Protein AF-A0A849WA22-F1 (afdb_monomer)

Foldseek 3Di:
DPPPPLAAEAEEEEDEQDAPFDGRQQQDDAQNAGLLVLQQLQVQLQPSHPYYEYQYQDVVNVVSCVVVVHHYDYDDPPDPDSLLSQLVVLVVVVSGQKYKYRYSFQSPDHNVLVCQQCVQVSDPDRAQKEWAWAADDPVQQPALVWKKFAADPQQWTPDIASHDDPVCNVRITTTAPIMMGRSVSSNVLNVQDDDDVCVVGVDSCVSCVVVPRIYGYGYDHDNHQGDRHPVSSVVSNVVLVVLPQAEFEEEEEAAAQLSLLQLLLVVVQNVVSDPRNHHYAYEYEYEHNDPDLPPVVLSVLRLVLSVLLVVLRDDYLYYFYDYLVNQVVQVVVDDLQSNLVVSCVRSVHPDGQAYEDEDQADPVRHGNVRSVLRYFYWYFYSHQFKDKQVRNPPPVCVVVVCVPPDQADCCVVVVVVLCVVFVCVLDDPVNVCVLVVPGDHDDDDDDDDDDPIDIARFIWTDPPDDDDDPDDGIDTDHGDLVSSVVSLVSSLVSDDCPVCVVVLVVQFQFEEEEEEDDDPPVVLFFDLVLSLVLVLVLCVPPPDLRHAYEYQYALPDDPVSVVVSVVSCVVRHVHYHYPPPSSCNRHQVLSVCCNRPVVCVVVVRHAYEYEYAARRNLSNCVSSVHHYDYHSDLSSLSVTTDSVCSVVSSVRRVVSVVNSVVVVVPD

Structure (mmCIF, N/CA/C/O backbone):
data_AF-A0A849WA22-F1
#
_entry.id   AF-A0A849WA22-F1
#
loop_
_atom_site.group_PDB
_atom_site.id
_atom_site.type_symbol
_atom_site.label_atom_id
_atom_site.label_alt_id
_atom_site.label_comp_id
_atom_site.label_asym_id
_atom_site.label_entity_id
_atom_site.label_seq_id
_atom_site.pdbx_PDB_ins_code
_atom_site.Cartn_x
_atom_site.Cartn_y
_atom_site.Cartn_z
_atom_site.occupancy
_atom_site.B_iso_or_equiv
_atom_site.auth_seq_id
_atom_site.auth_comp_id
_atom_site.auth_asym_id
_atom_site.auth_atom_id
_atom_site.pdbx_PDB_model_num
ATOM 1 N N . MET A 1 1 ? -15.912 21.686 -14.019 1.00 32.81 1 MET A N 1
ATOM 2 C CA . MET A 1 1 ? -14.641 20.992 -14.300 1.00 32.81 1 MET A CA 1
ATOM 3 C C . MET A 1 1 ? -14.926 19.499 -14.195 1.00 32.81 1 MET A C 1
ATOM 5 O O . MET A 1 1 ? -15.292 19.051 -13.115 1.00 32.81 1 MET A O 1
ATOM 9 N N . LYS A 1 2 ? -14.959 18.767 -15.318 1.00 28.98 2 LYS A N 1
ATOM 10 C CA . LYS A 1 2 ? -15.166 17.308 -15.298 1.00 28.98 2 LYS A CA 1
ATOM 11 C C . LYS A 1 2 ? -13.953 16.697 -14.583 1.00 28.98 2 LYS A C 1
ATOM 13 O O . LYS A 1 2 ? -12.834 17.070 -14.921 1.00 28.98 2 LYS A O 1
ATOM 18 N N . LEU A 1 3 ? -14.178 15.851 -13.575 1.00 34.47 3 LEU A N 1
ATOM 19 C CA . LEU A 1 3 ? -13.121 15.073 -12.915 1.00 34.47 3 LEU A CA 1
ATOM 20 C C . LEU A 1 3 ? -12.256 14.432 -14.010 1.00 34.47 3 LEU A C 1
ATOM 22 O O . LEU A 1 3 ? -12.817 13.812 -14.917 1.00 34.47 3 LEU A O 1
ATOM 26 N N . LYS A 1 4 ? -10.932 14.645 -13.980 1.00 45.59 4 LYS A N 1
ATOM 27 C CA . LYS A 1 4 ? -10.020 13.961 -14.906 1.00 45.59 4 LYS A CA 1
ATOM 28 C C . LYS A 1 4 ? -10.256 12.461 -14.716 1.00 45.59 4 LYS A C 1
ATOM 30 O O . LYS A 1 4 ? -10.143 11.964 -13.599 1.00 45.59 4 LYS A O 1
ATOM 35 N N . LYS A 1 5 ? -10.669 11.773 -15.784 1.00 54.00 5 LYS A N 1
ATOM 36 C CA . LYS A 1 5 ? -10.785 10.311 -15.811 1.00 54.00 5 LYS A CA 1
ATOM 37 C C . LYS A 1 5 ? -9.426 9.756 -15.364 1.00 54.00 5 LYS A C 1
ATOM 39 O O . LYS A 1 5 ? -8.411 10.187 -15.911 1.00 54.00 5 LYS A O 1
ATOM 44 N N . LYS A 1 6 ? -9.402 8.875 -14.357 1.00 77.62 6 LYS A N 1
ATOM 45 C CA . LYS A 1 6 ? -8.192 8.114 -14.017 1.00 77.62 6 LYS A CA 1
ATOM 46 C C . LYS A 1 6 ? -7.785 7.358 -15.286 1.00 77.62 6 LYS A C 1
ATOM 48 O O . LYS A 1 6 ? -8.636 6.689 -15.869 1.00 77.62 6 LYS A O 1
ATOM 53 N N . LEU A 1 7 ? -6.561 7.575 -15.763 1.00 87.19 7 LEU A N 1
ATOM 54 C CA . LEU A 1 7 ? -6.061 6.889 -16.952 1.00 87.19 7 LEU A CA 1
ATOM 55 C C . LEU A 1 7 ? -5.816 5.430 -16.592 1.00 87.19 7 LEU A C 1
ATOM 57 O O . LEU A 1 7 ? -5.176 5.167 -15.577 1.00 87.19 7 LEU A O 1
ATOM 61 N N . LYS A 1 8 ? -6.297 4.516 -17.433 1.00 93.19 8 LYS A N 1
ATOM 62 C CA . LYS A 1 8 ? -5.921 3.109 -17.338 1.00 93.19 8 LYS A CA 1
ATOM 63 C C . LYS A 1 8 ? -4.585 2.895 -18.039 1.00 93.19 8 LYS A C 1
ATOM 65 O O . LYS A 1 8 ? -4.486 3.119 -19.249 1.00 93.19 8 LYS A O 1
ATOM 70 N N . ILE A 1 9 ? -3.564 2.503 -17.283 1.00 95.31 9 ILE A N 1
ATOM 71 C CA . ILE A 1 9 ? -2.192 2.340 -17.774 1.00 95.31 9 ILE A CA 1
ATOM 72 C C . ILE A 1 9 ? -1.767 0.892 -17.565 1.00 95.31 9 ILE A C 1
ATOM 74 O O . ILE A 1 9 ? -1.850 0.384 -16.449 1.00 95.31 9 ILE A O 1
ATOM 78 N N . ILE A 1 10 ? -1.301 0.242 -18.627 1.00 97.56 10 ILE A N 1
ATOM 79 C CA . ILE A 1 10 ? -0.732 -1.109 -18.556 1.00 97.56 10 ILE A CA 1
ATOM 80 C C . ILE A 1 10 ? 0.728 -1.080 -19.000 1.00 97.56 10 ILE A C 1
ATOM 82 O O . ILE A 1 10 ? 1.083 -0.310 -19.895 1.00 97.56 10 ILE A O 1
ATOM 86 N N . ALA A 1 11 ? 1.563 -1.926 -18.405 1.00 98.00 11 ALA A N 1
ATOM 87 C CA . ALA A 1 11 ? 2.926 -2.164 -18.854 1.00 98.00 11 ALA A CA 1
ATOM 88 C C . ALA A 1 11 ? 3.026 -3.532 -19.531 1.00 98.00 11 ALA A C 1
ATOM 90 O O . ALA A 1 11 ? 2.503 -4.532 -19.037 1.00 98.00 11 ALA A O 1
ATOM 91 N N . VAL A 1 12 ? 3.716 -3.579 -20.662 1.00 98.38 12 VAL A N 1
ATOM 92 C CA . VAL A 1 12 ? 3.973 -4.798 -21.418 1.00 98.38 12 VAL A CA 1
ATOM 93 C C . VAL A 1 12 ? 5.477 -4.941 -21.606 1.00 98.38 12 VAL A C 1
ATOM 95 O O . VAL A 1 12 ? 6.136 -4.024 -22.096 1.00 98.38 12 VAL A O 1
ATOM 98 N N . ILE A 1 13 ? 6.008 -6.094 -21.206 1.00 97.94 13 ILE A N 1
ATOM 99 C CA . ILE A 1 13 ? 7.429 -6.429 -21.265 1.00 97.94 13 ILE A CA 1
ATOM 100 C C . ILE A 1 13 ? 7.640 -7.411 -22.422 1.00 97.94 13 ILE A C 1
ATOM 102 O O . ILE A 1 13 ? 7.343 -8.600 -22.259 1.00 97.94 13 ILE A O 1
ATOM 106 N N . PRO A 1 14 ? 8.105 -6.972 -23.605 1.00 96.25 14 PRO A N 1
ATOM 107 C CA . PRO A 1 14 ? 8.405 -7.890 -24.692 1.00 96.25 14 PRO A CA 1
ATOM 108 C C . PRO A 1 14 ? 9.651 -8.721 -24.365 1.00 96.25 14 PRO A C 1
ATOM 110 O O . PRO A 1 14 ? 10.705 -8.191 -24.012 1.00 96.25 14 PRO A O 1
ATOM 113 N N . ALA A 1 15 ? 9.543 -10.037 -24.529 1.00 94.56 15 ALA A N 1
ATOM 114 C CA . ALA A 1 15 ? 10.631 -10.977 -24.297 1.00 94.56 15 ALA A CA 1
ATOM 115 C C . ALA A 1 15 ? 10.665 -12.043 -25.396 1.00 94.56 15 ALA A C 1
ATOM 117 O O . ALA A 1 15 ? 9.675 -12.728 -25.649 1.00 94.56 15 ALA A O 1
ATOM 118 N N . ARG A 1 16 ? 11.828 -12.217 -26.025 1.00 91.31 16 ARG A N 1
ATOM 119 C CA . ARG A 1 16 ? 12.084 -13.270 -27.016 1.00 91.31 16 ARG A CA 1
ATOM 120 C C . ARG A 1 16 ? 13.315 -14.066 -26.620 1.00 91.31 16 ARG A C 1
ATOM 122 O O . ARG A 1 16 ? 14.267 -13.505 -26.078 1.00 91.31 16 ARG A O 1
ATOM 129 N N . TYR A 1 17 ? 13.315 -15.358 -26.920 1.00 88.94 17 TYR A N 1
ATOM 130 C CA . TYR A 1 17 ? 14.465 -16.207 -26.614 1.00 88.94 17 TYR A CA 1
ATOM 131 C C . TYR A 1 17 ? 15.648 -15.944 -27.557 1.00 88.94 17 TYR A C 1
ATOM 133 O O . TYR A 1 17 ? 16.810 -15.973 -27.146 1.00 88.94 17 TYR A O 1
ATOM 141 N N . GLN A 1 18 ? 15.347 -15.664 -28.828 1.00 83.06 18 GLN A N 1
ATOM 142 C CA . GLN A 1 18 ? 16.349 -15.407 -29.856 1.00 83.06 18 GLN A CA 1
ATOM 143 C C . GLN A 1 18 ? 16.958 -14.009 -29.683 1.00 83.06 18 GLN A C 1
ATOM 145 O O . GLN A 1 18 ? 16.323 -12.983 -29.928 1.00 83.06 18 GLN A O 1
ATOM 150 N N . SER A 1 19 ? 18.218 -13.978 -29.264 1.00 77.81 19 SER A N 1
ATOM 151 C CA . SER A 1 19 ? 19.051 -12.783 -29.163 1.00 77.81 19 SER A CA 1
ATOM 152 C C . SER A 1 19 ? 20.429 -13.142 -29.710 1.00 77.81 19 SER A C 1
ATOM 154 O O . SER A 1 19 ? 21.041 -14.106 -29.256 1.00 77.81 19 SER A O 1
ATOM 156 N N . SER A 1 20 ? 20.891 -12.403 -30.721 1.00 75.19 20 SER A N 1
ATOM 157 C CA . SER A 1 20 ? 22.133 -12.703 -31.448 1.00 75.19 20 SER A CA 1
ATOM 158 C C . SER A 1 20 ? 23.383 -12.517 -30.587 1.00 75.19 20 SER A C 1
ATOM 160 O O . SER A 1 20 ? 24.336 -13.275 -30.721 1.00 75.19 20 SER A O 1
ATOM 162 N N . ARG A 1 21 ? 23.369 -11.524 -29.689 1.00 80.06 21 ARG A N 1
ATOM 163 C CA . ARG A 1 21 ? 24.509 -11.166 -28.825 1.00 80.06 21 ARG A CA 1
ATOM 164 C C . ARG A 1 21 ? 24.520 -11.903 -27.486 1.00 80.06 21 ARG A C 1
ATOM 166 O O . ARG A 1 21 ? 25.573 -12.038 -26.874 1.00 80.06 21 ARG A O 1
ATOM 173 N N . LEU A 1 22 ? 23.356 -12.369 -27.033 1.00 83.69 22 LEU A N 1
ATOM 174 C CA . LEU A 1 22 ? 23.195 -13.102 -25.778 1.00 83.69 22 LEU A CA 1
ATOM 175 C C . LEU A 1 22 ? 22.010 -14.078 -25.903 1.00 83.69 22 LEU A C 1
ATOM 177 O O . LEU A 1 22 ? 20.875 -13.684 -25.627 1.00 83.69 22 LEU A O 1
ATOM 181 N N . PRO A 1 23 ? 22.219 -15.320 -26.370 1.00 85.62 23 PRO A N 1
ATOM 182 C CA . PRO A 1 23 ? 21.149 -16.308 -26.513 1.00 85.62 23 PRO A CA 1
ATOM 183 C C . PRO A 1 23 ? 20.452 -16.605 -25.180 1.00 85.62 23 PRO A C 1
ATOM 185 O O . PRO A 1 23 ? 21.106 -16.716 -24.147 1.00 85.62 23 PRO A O 1
ATOM 188 N N . GLY A 1 24 ? 19.120 -16.719 -25.183 1.00 90.19 24 GLY A N 1
ATOM 189 C CA . GLY A 1 24 ? 18.361 -16.974 -23.954 1.00 90.19 24 GLY A CA 1
ATOM 190 C C . GLY A 1 24 ? 18.383 -15.815 -22.950 1.00 90.19 24 GLY A C 1
ATOM 191 O O . GLY A 1 24 ? 18.019 -16.017 -21.796 1.00 90.19 24 GLY A O 1
ATOM 192 N N . LYS A 1 25 ? 18.770 -14.607 -23.389 1.00 91.62 25 LYS A N 1
ATOM 193 C CA . LYS A 1 25 ? 18.901 -13.373 -22.598 1.00 91.62 25 LYS A CA 1
ATOM 194 C C . LYS A 1 25 ? 17.842 -13.205 -21.491 1.00 91.62 25 LYS A C 1
ATOM 196 O O . LYS A 1 25 ? 18.256 -13.096 -20.342 1.00 91.62 25 LYS A O 1
ATOM 201 N N . PRO A 1 26 ? 16.517 -13.260 -21.746 1.00 95.00 26 PRO A N 1
ATOM 202 C CA . PRO A 1 26 ? 15.513 -13.096 -20.684 1.00 95.00 26 PRO A CA 1
ATOM 203 C C . PRO A 1 26 ? 15.626 -14.098 -19.520 1.00 95.00 26 PRO A C 1
ATOM 205 O O . PRO A 1 26 ? 15.203 -13.796 -18.408 1.00 95.00 26 PRO A O 1
ATOM 208 N N . LEU A 1 27 ? 16.192 -15.281 -19.767 1.00 96.25 27 LEU A N 1
ATOM 209 C CA . LEU A 1 27 ? 16.376 -16.351 -18.783 1.00 96.25 27 LEU A CA 1
ATOM 210 C C . LEU A 1 27 ? 17.780 -16.370 -18.164 1.00 96.25 27 LEU A C 1
ATOM 212 O O . LEU A 1 27 ? 18.041 -17.191 -17.287 1.00 96.25 27 LEU A O 1
ATOM 216 N N . ALA A 1 28 ? 18.682 -15.482 -18.595 1.00 95.56 28 ALA A N 1
ATOM 217 C CA . ALA A 1 28 ? 20.003 -15.354 -17.997 1.00 95.56 28 ALA A CA 1
ATOM 218 C C . ALA A 1 28 ? 19.881 -14.983 -16.513 1.00 95.56 28 ALA A C 1
ATOM 220 O O . ALA A 1 28 ? 19.048 -14.155 -16.138 1.00 95.56 28 ALA A O 1
ATOM 221 N N . LEU A 1 29 ? 20.700 -15.608 -15.668 1.00 94.75 29 LEU A N 1
ATOM 222 C CA . LEU A 1 29 ? 20.635 -15.414 -14.224 1.00 94.75 29 LEU A CA 1
ATOM 223 C C . LEU A 1 29 ? 21.439 -14.184 -13.790 1.00 94.75 29 LEU A C 1
ATOM 225 O O . LEU A 1 29 ? 22.600 -14.006 -14.164 1.00 94.75 29 LEU A O 1
ATOM 229 N N . ILE A 1 30 ? 20.809 -13.371 -12.952 1.00 93.25 30 ILE A N 1
ATOM 230 C CA . ILE A 1 30 ? 21.388 -12.226 -12.256 1.00 93.25 30 ILE A CA 1
ATOM 231 C C . ILE A 1 30 ? 21.123 -12.448 -10.766 1.00 93.25 30 ILE A C 1
ATOM 233 O O . ILE A 1 30 ? 19.965 -12.483 -10.351 1.00 93.25 30 ILE A O 1
ATOM 237 N N . ASP A 1 31 ? 22.177 -12.663 -9.975 1.00 90.06 31 ASP A N 1
ATOM 238 C CA . ASP A 1 31 ? 22.091 -13.026 -8.545 1.00 90.06 31 ASP A CA 1
ATOM 239 C C . ASP A 1 31 ? 21.098 -14.181 -8.275 1.00 90.06 31 ASP A C 1
ATOM 241 O O . ASP A 1 31 ? 20.210 -14.103 -7.428 1.00 90.06 31 ASP A O 1
ATOM 245 N N . GLY A 1 32 ? 21.188 -15.248 -9.081 1.00 89.25 32 GLY A N 1
ATOM 246 C CA . GLY A 1 32 ? 20.344 -16.446 -8.958 1.00 89.25 32 GLY A CA 1
ATOM 247 C C . GLY A 1 32 ? 18.902 -16.302 -9.466 1.00 89.25 32 GLY A C 1
ATOM 248 O O . GLY A 1 32 ? 18.160 -17.282 -9.457 1.00 89.25 32 GLY A O 1
ATOM 249 N N . LYS A 1 33 ? 18.500 -15.121 -9.950 1.00 93.00 33 LYS A N 1
ATOM 250 C CA . LYS A 1 33 ? 17.153 -14.838 -10.469 1.00 93.00 33 LYS A CA 1
ATOM 251 C C . LYS A 1 33 ? 17.182 -14.572 -11.987 1.00 93.00 33 LYS A C 1
ATOM 253 O O . LYS A 1 33 ? 18.062 -13.837 -12.437 1.00 93.00 33 LYS A O 1
ATOM 258 N N . PRO A 1 34 ? 16.245 -15.115 -12.795 1.00 96.00 34 PRO A N 1
ATOM 259 C CA . PRO A 1 34 ? 16.163 -14.809 -14.226 1.00 96.00 34 PRO A CA 1
ATOM 260 C C . PRO A 1 34 ? 16.001 -13.308 -14.488 1.00 96.00 34 PRO A C 1
ATOM 262 O O . PRO A 1 34 ? 15.223 -12.637 -13.810 1.00 96.00 34 PRO A O 1
ATOM 265 N N . MET A 1 35 ? 16.678 -12.775 -15.505 1.00 96.00 35 MET A N 1
ATOM 266 C CA . MET A 1 35 ? 16.629 -11.349 -15.844 1.00 96.00 35 MET A CA 1
ATOM 267 C C . MET A 1 35 ? 15.194 -10.844 -16.059 1.00 96.00 35 MET A C 1
ATOM 269 O O . MET A 1 35 ? 14.838 -9.774 -15.570 1.00 96.00 35 MET A O 1
ATOM 273 N N . ILE A 1 36 ? 14.338 -11.630 -16.720 1.00 96.44 36 ILE A N 1
ATOM 274 C CA . ILE A 1 36 ? 12.931 -11.269 -16.937 1.00 96.44 36 ILE A CA 1
ATOM 275 C C . ILE A 1 36 ? 12.153 -11.103 -15.626 1.00 96.44 36 ILE A C 1
ATOM 277 O O . ILE A 1 36 ? 11.240 -10.284 -15.555 1.00 96.44 36 ILE A O 1
ATOM 281 N N . GLN A 1 37 ? 12.528 -11.840 -14.577 1.00 96.00 37 GLN A N 1
ATOM 282 C CA . GLN A 1 37 ? 11.907 -11.712 -13.264 1.00 96.00 37 GLN A CA 1
ATOM 283 C C . GLN A 1 37 ? 12.297 -10.387 -12.601 1.00 96.00 37 GLN A C 1
ATOM 285 O O . GLN A 1 37 ? 11.426 -9.720 -12.049 1.00 96.00 37 GLN A O 1
ATOM 290 N N . TRP A 1 38 ? 13.562 -9.963 -12.714 1.00 93.69 38 TRP A N 1
ATOM 291 C CA . TRP A 1 38 ? 13.998 -8.641 -12.245 1.00 93.69 38 TRP A CA 1
ATOM 292 C C . TRP A 1 38 ? 13.203 -7.514 -12.910 1.00 93.69 38 TRP A C 1
ATOM 294 O O . TRP A 1 38 ? 12.633 -6.674 -12.214 1.00 93.69 38 TRP A O 1
ATOM 304 N N . VAL A 1 39 ? 13.089 -7.537 -14.244 1.00 94.19 39 VAL A N 1
ATOM 305 C CA . VAL A 1 39 ? 12.310 -6.538 -14.997 1.00 94.19 39 VAL A CA 1
ATOM 306 C C . VAL A 1 39 ? 10.841 -6.558 -14.574 1.00 94.19 39 VAL A C 1
ATOM 308 O O . VAL A 1 39 ? 10.255 -5.504 -14.324 1.00 94.19 39 VAL A O 1
ATOM 311 N N . TYR A 1 40 ? 10.240 -7.746 -14.471 1.00 95.81 40 TYR A N 1
ATOM 312 C CA . TYR A 1 40 ? 8.833 -7.893 -14.107 1.00 95.81 40 TYR A CA 1
ATOM 313 C C . TYR A 1 40 ? 8.536 -7.344 -12.714 1.00 95.81 40 TYR A C 1
ATOM 315 O O . TYR A 1 40 ? 7.596 -6.566 -12.553 1.00 95.81 40 TYR A O 1
ATOM 323 N N . GLU A 1 41 ? 9.335 -7.719 -11.715 1.00 91.38 41 GLU A N 1
ATOM 324 C CA . GLU A 1 41 ? 9.160 -7.247 -10.345 1.00 91.38 41 GLU A CA 1
ATOM 325 C C . GLU A 1 41 ? 9.290 -5.723 -10.287 1.00 91.38 41 GLU A C 1
ATOM 327 O O . GLU A 1 41 ? 8.347 -5.067 -9.847 1.00 91.38 41 GLU A O 1
ATOM 332 N N . ARG A 1 42 ? 10.378 -5.151 -10.825 1.00 88.00 42 ARG A N 1
ATOM 333 C CA . ARG A 1 42 ? 10.602 -3.692 -10.867 1.00 88.00 42 ARG A CA 1
ATOM 334 C C . ARG A 1 42 ? 9.459 -2.944 -11.535 1.00 88.00 42 ARG A C 1
ATOM 336 O O . ARG A 1 42 ? 8.979 -1.949 -11.010 1.00 88.00 42 ARG A O 1
ATOM 343 N N . THR A 1 43 ? 8.975 -3.459 -12.660 1.00 91.62 43 THR A N 1
ATOM 344 C CA . THR A 1 43 ? 7.840 -2.861 -13.368 1.00 91.62 43 THR A CA 1
ATOM 345 C C . THR A 1 43 ? 6.570 -2.934 -12.520 1.00 91.62 43 THR A C 1
ATOM 347 O O . THR A 1 43 ? 5.849 -1.950 -12.400 1.00 91.62 43 THR A O 1
ATOM 350 N N . LYS A 1 44 ? 6.303 -4.073 -11.871 1.00 89.19 44 LYS A N 1
ATOM 351 C CA . LYS A 1 44 ? 5.128 -4.280 -11.008 1.00 89.19 44 LYS A CA 1
ATOM 352 C C . LYS A 1 44 ? 5.161 -3.452 -9.716 1.00 89.19 44 LYS A C 1
ATOM 354 O O . LYS A 1 44 ? 4.104 -3.211 -9.132 1.00 89.19 44 LYS A O 1
ATOM 359 N N . ALA A 1 45 ? 6.337 -3.004 -9.281 1.00 78.56 45 ALA A N 1
ATOM 360 C CA . ALA A 1 45 ? 6.505 -2.082 -8.156 1.00 78.56 45 ALA A CA 1
ATOM 361 C C . ALA A 1 45 ? 5.829 -0.725 -8.396 1.00 78.56 45 ALA A C 1
ATOM 363 O O . ALA A 1 45 ? 5.423 -0.046 -7.450 1.00 78.56 45 ALA A O 1
ATOM 364 N N . PHE A 1 46 ? 5.722 -0.313 -9.661 1.00 80.00 46 PHE A N 1
ATOM 365 C CA . PHE A 1 46 ? 5.229 1.000 -10.033 1.00 80.00 46 PHE A CA 1
ATOM 366 C C . PHE A 1 46 ? 3.700 1.097 -9.899 1.00 80.00 46 PHE A C 1
ATOM 368 O O . PHE A 1 46 ? 2.947 0.419 -10.596 1.00 80.00 46 PHE A O 1
ATOM 375 N N . ILE A 1 47 ? 3.234 1.953 -8.981 1.00 67.38 47 ILE A N 1
ATOM 376 C CA . ILE A 1 47 ? 1.843 1.963 -8.486 1.00 67.38 47 ILE A CA 1
ATOM 377 C C . ILE A 1 47 ? 0.789 2.352 -9.531 1.00 67.38 47 ILE A C 1
ATOM 379 O O . ILE A 1 47 ? -0.374 1.971 -9.391 1.00 67.38 47 ILE A O 1
ATOM 383 N N . ASP A 1 48 ? 1.175 3.108 -10.560 1.00 78.38 48 ASP A N 1
ATOM 384 C CA . ASP A 1 48 ? 0.231 3.608 -11.563 1.00 78.38 48 ASP A CA 1
ATOM 385 C C . ASP A 1 48 ? -0.072 2.580 -12.667 1.00 78.38 48 ASP A C 1
ATOM 387 O O . ASP A 1 48 ? -0.996 2.800 -13.455 1.00 78.38 48 ASP A O 1
ATOM 391 N N . PHE A 1 49 ? 0.651 1.454 -12.729 1.00 87.12 49 PHE A N 1
ATOM 392 C CA . PHE A 1 49 ? 0.294 0.353 -13.624 1.00 87.12 49 PHE A CA 1
ATOM 393 C C . PHE A 1 49 ? -0.841 -0.480 -13.031 1.00 87.12 49 PHE A C 1
ATOM 395 O O . PHE A 1 49 ? -0.722 -1.058 -11.953 1.00 87.12 49 PHE A O 1
ATOM 402 N N . GLU A 1 50 ? -1.948 -0.573 -13.766 1.00 90.06 50 GLU A N 1
ATOM 403 C CA . GLU A 1 50 ? -3.053 -1.470 -13.417 1.00 90.06 50 GLU A CA 1
ATOM 404 C C . GLU A 1 50 ? -2.689 -2.935 -13.670 1.00 90.06 50 GLU A C 1
ATOM 406 O O . GLU A 1 50 ? -3.120 -3.817 -12.933 1.00 90.06 50 GLU A O 1
ATOM 411 N N . ASP A 1 51 ? -1.880 -3.182 -14.700 1.00 92.31 51 ASP A N 1
ATOM 412 C CA . ASP A 1 51 ? -1.428 -4.505 -15.107 1.00 92.31 51 ASP A CA 1
ATOM 413 C C . ASP A 1 51 ? 0.009 -4.440 -15.638 1.00 92.31 51 ASP A C 1
ATOM 415 O O . ASP A 1 51 ? 0.389 -3.485 -16.320 1.00 92.31 51 ASP A O 1
ATOM 419 N N . VAL A 1 52 ? 0.785 -5.492 -15.363 1.00 97.12 52 VAL A N 1
ATOM 420 C CA . VAL A 1 52 ? 2.121 -5.726 -15.929 1.00 97.12 52 VAL A CA 1
ATOM 421 C C . VAL A 1 52 ? 2.124 -7.101 -16.576 1.00 97.12 52 VAL A C 1
ATOM 423 O O . VAL A 1 52 ? 1.805 -8.084 -15.912 1.00 97.12 52 VAL A O 1
ATOM 426 N N . ILE A 1 53 ? 2.447 -7.174 -17.867 1.00 98.50 53 ILE A N 1
ATOM 427 C CA . ILE A 1 53 ? 2.282 -8.386 -18.678 1.00 98.50 53 ILE A CA 1
ATOM 428 C C . ILE A 1 53 ? 3.572 -8.669 -19.438 1.00 98.50 53 ILE A C 1
ATOM 430 O O . ILE A 1 53 ? 4.046 -7.822 -20.189 1.00 98.50 53 ILE A O 1
ATOM 434 N N . VAL A 1 54 ? 4.130 -9.870 -19.306 1.00 98.50 54 VAL A N 1
ATOM 435 C CA . VAL A 1 54 ? 5.205 -10.319 -20.200 1.00 98.50 54 VAL A CA 1
ATOM 436 C C . VAL A 1 54 ? 4.596 -10.805 -21.513 1.00 98.50 54 VAL A C 1
ATOM 438 O O . VAL A 1 54 ? 3.681 -11.623 -21.508 1.00 98.50 54 VAL A O 1
ATOM 441 N N . ALA A 1 55 ? 5.105 -10.321 -22.640 1.00 97.94 55 ALA A N 1
ATOM 442 C CA . ALA A 1 55 ? 4.683 -10.729 -23.974 1.00 97.94 55 ALA A CA 1
ATOM 443 C C . ALA A 1 55 ? 5.795 -11.558 -24.621 1.00 97.94 55 ALA A C 1
ATOM 445 O O . ALA A 1 55 ? 6.880 -11.033 -24.881 1.00 97.94 55 ALA A O 1
ATOM 446 N N . THR A 1 56 ? 5.551 -12.843 -24.879 1.00 97.31 56 THR A N 1
ATOM 447 C CA . THR A 1 56 ? 6.583 -13.746 -25.412 1.00 97.31 56 THR A CA 1
ATOM 448 C C . THR A 1 56 ? 6.044 -14.712 -26.458 1.00 97.31 56 THR A C 1
ATOM 450 O O . THR A 1 56 ? 4.850 -14.976 -26.508 1.00 97.31 56 THR A O 1
ATOM 453 N N . ASP A 1 57 ? 6.905 -15.200 -27.342 1.00 95.69 57 ASP A N 1
ATOM 454 C CA . ASP A 1 57 ? 6.634 -16.299 -28.279 1.00 95.69 57 ASP A CA 1
ATOM 455 C C . ASP A 1 57 ? 7.254 -17.627 -27.820 1.00 95.69 57 ASP A C 1
ATOM 457 O O . ASP A 1 57 ? 7.026 -18.660 -28.447 1.00 95.69 57 ASP A O 1
ATOM 461 N N . ASP A 1 58 ? 8.020 -17.622 -26.727 1.00 96.69 58 ASP A N 1
ATOM 462 C CA . ASP A 1 58 ? 8.782 -18.781 -26.280 1.00 96.69 58 ASP A CA 1
ATOM 463 C C . ASP A 1 58 ? 8.187 -19.400 -25.016 1.00 96.69 58 ASP A C 1
ATOM 465 O O . ASP A 1 58 ? 8.005 -18.747 -23.982 1.00 96.69 58 ASP A O 1
ATOM 469 N N . ARG A 1 59 ? 7.938 -20.710 -25.080 1.00 96.88 59 ARG A N 1
ATOM 470 C CA . ARG A 1 59 ? 7.320 -21.450 -23.982 1.00 96.88 59 ARG A CA 1
ATOM 471 C C . ARG A 1 59 ? 8.179 -21.473 -22.714 1.00 96.88 59 ARG A C 1
ATOM 473 O O . ARG A 1 59 ? 7.631 -21.405 -21.621 1.00 96.88 59 ARG A O 1
ATOM 480 N N . ARG A 1 60 ? 9.510 -21.479 -22.831 1.00 97.50 60 ARG A N 1
ATOM 481 C CA . ARG A 1 60 ? 10.417 -21.493 -21.667 1.00 97.50 60 ARG A CA 1
ATOM 482 C C . ARG A 1 60 ? 10.312 -20.194 -20.876 1.00 97.50 60 ARG A C 1
ATOM 484 O O . ARG A 1 60 ? 10.320 -20.217 -19.647 1.00 97.50 60 ARG A O 1
ATOM 491 N N . ILE A 1 61 ? 10.181 -19.064 -21.577 1.00 97.56 61 ILE A N 1
ATOM 492 C CA . ILE A 1 61 ? 9.945 -17.755 -20.954 1.00 97.56 61 ILE A CA 1
ATOM 493 C C . ILE A 1 61 ? 8.563 -17.738 -20.304 1.00 97.56 61 ILE A C 1
ATOM 495 O O . ILE A 1 61 ? 8.451 -17.353 -19.142 1.00 97.56 61 ILE A O 1
ATOM 499 N N . PHE A 1 62 ? 7.535 -18.213 -21.012 1.00 98.19 62 PHE A N 1
ATOM 500 C CA . PHE A 1 62 ? 6.176 -18.312 -20.478 1.00 98.19 62 PHE A CA 1
ATOM 501 C C . PHE A 1 62 ? 6.119 -19.101 -19.163 1.00 98.19 62 PHE A C 1
ATOM 503 O O . PHE A 1 62 ? 5.576 -18.619 -18.166 1.00 98.19 62 PHE A O 1
ATOM 510 N N . ASP A 1 63 ? 6.707 -20.297 -19.144 1.00 97.88 63 ASP A N 1
ATOM 511 C CA . ASP A 1 63 ? 6.683 -21.174 -17.976 1.00 97.88 63 ASP A CA 1
ATOM 512 C C . ASP A 1 63 ? 7.486 -20.567 -16.813 1.00 97.88 63 ASP A C 1
ATOM 514 O O . ASP A 1 63 ? 7.024 -20.592 -15.674 1.00 97.88 63 ASP A O 1
ATOM 518 N N . THR A 1 64 ? 8.630 -19.928 -17.096 1.00 97.94 64 THR A N 1
ATOM 519 C CA . THR A 1 64 ? 9.431 -19.231 -16.072 1.00 97.94 64 THR A CA 1
ATOM 520 C C . THR A 1 64 ? 8.646 -18.093 -15.421 1.00 97.94 64 THR A C 1
ATOM 522 O O . THR A 1 64 ? 8.621 -17.984 -14.197 1.00 97.94 64 THR A O 1
ATOM 525 N N . VAL A 1 65 ? 7.975 -17.259 -16.225 1.00 97.88 65 VAL A N 1
ATOM 526 C CA . VAL A 1 65 ? 7.182 -16.132 -15.712 1.00 97.88 65 VAL A CA 1
ATOM 527 C C . VAL A 1 65 ? 5.984 -16.612 -14.902 1.00 97.88 65 VAL A C 1
ATOM 529 O O . VAL A 1 65 ? 5.718 -16.087 -13.821 1.00 97.88 65 VAL A O 1
ATOM 532 N N . SER A 1 66 ? 5.309 -17.655 -15.380 1.00 96.44 66 SER A N 1
ATOM 533 C CA . SER A 1 66 ? 4.196 -18.276 -14.660 1.00 96.44 66 SER A CA 1
ATOM 534 C C . SER A 1 66 ? 4.642 -18.846 -13.309 1.00 96.44 66 SER A C 1
ATOM 536 O O . SER A 1 66 ? 3.942 -18.673 -12.313 1.00 96.44 66 SER A O 1
ATOM 538 N N . ALA A 1 67 ? 5.825 -19.471 -13.247 1.00 94.69 67 ALA A N 1
ATOM 539 C CA . ALA A 1 67 ? 6.347 -20.102 -12.035 1.00 94.69 67 ALA A CA 1
ATOM 540 C C . ALA A 1 67 ? 6.592 -19.109 -10.885 1.00 94.69 67 ALA A C 1
ATOM 542 O O . ALA A 1 67 ? 6.335 -19.449 -9.732 1.00 94.69 67 ALA A O 1
ATOM 543 N N . PHE A 1 68 ? 7.023 -17.874 -11.174 1.00 92.50 68 PHE A N 1
ATOM 544 C CA . PHE A 1 68 ? 7.153 -16.826 -10.149 1.00 92.50 68 PHE A CA 1
ATOM 545 C C . PHE A 1 68 ? 5.866 -16.005 -9.929 1.00 92.50 68 PHE A C 1
ATOM 547 O O . PHE A 1 68 ? 5.884 -14.997 -9.220 1.00 92.50 68 PHE A O 1
ATOM 554 N N . GLY A 1 69 ? 4.734 -16.414 -10.517 1.00 92.56 69 GLY A N 1
ATOM 555 C CA . GLY A 1 69 ? 3.438 -15.738 -10.370 1.00 92.56 69 GLY A CA 1
ATOM 556 C C . GLY A 1 69 ? 3.294 -14.464 -11.211 1.00 92.56 69 GLY A C 1
ATOM 557 O O . GLY A 1 69 ? 2.497 -13.576 -10.882 1.00 92.56 69 GLY A O 1
ATOM 558 N N . GLY A 1 70 ? 4.089 -14.332 -12.273 1.00 95.12 70 GLY A N 1
ATOM 559 C CA . GLY A 1 70 ? 3.979 -13.245 -13.234 1.00 95.12 70 GLY A CA 1
ATOM 560 C C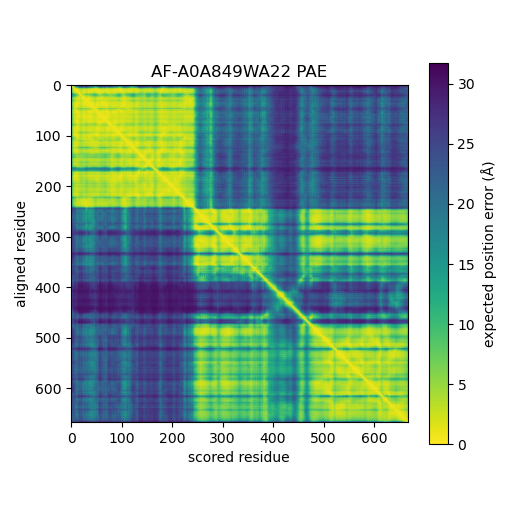 . GLY A 1 70 ? 2.846 -13.455 -14.241 1.00 95.12 70 GLY A C 1
ATOM 561 O O . GLY A 1 70 ? 2.548 -14.582 -14.631 1.00 95.12 70 GLY A O 1
ATOM 562 N N . LYS A 1 71 ? 2.215 -12.365 -14.694 1.00 97.94 71 LYS A N 1
ATOM 563 C CA . LYS A 1 71 ? 1.243 -12.402 -15.792 1.00 97.94 71 LYS A CA 1
ATOM 564 C C . LYS A 1 71 ? 2.006 -12.421 -17.113 1.00 97.94 71 LYS A C 1
ATOM 566 O O . LYS A 1 71 ? 2.858 -11.567 -17.359 1.00 97.94 71 LYS A O 1
ATOM 571 N N . VAL A 1 72 ? 1.707 -13.403 -17.953 1.00 98.31 72 VAL A N 1
ATOM 572 C CA . VAL A 1 72 ? 2.395 -13.626 -19.224 1.00 98.31 72 VAL A CA 1
ATOM 573 C C . VAL A 1 72 ? 1.412 -14.061 -20.296 1.00 98.31 72 VAL A C 1
ATOM 575 O O . VAL A 1 72 ? 0.474 -14.811 -20.033 1.00 98.31 72 VAL A O 1
ATOM 578 N N . GLU A 1 73 ? 1.626 -13.575 -21.511 1.00 98.12 73 GLU A N 1
ATOM 579 C CA . GLU A 1 73 ? 0.806 -13.877 -22.672 1.00 98.12 73 GLU A CA 1
ATOM 580 C C . GLU A 1 73 ? 1.671 -14.339 -23.845 1.00 98.12 73 GLU A C 1
ATOM 582 O O . GLU A 1 73 ? 2.726 -13.767 -24.140 1.00 98.12 73 GLU A O 1
ATOM 587 N N . MET A 1 74 ? 1.177 -15.365 -24.543 1.00 97.88 74 MET A N 1
ATOM 588 C CA . MET A 1 74 ? 1.762 -15.804 -25.805 1.00 97.88 74 MET A CA 1
ATOM 589 C C . MET A 1 74 ? 1.441 -14.801 -26.920 1.00 97.88 74 MET A C 1
ATOM 591 O O . MET A 1 74 ? 0.336 -14.248 -27.001 1.00 97.88 74 MET A O 1
ATOM 595 N N . THR A 1 75 ? 2.417 -14.598 -27.795 1.00 97.50 75 THR A N 1
ATOM 596 C CA . THR A 1 75 ? 2.370 -13.708 -28.960 1.00 97.50 75 THR A CA 1
ATOM 597 C C . THR A 1 75 ? 2.872 -14.429 -30.201 1.00 97.50 75 THR A C 1
ATOM 599 O O . THR A 1 75 ? 3.516 -15.476 -30.102 1.00 97.50 75 THR A O 1
ATOM 602 N N . SER A 1 76 ? 2.568 -13.879 -31.375 1.00 95.50 76 SER A N 1
ATOM 603 C CA . SER A 1 76 ? 3.004 -14.455 -32.645 1.00 95.50 76 SER A CA 1
ATOM 604 C C . SER A 1 76 ? 4.539 -14.517 -32.741 1.00 95.50 76 SER A C 1
ATOM 606 O O . SER A 1 76 ? 5.211 -13.522 -32.448 1.00 95.50 76 SER A O 1
ATOM 608 N N . PRO A 1 77 ? 5.119 -15.637 -33.215 1.00 92.06 77 PRO A N 1
ATOM 609 C CA . PRO A 1 77 ? 6.550 -15.715 -33.512 1.00 92.06 77 PRO A CA 1
ATOM 610 C C . PRO A 1 77 ? 6.941 -14.886 -34.749 1.00 92.06 77 PRO A C 1
ATOM 612 O O . PRO A 1 77 ? 8.122 -14.662 -34.988 1.00 92.06 77 PRO A O 1
ATOM 615 N N . GLY A 1 78 ? 5.965 -14.425 -35.544 1.00 90.00 78 GLY A N 1
ATOM 616 C CA . GLY A 1 78 ? 6.193 -13.623 -36.751 1.00 90.00 78 GLY A CA 1
ATOM 617 C C . GLY A 1 78 ? 6.450 -12.133 -36.499 1.00 90.00 78 GLY A C 1
ATOM 618 O O . GLY A 1 78 ? 6.631 -11.385 -37.458 1.00 90.00 78 GLY A O 1
ATOM 619 N N . HIS A 1 79 ? 6.441 -11.678 -35.242 1.00 91.25 79 HIS A N 1
ATOM 620 C CA . HIS A 1 79 ? 6.685 -10.271 -34.915 1.00 91.25 79 HIS A CA 1
ATOM 621 C C . HIS A 1 79 ? 8.142 -9.880 -35.129 1.00 91.25 79 HIS A C 1
ATOM 623 O O . HIS A 1 79 ? 9.056 -10.472 -34.555 1.00 91.25 79 HIS A O 1
ATOM 629 N N . LEU A 1 80 ? 8.345 -8.820 -35.909 1.00 83.94 80 LEU A N 1
ATOM 630 C CA . LEU A 1 80 ? 9.674 -8.324 -36.263 1.00 83.94 80 LEU A CA 1
ATOM 631 C C . LEU A 1 80 ? 10.293 -7.474 -35.146 1.00 83.94 80 LEU A C 1
ATOM 633 O O . LEU A 1 80 ? 11.513 -7.482 -34.968 1.00 83.94 80 LEU A O 1
ATOM 637 N N . THR A 1 81 ? 9.466 -6.754 -34.382 1.00 88.94 81 THR A N 1
ATOM 638 C CA . THR A 1 81 ? 9.916 -5.812 -33.345 1.00 88.94 81 THR A CA 1
ATOM 639 C C . THR A 1 81 ? 9.295 -6.100 -31.977 1.00 88.94 81 THR A C 1
ATOM 641 O O . THR A 1 81 ? 8.311 -6.836 -31.852 1.00 88.94 81 THR A O 1
ATOM 644 N N . GLY A 1 82 ? 9.875 -5.515 -30.924 1.00 90.75 82 GLY A N 1
ATOM 645 C CA . GLY A 1 82 ? 9.307 -5.586 -29.579 1.00 90.75 82 GLY A CA 1
ATOM 646 C C . GLY A 1 82 ? 7.991 -4.815 -29.496 1.00 90.75 82 GLY A C 1
ATOM 647 O O . GLY A 1 82 ? 7.030 -5.301 -28.901 1.00 90.75 82 GLY A O 1
ATOM 648 N N . THR A 1 83 ? 7.913 -3.661 -30.162 1.00 94.62 83 THR A N 1
ATOM 649 C CA . THR A 1 83 ? 6.690 -2.850 -30.207 1.00 94.62 83 THR A CA 1
ATOM 650 C C . THR A 1 83 ? 5.526 -3.568 -30.907 1.00 94.62 83 THR A C 1
ATOM 652 O O . THR A 1 83 ? 4.399 -3.468 -30.425 1.00 94.62 83 THR A O 1
ATOM 655 N N . ASP A 1 84 ? 5.763 -4.354 -31.966 1.00 94.75 84 ASP A N 1
ATOM 656 C CA . ASP A 1 84 ? 4.701 -5.158 -32.610 1.00 94.75 84 ASP A CA 1
ATOM 657 C C . ASP A 1 84 ? 4.100 -6.188 -31.631 1.00 94.75 84 ASP A C 1
ATOM 659 O O . ASP A 1 84 ? 2.880 -6.343 -31.525 1.00 94.75 84 ASP A O 1
ATOM 663 N N . ARG A 1 85 ? 4.958 -6.816 -30.821 1.00 95.50 85 ARG A N 1
ATOM 664 C CA . ARG A 1 85 ? 4.566 -7.768 -29.775 1.00 95.50 85 ARG A CA 1
ATOM 665 C C . ARG A 1 85 ? 3.767 -7.104 -28.650 1.00 95.50 85 ARG A C 1
ATOM 667 O O . ARG A 1 85 ? 2.753 -7.636 -28.199 1.00 95.50 85 ARG A O 1
ATOM 674 N N . VAL A 1 86 ? 4.203 -5.916 -28.226 1.00 97.38 86 VAL A N 1
ATOM 675 C CA . VAL A 1 86 ? 3.481 -5.087 -27.249 1.00 97.38 86 VAL A CA 1
ATOM 676 C C . VAL A 1 86 ? 2.107 -4.685 -27.783 1.00 97.38 86 VAL A C 1
ATOM 678 O O . VAL A 1 86 ? 1.126 -4.707 -27.039 1.00 97.38 86 VAL A O 1
ATOM 681 N N . ALA A 1 87 ? 2.013 -4.362 -29.073 1.00 96.44 87 ALA A N 1
ATOM 682 C CA . ALA A 1 87 ? 0.759 -3.991 -29.707 1.00 96.44 87 ALA A CA 1
ATOM 683 C C . ALA A 1 87 ? -0.239 -5.157 -29.794 1.00 96.44 87 ALA A C 1
ATOM 685 O O . ALA A 1 87 ? -1.431 -4.932 -29.583 1.00 96.44 87 ALA A O 1
ATOM 686 N N . GLU A 1 88 ? 0.225 -6.389 -30.041 1.00 97.06 88 GLU A N 1
ATOM 687 C CA . GLU A 1 88 ? -0.639 -7.577 -30.016 1.00 97.06 88 GLU A CA 1
ATOM 688 C C . GLU A 1 88 ? -1.287 -7.773 -28.639 1.00 97.06 88 GLU A C 1
ATOM 690 O O . GLU A 1 88 ? -2.507 -7.917 -28.550 1.00 97.06 88 GLU A O 1
ATOM 695 N N . VAL A 1 89 ? -0.494 -7.732 -27.562 1.00 97.56 89 VAL A N 1
ATOM 696 C CA . VAL A 1 89 ? -1.027 -7.849 -26.196 1.00 97.56 89 VAL A CA 1
ATOM 697 C C . VAL A 1 89 ? -1.970 -6.688 -25.898 1.00 97.56 89 VAL A C 1
ATOM 699 O O . VAL A 1 89 ? -3.099 -6.908 -25.471 1.00 97.56 89 VAL A O 1
ATOM 702 N N . ALA A 1 90 ? -1.574 -5.451 -26.207 1.00 96.88 90 ALA A N 1
ATOM 703 C CA . ALA A 1 90 ? -2.416 -4.276 -25.992 1.00 96.88 90 ALA A CA 1
ATOM 704 C C . ALA A 1 90 ? -3.778 -4.352 -26.706 1.00 96.88 90 ALA A C 1
ATOM 706 O O . ALA A 1 90 ? -4.764 -3.822 -26.196 1.00 96.88 90 ALA A O 1
ATOM 707 N N . ALA A 1 91 ? -3.869 -5.017 -27.862 1.00 95.81 91 ALA A N 1
ATOM 708 C CA . ALA A 1 91 ? -5.135 -5.208 -28.571 1.00 95.81 91 ALA A CA 1
ATOM 709 C C . ALA A 1 91 ? -6.142 -6.071 -27.785 1.00 95.81 91 ALA A C 1
ATOM 711 O O . ALA A 1 91 ? -7.349 -5.899 -27.956 1.00 95.81 91 ALA A O 1
ATOM 712 N N . ARG A 1 92 ? -5.663 -6.950 -26.895 1.00 96.38 92 ARG A N 1
ATOM 713 C CA . ARG A 1 92 ? -6.488 -7.775 -25.994 1.00 96.38 92 ARG A CA 1
ATOM 714 C C . ARG A 1 92 ? -6.917 -7.030 -24.722 1.00 96.38 92 ARG A C 1
ATOM 716 O O . ARG A 1 92 ? -7.793 -7.513 -24.012 1.00 96.38 92 ARG A O 1
ATOM 723 N N . HIS A 1 93 ? -6.368 -5.835 -24.483 1.00 94.75 93 HIS A N 1
ATOM 724 C CA . HIS A 1 93 ? -6.691 -4.936 -23.362 1.00 94.75 93 HIS A CA 1
ATOM 725 C C . HIS A 1 93 ? -7.252 -3.595 -23.883 1.00 94.75 93 HIS A C 1
ATOM 727 O O . HIS A 1 93 ? -6.618 -2.544 -23.747 1.00 94.75 93 HIS A O 1
ATOM 733 N N . PRO A 1 94 ? -8.430 -3.599 -24.544 1.00 91.88 94 PRO A N 1
ATOM 734 C CA . PRO A 1 94 ? -8.950 -2.442 -25.283 1.00 91.88 94 PRO A CA 1
ATOM 735 C C . PRO A 1 94 ? -9.354 -1.250 -24.401 1.00 91.88 94 PRO A C 1
ATOM 737 O O . PRO A 1 94 ? -9.572 -0.151 -24.917 1.00 91.88 94 PRO A O 1
ATOM 740 N N . ASP A 1 95 ? -9.473 -1.457 -23.093 1.00 92.69 95 ASP A N 1
ATOM 741 C CA . ASP A 1 95 ? -9.807 -0.450 -22.092 1.00 92.69 95 ASP A CA 1
ATOM 742 C C . ASP A 1 95 ? -8.594 0.364 -21.610 1.00 92.69 95 ASP A C 1
ATOM 744 O O . ASP A 1 95 ? -8.778 1.382 -20.937 1.00 92.69 95 ASP A O 1
ATOM 748 N N . ALA A 1 96 ? -7.372 -0.024 -21.993 1.00 94.94 96 ALA A N 1
ATOM 749 C CA . ALA A 1 96 ? -6.170 0.755 -21.734 1.00 94.94 96 ALA A CA 1
ATOM 750 C C . ALA A 1 96 ? -6.200 2.118 -22.444 1.00 94.94 96 ALA A C 1
ATOM 752 O O . ALA A 1 96 ? -6.438 2.227 -23.651 1.00 94.94 96 ALA A O 1
ATOM 753 N N . ASP A 1 97 ? -5.906 3.181 -21.694 1.00 95.31 97 ASP A N 1
ATOM 754 C CA . ASP A 1 97 ? -5.715 4.527 -22.232 1.00 95.31 97 ASP A CA 1
ATOM 755 C C . ASP A 1 97 ? -4.248 4.723 -22.684 1.00 95.31 97 ASP A C 1
ATOM 757 O O . ASP A 1 97 ? -3.989 5.332 -23.735 1.00 95.31 97 ASP A O 1
ATOM 761 N N . VAL A 1 98 ? -3.295 4.169 -21.919 1.00 97.12 98 VAL A N 1
ATOM 762 C CA . VAL A 1 98 ? -1.840 4.237 -22.150 1.00 97.12 98 VAL A CA 1
ATOM 763 C C . VAL A 1 98 ? -1.218 2.845 -22.010 1.00 97.12 98 VAL A C 1
ATOM 765 O O . VAL A 1 98 ? -1.568 2.089 -21.107 1.00 97.12 98 VAL A O 1
ATOM 768 N N . VAL A 1 99 ? -0.285 2.516 -22.901 1.00 98.19 99 VAL A N 1
ATOM 769 C CA . VAL A 1 99 ? 0.468 1.255 -22.905 1.00 98.19 99 VAL A CA 1
ATOM 770 C C . VAL A 1 99 ? 1.949 1.582 -22.812 1.00 98.19 99 VAL A C 1
ATOM 772 O O . VAL A 1 99 ? 2.466 2.315 -23.655 1.00 98.19 99 VAL A O 1
ATOM 775 N N . VAL A 1 100 ? 2.632 1.047 -21.807 1.00 97.94 100 VAL A N 1
ATOM 776 C CA . VAL A 1 100 ? 4.074 1.219 -21.619 1.00 97.94 100 VAL A CA 1
ATOM 777 C C . VAL A 1 100 ? 4.808 -0.023 -22.115 1.00 97.94 100 VAL A C 1
ATOM 779 O O . VAL A 1 100 ? 4.554 -1.120 -21.636 1.00 97.94 100 VAL A O 1
ATOM 782 N N . ASN A 1 101 ? 5.709 0.148 -23.079 1.00 97.00 101 ASN A N 1
ATOM 783 C CA . ASN A 1 101 ? 6.660 -0.864 -23.525 1.00 97.00 101 ASN A CA 1
ATOM 784 C C . ASN A 1 101 ? 7.904 -0.786 -22.630 1.00 97.00 101 ASN A C 1
ATOM 786 O O . ASN A 1 101 ? 8.660 0.191 -22.698 1.00 97.00 101 ASN A O 1
ATOM 790 N N . VAL A 1 102 ? 8.085 -1.800 -21.784 1.00 95.56 102 VAL A N 1
ATOM 791 C CA . VAL A 1 102 ? 9.218 -1.908 -20.860 1.00 95.56 102 VAL A CA 1
ATOM 792 C C . VAL A 1 102 ? 10.183 -2.960 -21.375 1.00 95.56 102 VAL A C 1
ATOM 794 O O . VAL A 1 102 ? 9.865 -4.144 -21.375 1.00 95.56 102 VAL A O 1
ATOM 797 N N . GLN A 1 103 ? 11.371 -2.547 -21.807 1.00 89.88 103 GLN A N 1
ATOM 798 C CA . GLN A 1 103 ? 12.323 -3.473 -22.416 1.00 89.88 103 GLN A CA 1
ATOM 799 C C . GLN A 1 103 ? 12.744 -4.570 -21.431 1.00 89.88 103 GLN A C 1
ATOM 801 O O . GLN A 1 103 ? 13.128 -4.294 -20.293 1.00 89.88 103 GLN A O 1
ATOM 806 N N . GLY A 1 104 ? 12.718 -5.824 -21.891 1.00 87.25 104 GLY A N 1
ATOM 807 C CA . GLY A 1 104 ? 13.066 -7.006 -21.094 1.00 87.25 104 GLY A CA 1
ATOM 808 C C . GLY A 1 104 ? 14.544 -7.114 -20.699 1.00 87.25 104 GLY A C 1
ATOM 809 O O . GLY A 1 104 ? 14.948 -8.138 -20.158 1.00 87.25 104 GLY A O 1
ATOM 810 N N . ASP A 1 105 ? 15.353 -6.099 -20.988 1.00 87.94 105 ASP A N 1
ATOM 811 C CA . ASP A 1 105 ? 16.798 -6.066 -20.787 1.00 87.94 105 ASP A CA 1
ATOM 812 C C . ASP A 1 105 ? 17.302 -4.930 -19.894 1.00 87.94 105 ASP A C 1
ATOM 814 O O . ASP A 1 105 ? 18.510 -4.744 -19.765 1.00 87.94 105 ASP A O 1
ATOM 818 N N . HIS A 1 106 ? 16.387 -4.216 -19.238 1.00 87.88 106 HIS A N 1
ATOM 819 C CA . HIS A 1 106 ? 16.693 -3.230 -18.202 1.00 87.88 106 HIS A CA 1
ATOM 820 C C . HIS A 1 106 ? 16.256 -3.776 -16.825 1.00 87.88 106 HIS A C 1
ATOM 822 O O . HIS A 1 106 ? 15.247 -3.326 -16.274 1.00 87.88 106 HIS A O 1
ATOM 828 N N . PRO A 1 107 ? 16.969 -4.771 -16.248 1.00 89.12 107 PRO A N 1
ATOM 829 C CA . PRO A 1 107 ? 16.568 -5.444 -15.002 1.00 89.12 107 PRO A CA 1
ATOM 830 C C . PRO A 1 107 ? 16.518 -4.530 -13.772 1.00 89.12 107 PRO A C 1
ATOM 832 O O . PRO A 1 107 ? 15.899 -4.890 -12.774 1.00 89.12 107 PRO A O 1
ATOM 835 N N . PHE A 1 108 ? 17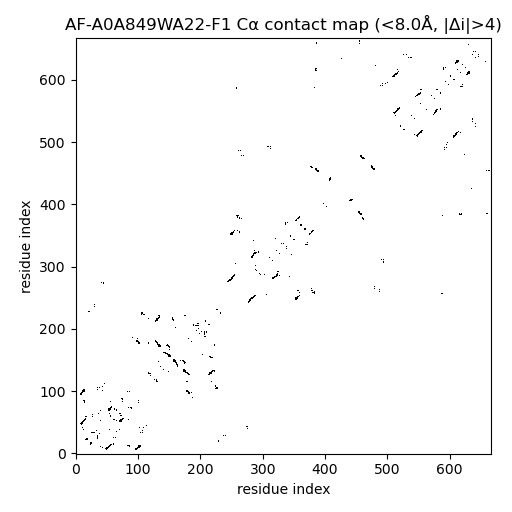.139 -3.350 -13.836 1.00 86.94 108 PHE A N 1
ATOM 836 C CA . PHE A 1 108 ? 17.219 -2.390 -12.733 1.00 86.94 108 PHE A CA 1
ATOM 837 C C . PHE A 1 108 ? 16.568 -1.046 -13.072 1.00 86.94 108 PHE A C 1
ATOM 839 O O . PHE A 1 108 ? 17.027 -0.003 -12.616 1.00 86.94 108 PHE A O 1
ATOM 846 N N . VAL A 1 109 ? 15.520 -1.056 -13.903 1.00 83.94 109 VAL A N 1
ATOM 847 C CA . VAL A 1 109 ? 14.747 0.155 -14.209 1.00 83.94 109 VAL A CA 1
ATOM 848 C C . VAL A 1 109 ? 14.188 0.786 -12.925 1.00 83.94 109 VAL A C 1
ATOM 850 O O . VAL A 1 109 ? 13.575 0.105 -12.101 1.00 83.94 109 VAL A O 1
ATOM 853 N N . ASP A 1 110 ? 14.426 2.088 -12.753 1.00 81.50 110 ASP A N 1
ATOM 854 C CA . ASP A 1 110 ? 13.968 2.860 -11.595 1.00 81.50 110 ASP A CA 1
ATOM 855 C C . ASP A 1 110 ? 12.548 3.410 -11.817 1.00 81.50 110 ASP A C 1
ATOM 857 O O . ASP A 1 110 ? 12.199 3.855 -12.915 1.00 81.50 110 ASP A O 1
ATOM 861 N N . ASN A 1 111 ? 11.728 3.423 -10.763 1.00 83.69 111 ASN A N 1
ATOM 862 C CA . ASN A 1 111 ? 10.344 3.900 -10.829 1.00 83.69 111 ASN A CA 1
ATOM 863 C C . ASN A 1 111 ? 10.231 5.366 -11.276 1.00 83.69 111 ASN A C 1
ATOM 865 O O . ASN A 1 111 ? 9.277 5.716 -11.972 1.00 83.69 111 ASN A O 1
ATOM 869 N N . SER A 1 112 ? 11.209 6.212 -10.946 1.00 81.75 112 SER A N 1
ATOM 870 C CA . SER A 1 112 ? 11.249 7.612 -11.384 1.00 81.75 112 SER A CA 1
ATOM 871 C C . SER A 1 112 ? 11.276 7.750 -12.911 1.00 81.75 112 SER A C 1
ATOM 873 O O . SER A 1 112 ? 10.730 8.714 -13.455 1.00 81.75 112 SER A O 1
ATOM 875 N N . LEU A 1 113 ? 11.831 6.768 -13.633 1.00 87.69 113 LEU A N 1
ATOM 876 C CA . LEU A 1 113 ? 11.801 6.743 -15.095 1.00 87.69 113 LEU A CA 1
ATOM 877 C C . LEU A 1 113 ? 10.372 6.539 -15.607 1.00 87.69 113 LEU A C 1
ATOM 879 O O . LEU A 1 113 ? 9.949 7.244 -16.525 1.00 87.69 113 LEU A O 1
ATOM 883 N N . PHE A 1 114 ? 9.595 5.646 -14.986 1.00 90.88 114 PHE A N 1
ATOM 884 C CA . PHE A 1 114 ? 8.182 5.464 -15.329 1.00 90.88 114 PHE A CA 1
ATOM 885 C C . PHE A 1 114 ? 7.356 6.718 -15.028 1.00 90.88 114 PHE A C 1
ATOM 887 O O . PHE A 1 114 ? 6.555 7.131 -15.870 1.00 90.88 114 PHE A O 1
ATOM 894 N N . GLU A 1 115 ? 7.598 7.383 -13.895 1.00 85.50 115 GLU A N 1
ATOM 895 C CA . GLU A 1 115 ? 6.933 8.651 -13.566 1.00 85.50 115 GLU A CA 1
ATOM 896 C C . GLU A 1 115 ? 7.173 9.706 -14.650 1.00 85.50 115 GLU A C 1
ATOM 898 O O . GLU A 1 115 ? 6.227 10.315 -15.162 1.00 85.50 115 GLU A O 1
ATOM 903 N N . ARG A 1 116 ? 8.437 9.891 -15.051 1.00 88.44 116 ARG A N 1
ATOM 904 C CA . ARG A 1 116 ? 8.828 10.835 -16.108 1.00 88.44 116 ARG A CA 1
ATOM 905 C C . ARG A 1 116 ? 8.215 10.473 -17.459 1.00 88.44 116 ARG A C 1
ATOM 907 O O . ARG A 1 116 ? 7.770 11.366 -18.179 1.00 88.44 116 ARG A O 1
ATOM 914 N N . LEU A 1 117 ? 8.165 9.184 -17.784 1.00 93.81 117 LEU A N 1
ATOM 915 C CA . LEU A 1 117 ? 7.633 8.667 -19.043 1.00 93.81 117 LEU A CA 1
ATOM 916 C C . LEU A 1 117 ? 6.114 8.880 -19.165 1.00 93.81 117 LEU A C 1
ATOM 918 O O . LEU A 1 117 ? 5.604 9.171 -20.248 1.00 93.81 117 LEU A O 1
ATOM 922 N N . ILE A 1 118 ? 5.383 8.756 -18.055 1.00 92.88 118 ILE A N 1
ATOM 923 C CA . ILE A 1 118 ? 3.915 8.783 -18.032 1.00 92.88 118 ILE A CA 1
ATOM 924 C C . ILE A 1 118 ? 3.362 10.189 -17.791 1.00 92.88 118 ILE A C 1
ATOM 926 O O . ILE A 1 118 ? 2.283 10.513 -18.296 1.00 92.88 118 ILE A O 1
ATOM 930 N N . ALA A 1 119 ? 4.090 11.056 -17.079 1.00 89.88 119 ALA A N 1
ATOM 931 C CA . ALA A 1 119 ? 3.636 12.405 -16.732 1.00 89.88 119 ALA A CA 1
ATOM 932 C C . ALA A 1 119 ? 3.010 13.207 -17.904 1.00 89.88 119 ALA A C 1
ATOM 934 O O . ALA A 1 119 ? 1.965 13.839 -17.691 1.00 89.88 119 ALA A O 1
ATOM 935 N N . PRO A 1 120 ? 3.536 13.159 -19.152 1.00 91.88 120 PRO A N 1
ATOM 936 C CA . PRO A 1 120 ? 2.949 13.886 -20.282 1.00 91.88 120 PRO A CA 1
ATOM 937 C C . PRO A 1 120 ? 1.506 13.485 -20.629 1.00 91.88 120 PRO A C 1
ATOM 939 O O . PRO A 1 120 ? 0.765 14.281 -21.211 1.00 91.88 120 PRO A O 1
ATOM 942 N N . TYR A 1 121 ? 1.062 12.281 -20.260 1.00 89.69 121 TYR A N 1
ATOM 943 C CA . TYR A 1 121 ? -0.288 11.801 -20.566 1.00 89.69 121 TYR A CA 1
ATOM 944 C C . TYR A 1 121 ? -1.388 12.480 -19.744 1.00 89.69 121 TYR A C 1
ATOM 946 O O . TYR A 1 121 ? -2.556 12.455 -20.134 1.00 89.69 121 TYR A O 1
ATOM 954 N N . PHE A 1 122 ? -1.028 13.159 -18.652 1.00 85.50 122 PHE A N 1
ATOM 955 C CA . PHE A 1 122 ? -1.969 13.919 -17.827 1.00 85.50 122 PHE A CA 1
ATOM 956 C C . PHE A 1 122 ? -2.205 15.358 -18.319 1.00 85.50 122 PHE A C 1
ATOM 958 O O . PHE A 1 122 ? -3.004 16.096 -17.718 1.00 85.50 122 PHE A O 1
ATOM 965 N N . MET A 1 123 ? -1.530 15.772 -19.396 1.00 82.88 123 MET A N 1
ATOM 966 C CA . MET A 1 123 ? -1.699 17.078 -20.039 1.00 82.88 123 MET A CA 1
ATOM 967 C C . MET A 1 123 ? -2.998 17.149 -20.862 1.00 82.88 123 MET A C 1
ATOM 969 O O . MET A 1 123 ? -3.598 16.135 -21.203 1.00 82.88 123 MET A O 1
ATOM 973 N N . TYR A 1 124 ? -3.448 18.365 -21.201 1.00 77.81 124 TYR A N 1
ATOM 974 C CA . TYR A 1 124 ? -4.672 18.566 -21.996 1.00 77.81 124 TYR A CA 1
ATOM 975 C C . TYR A 1 124 ? -4.579 17.943 -23.399 1.00 77.81 124 TYR A C 1
ATOM 977 O O . TYR A 1 124 ? -5.551 17.368 -23.886 1.00 77.81 124 TYR A O 1
ATOM 985 N N . ASN A 1 125 ? -3.402 18.029 -24.024 1.00 85.38 125 ASN A N 1
ATOM 986 C CA . ASN A 1 125 ? -3.111 17.418 -25.316 1.00 85.38 125 ASN A CA 1
ATOM 987 C C . ASN A 1 125 ? -1.956 16.414 -25.163 1.00 85.38 125 ASN A C 1
ATOM 989 O O . ASN A 1 125 ? -0.798 16.799 -25.338 1.00 85.38 125 ASN A O 1
ATOM 993 N N . PRO A 1 126 ? -2.245 15.163 -24.765 1.00 89.75 126 PRO A N 1
ATOM 994 C CA . PRO A 1 126 ? -1.209 14.175 -24.512 1.00 89.75 126 PRO A CA 1
ATOM 995 C C . PRO A 1 126 ? -0.530 13.734 -25.823 1.00 89.75 126 PRO A C 1
ATOM 997 O O . PRO A 1 126 ? -1.213 13.602 -26.849 1.00 89.75 126 PRO A O 1
ATOM 1000 N N . PRO A 1 127 ? 0.790 13.478 -25.800 1.00 92.19 127 PRO A N 1
ATOM 1001 C CA . PRO A 1 127 ? 1.547 13.042 -26.971 1.00 92.19 127 PRO A CA 1
ATOM 1002 C C . PRO A 1 127 ? 1.095 11.664 -27.479 1.00 92.19 127 PRO A C 1
ATOM 1004 O O . PRO A 1 127 ? 0.435 10.893 -26.780 1.00 92.19 127 PRO A O 1
ATOM 1007 N N . ALA A 1 128 ? 1.439 11.353 -28.733 1.00 93.56 128 ALA A N 1
ATOM 1008 C CA . ALA A 1 128 ? 1.153 10.045 -29.320 1.00 93.56 128 ALA A CA 1
ATOM 1009 C C . ALA A 1 128 ? 2.040 8.948 -28.716 1.00 93.56 128 ALA A C 1
ATOM 1011 O O . ALA A 1 128 ? 1.552 7.845 -28.456 1.00 93.56 128 ALA A O 1
ATOM 1012 N N . VAL A 1 129 ? 3.312 9.288 -28.507 1.00 97.12 129 VAL A N 1
ATOM 1013 C CA . VAL A 1 129 ? 4.345 8.449 -27.915 1.00 97.12 129 VAL A CA 1
ATOM 1014 C C . VAL A 1 129 ? 5.335 9.314 -27.137 1.00 97.12 129 VAL A C 1
ATOM 1016 O O . VAL A 1 129 ? 5.647 10.441 -27.537 1.00 97.12 129 VAL A O 1
ATOM 1019 N N . VAL A 1 130 ? 5.809 8.772 -26.021 1.00 97.81 130 VAL A N 1
ATOM 1020 C CA . VAL A 1 130 ? 6.852 9.341 -25.170 1.00 97.81 130 VAL A CA 1
ATOM 1021 C C . VAL A 1 130 ? 7.980 8.323 -25.048 1.00 97.81 130 VAL A C 1
ATOM 1023 O O . VAL A 1 130 ? 7.707 7.129 -24.963 1.00 97.81 130 VAL A O 1
ATOM 1026 N N . THR A 1 131 ? 9.219 8.799 -25.035 1.00 97.25 131 THR A N 1
ATOM 1027 C CA . THR A 1 131 ? 10.437 8.057 -24.689 1.00 97.25 131 THR A CA 1
ATOM 1028 C C . THR A 1 131 ? 11.281 8.885 -23.714 1.00 97.25 131 THR A C 1
ATOM 1030 O O . THR A 1 131 ? 10.920 10.024 -23.394 1.00 97.25 131 THR A O 1
ATOM 1033 N N . LEU A 1 132 ? 12.405 8.350 -23.243 1.00 95.88 132 LEU A N 1
ATOM 1034 C CA . LEU A 1 132 ? 13.342 9.053 -22.369 1.00 95.88 132 LEU A CA 1
ATOM 1035 C C . LEU A 1 132 ? 14.701 9.259 -23.051 1.00 95.88 132 LEU A C 1
ATOM 1037 O O . LEU A 1 132 ? 15.093 8.521 -23.960 1.00 95.88 132 LEU A O 1
ATOM 1041 N N . ALA A 1 133 ? 15.425 10.277 -22.594 1.00 95.25 133 ALA A N 1
ATOM 1042 C CA . ALA A 1 133 ? 16.785 10.561 -23.024 1.00 95.25 133 ALA A CA 1
ATOM 1043 C C . ALA A 1 133 ? 17.665 10.970 -21.835 1.00 95.25 133 ALA A C 1
ATOM 1045 O O . ALA A 1 133 ? 17.239 11.786 -21.020 1.00 95.25 133 ALA A O 1
ATOM 1046 N N . SER A 1 134 ? 18.890 10.457 -21.759 1.00 93.62 134 SER A N 1
ATOM 1047 C CA . SER A 1 134 ? 19.888 10.840 -20.749 1.00 93.62 134 SER A CA 1
ATOM 1048 C C . SER A 1 134 ? 21.115 11.491 -21.398 1.00 93.62 134 SER A C 1
ATOM 1050 O O . SER A 1 134 ? 21.308 11.373 -22.613 1.00 93.62 134 SER A O 1
ATOM 1052 N N . PRO A 1 135 ? 21.975 12.183 -20.635 1.00 92.25 135 PRO A N 1
ATOM 1053 C CA . PRO A 1 135 ? 23.279 12.611 -21.132 1.00 92.25 135 PRO A CA 1
ATOM 1054 C C . PRO A 1 135 ? 24.093 11.435 -21.700 1.00 92.25 135 PRO A C 1
ATOM 1056 O O . PRO A 1 135 ? 23.970 10.304 -21.227 1.00 92.25 135 PRO A O 1
ATOM 1059 N N . LEU A 1 136 ? 24.909 11.709 -22.723 1.00 90.00 136 LEU A N 1
ATOM 1060 C CA . LEU A 1 136 ? 25.902 10.760 -23.239 1.00 90.00 136 LEU A CA 1
ATOM 1061 C C . LEU A 1 136 ? 27.154 10.791 -22.358 1.00 90.00 136 LEU A C 1
ATOM 1063 O O . LEU A 1 136 ? 27.620 11.871 -21.988 1.00 90.00 136 LEU A O 1
ATOM 1067 N N . VAL A 1 137 ? 27.741 9.625 -22.098 1.00 87.25 137 VAL A N 1
ATOM 1068 C CA . VAL A 1 137 ? 29.107 9.513 -21.561 1.00 87.25 137 VAL A CA 1
ATOM 1069 C C . VAL A 1 137 ? 30.117 9.290 -22.688 1.00 87.25 137 VAL A C 1
ATOM 1071 O O . VAL A 1 137 ? 29.743 8.916 -23.796 1.00 87.25 137 VAL A O 1
ATOM 1074 N N . LEU A 1 138 ? 31.413 9.507 -22.432 1.00 85.88 138 LEU A N 1
ATOM 1075 C CA . LEU A 1 138 ? 32.464 9.424 -23.463 1.00 85.88 138 LEU A CA 1
ATOM 1076 C C . LEU A 1 138 ? 32.462 8.095 -24.238 1.00 85.88 138 LEU A C 1
ATOM 1078 O O . LEU A 1 138 ? 32.642 8.095 -25.454 1.00 85.88 138 LEU A O 1
ATOM 1082 N N . SER A 1 139 ? 32.208 6.976 -23.559 1.00 85.50 139 SER A N 1
ATOM 1083 C CA . SER A 1 139 ? 32.120 5.654 -24.187 1.00 85.50 139 SER A CA 1
ATOM 1084 C C . SER A 1 139 ? 30.891 5.481 -25.085 1.00 85.50 139 SER A C 1
ATOM 1086 O O . SER A 1 139 ? 30.918 4.653 -25.994 1.00 85.50 139 SER A O 1
ATOM 1088 N N . ASP A 1 140 ? 29.823 6.260 -24.890 1.00 87.62 140 ASP A N 1
ATOM 1089 C CA . ASP A 1 140 ? 28.606 6.143 -25.695 1.00 87.62 140 ASP A CA 1
ATOM 1090 C C . ASP A 1 140 ? 28.827 6.625 -27.134 1.00 87.62 140 ASP A C 1
ATOM 1092 O O . ASP A 1 140 ? 28.211 6.096 -28.061 1.00 87.62 140 ASP A O 1
ATOM 1096 N N . PHE A 1 141 ? 29.705 7.614 -27.344 1.00 84.94 141 PHE A N 1
ATOM 1097 C CA . PHE A 1 141 ? 29.915 8.250 -28.651 1.00 84.94 141 PHE A CA 1
ATOM 1098 C C . PHE A 1 141 ? 30.398 7.265 -29.720 1.00 84.94 141 PHE A C 1
ATOM 1100 O O . PHE A 1 141 ? 29.995 7.389 -30.876 1.00 84.94 141 PHE A O 1
ATOM 1107 N N . THR A 1 142 ? 31.203 6.275 -29.334 1.00 85.00 142 THR A N 1
ATOM 1108 C CA . THR A 1 142 ? 31.756 5.248 -30.232 1.00 85.00 142 THR A CA 1
ATOM 1109 C C . THR A 1 142 ? 31.042 3.898 -30.128 1.00 85.00 142 THR A C 1
ATOM 1111 O O . THR A 1 142 ? 31.321 2.999 -30.914 1.00 85.00 142 THR A O 1
ATOM 1114 N N . ASN A 1 143 ? 30.112 3.732 -29.182 1.00 85.38 143 ASN A N 1
ATOM 1115 C CA . ASN A 1 143 ? 29.406 2.470 -28.978 1.00 85.38 143 ASN A CA 1
ATOM 1116 C C . ASN A 1 143 ? 28.158 2.371 -29.869 1.00 85.38 143 ASN A C 1
ATOM 1118 O O . ASN A 1 143 ? 27.126 2.978 -29.574 1.00 85.38 143 ASN A O 1
ATOM 1122 N N . ASP A 1 144 ? 28.219 1.552 -30.920 1.00 85.00 144 ASP A N 1
ATOM 1123 C CA . ASP A 1 144 ? 27.102 1.328 -31.851 1.00 85.00 144 ASP A CA 1
ATOM 1124 C C . ASP A 1 144 ? 25.878 0.658 -31.204 1.00 85.00 144 ASP A C 1
ATOM 1126 O O . ASP A 1 144 ? 24.768 0.725 -31.741 1.00 85.00 144 ASP A O 1
ATOM 1130 N N . ASN A 1 145 ? 26.023 0.045 -30.023 1.00 82.19 145 ASN A N 1
ATOM 1131 C CA . ASN A 1 145 ? 24.880 -0.495 -29.283 1.00 82.19 145 ASN A CA 1
ATOM 1132 C C . ASN A 1 145 ? 24.021 0.618 -28.669 1.00 82.19 145 ASN A C 1
ATOM 1134 O O . ASN A 1 145 ? 22.806 0.444 -28.545 1.00 82.19 145 ASN A O 1
ATOM 1138 N N . VAL A 1 146 ? 24.621 1.774 -28.368 1.00 87.50 146 VAL A N 1
ATOM 1139 C CA . VAL A 1 146 ? 23.929 2.929 -27.793 1.00 87.50 146 VAL A CA 1
ATOM 1140 C C . VAL A 1 146 ? 23.273 3.735 -28.906 1.00 87.50 146 VAL A C 1
ATOM 1142 O O . VAL A 1 146 ? 23.945 4.254 -29.797 1.00 87.50 146 VAL A O 1
ATOM 1145 N N . VAL A 1 147 ? 21.949 3.870 -28.841 1.00 92.06 147 VAL A N 1
ATOM 1146 C CA . VAL A 1 147 ? 21.194 4.752 -29.736 1.00 92.06 147 VAL A CA 1
ATOM 1147 C C . VAL A 1 147 ? 21.291 6.182 -29.217 1.00 92.06 147 VAL A C 1
ATOM 1149 O O . VAL A 1 147 ? 21.067 6.448 -28.038 1.00 92.06 147 VAL A O 1
ATOM 1152 N N . LYS A 1 148 ? 21.598 7.111 -30.114 1.00 93.94 148 LYS A N 1
ATOM 1153 C CA . LYS A 1 148 ? 21.636 8.544 -29.861 1.00 93.94 148 LYS A CA 1
ATOM 1154 C C . LYS A 1 148 ? 20.386 9.186 -30.435 1.00 93.94 148 LYS A C 1
ATOM 1156 O O . LYS A 1 148 ? 19.942 8.823 -31.525 1.00 93.94 148 LYS A O 1
ATOM 1161 N N . ILE A 1 149 ? 19.831 10.133 -29.695 1.00 94.94 149 ILE A N 1
ATOM 1162 C CA . ILE A 1 149 ? 18.662 10.917 -30.079 1.00 94.94 149 ILE A CA 1
ATOM 1163 C C . ILE A 1 149 ? 19.019 12.398 -30.096 1.00 94.94 149 ILE A C 1
ATOM 1165 O O . ILE A 1 149 ? 19.629 12.912 -29.159 1.00 94.94 149 ILE A O 1
ATOM 1169 N N . VAL A 1 150 ? 18.621 13.080 -31.166 1.00 94.19 150 VAL A N 1
ATOM 1170 C CA . VAL A 1 150 ? 18.674 14.539 -31.278 1.00 94.19 150 VAL A CA 1
ATOM 1171 C C . VAL A 1 150 ? 17.248 15.057 -31.205 1.00 94.19 150 VAL A C 1
ATOM 1173 O O . VAL A 1 150 ? 16.370 14.563 -31.915 1.00 94.19 150 VAL A O 1
ATOM 1176 N N . CYS A 1 151 ? 17.011 16.054 -30.355 1.00 94.00 151 CYS A N 1
ATOM 1177 C CA . CYS A 1 151 ? 15.689 16.638 -30.144 1.00 94.00 151 CYS A CA 1
ATOM 1178 C C . CYS A 1 151 ? 15.662 18.128 -30.482 1.00 94.00 151 CYS A C 1
ATOM 1180 O O . CYS A 1 151 ? 16.675 18.820 -30.390 1.00 94.00 151 CYS A O 1
ATOM 1182 N N . ASP A 1 152 ? 14.474 18.634 -30.810 1.00 92.56 152 ASP A N 1
ATOM 1183 C CA . ASP A 1 152 ? 14.223 20.071 -30.859 1.00 92.56 152 ASP A CA 1
ATOM 1184 C C . ASP A 1 152 ? 14.111 20.683 -29.447 1.00 92.56 152 ASP A C 1
ATOM 1186 O O . ASP A 1 152 ? 14.098 19.984 -28.430 1.00 92.56 152 ASP A O 1
ATOM 1190 N N . ASN A 1 153 ? 13.967 22.010 -29.373 1.00 90.25 153 ASN A N 1
ATOM 1191 C CA . ASN A 1 153 ? 13.850 22.745 -28.103 1.00 90.25 153 ASN A CA 1
ATOM 1192 C C . ASN A 1 153 ? 12.592 22.392 -27.283 1.00 90.25 153 ASN A C 1
ATOM 1194 O O . ASN A 1 153 ? 12.454 22.844 -26.150 1.00 90.25 153 ASN A O 1
ATOM 1198 N N . ARG A 1 154 ? 11.653 21.621 -27.846 1.00 89.12 154 ARG A N 1
ATOM 1199 C CA . ARG A 1 154 ? 10.445 21.124 -27.171 1.00 89.12 154 ARG A CA 1
ATOM 1200 C C . ARG A 1 154 ? 10.560 19.641 -26.804 1.00 89.12 154 ARG A C 1
ATOM 1202 O O . ARG A 1 154 ? 9.570 19.054 -26.377 1.00 89.12 154 ARG A O 1
ATOM 1209 N N . GLY A 1 155 ? 11.735 19.038 -26.985 1.00 92.25 155 GLY A N 1
ATOM 1210 C CA . GLY A 1 155 ? 11.980 17.627 -26.705 1.00 92.25 155 GLY A CA 1
ATOM 1211 C C . GLY A 1 155 ? 11.410 16.679 -27.758 1.00 92.25 155 GLY A C 1
ATOM 1212 O O . GLY A 1 155 ? 11.338 15.483 -27.504 1.00 92.25 155 GLY A O 1
ATOM 1213 N N . ARG A 1 156 ? 10.980 17.157 -28.931 1.00 95.56 156 ARG A N 1
ATOM 1214 C CA . ARG A 1 156 ? 10.522 16.264 -30.006 1.00 95.56 156 ARG A CA 1
ATOM 1215 C C . ARG A 1 156 ? 11.729 15.690 -30.734 1.00 95.56 156 ARG A C 1
ATOM 1217 O O . ARG A 1 156 ? 12.617 16.449 -31.120 1.00 95.56 156 ARG A O 1
ATOM 1224 N N . ALA A 1 157 ? 11.744 14.376 -30.933 1.00 95.31 157 ALA A N 1
ATOM 1225 C CA . ALA A 1 157 ? 12.806 13.697 -31.660 1.00 95.31 157 ALA A CA 1
ATOM 1226 C C . ALA A 1 157 ? 12.893 14.233 -33.097 1.00 95.31 157 ALA A C 1
ATOM 1228 O O . ALA A 1 157 ? 11.894 14.262 -33.816 1.00 95.31 157 ALA A O 1
ATOM 1229 N N . ILE A 1 158 ? 14.091 14.651 -33.496 1.00 93.56 158 ILE A N 1
ATOM 1230 C CA . ILE A 1 158 ? 14.449 15.029 -34.866 1.00 93.56 158 ILE A CA 1
ATOM 1231 C C . ILE A 1 158 ? 15.069 13.822 -35.569 1.00 93.56 158 ILE A C 1
ATOM 1233 O O . ILE A 1 158 ? 14.706 13.506 -36.698 1.00 93.56 158 ILE A O 1
ATOM 1237 N N . SER A 1 159 ? 15.994 13.132 -34.899 1.00 91.44 159 SER A N 1
ATOM 1238 C CA . SER A 1 159 ? 16.673 11.960 -35.444 1.00 91.44 159 SER A CA 1
ATOM 1239 C C . SER A 1 159 ? 17.050 10.973 -34.341 1.00 91.44 159 SER A C 1
ATOM 1241 O O . SER A 1 159 ? 17.312 11.356 -33.199 1.00 91.44 159 SER A O 1
ATOM 1243 N N . LEU A 1 160 ? 17.067 9.686 -34.700 1.00 94.25 160 LEU A N 1
ATOM 1244 C CA . LEU A 1 160 ? 17.683 8.625 -33.910 1.00 94.25 160 LEU A CA 1
ATOM 1245 C C . LEU A 1 160 ? 18.698 7.882 -34.782 1.00 94.25 160 LEU A C 1
ATOM 1247 O O . LEU A 1 160 ? 18.420 7.573 -35.949 1.00 94.25 160 LEU A O 1
ATOM 1251 N N . THR A 1 161 ? 19.876 7.617 -34.222 1.00 92.12 161 THR A N 1
ATOM 1252 C CA . THR A 1 161 ? 21.004 7.001 -34.932 1.00 92.12 161 THR A CA 1
ATOM 1253 C C . THR A 1 161 ? 21.931 6.255 -33.975 1.00 92.12 161 THR A C 1
ATOM 1255 O O . THR A 1 161 ? 22.007 6.582 -32.794 1.00 92.12 161 THR A O 1
ATOM 1258 N N . ARG A 1 162 ? 22.656 5.253 -34.475 1.00 89.56 162 ARG A N 1
ATOM 1259 C CA . ARG A 1 162 ? 23.748 4.591 -33.735 1.00 89.56 162 ARG A CA 1
ATOM 1260 C C . ARG A 1 162 ? 25.089 5.303 -33.948 1.00 89.56 162 ARG A C 1
ATOM 1262 O O . ARG A 1 162 ? 25.900 5.359 -33.027 1.00 89.56 162 ARG A O 1
ATOM 1269 N N . THR A 1 163 ? 25.248 5.958 -35.098 1.00 85.62 163 THR A N 1
ATOM 1270 C CA . THR A 1 163 ? 26.453 6.698 -35.498 1.00 85.62 163 THR A CA 1
ATOM 1271 C C . THR A 1 163 ? 26.159 8.198 -35.531 1.00 85.62 163 THR A C 1
ATOM 1273 O O . THR A 1 163 ? 25.207 8.630 -36.185 1.00 85.62 163 THR A O 1
ATOM 1276 N N . LEU A 1 164 ? 26.949 9.000 -34.812 1.00 79.62 164 LEU A N 1
ATOM 1277 C CA . LEU A 1 164 ? 26.797 10.457 -34.782 1.00 79.62 164 LEU A CA 1
ATOM 1278 C C . LEU A 1 164 ? 27.561 11.123 -35.926 1.00 79.62 164 LEU A C 1
ATOM 1280 O O . LEU A 1 164 ? 28.711 10.787 -36.196 1.00 79.62 164 LEU A O 1
ATOM 1284 N N . ILE A 1 165 ? 26.940 12.130 -36.535 1.00 73.81 165 ILE A N 1
ATOM 1285 C CA . ILE A 1 165 ? 27.627 13.079 -37.414 1.00 73.81 165 ILE A CA 1
ATOM 1286 C C . ILE A 1 165 ? 28.232 14.176 -36.521 1.00 73.81 165 ILE A C 1
ATOM 1288 O O . ILE A 1 165 ? 27.645 14.539 -35.499 1.00 73.81 165 ILE A O 1
ATOM 1292 N N . SER A 1 166 ? 29.413 14.692 -36.872 1.00 67.94 166 SER A N 1
ATOM 1293 C CA . SER A 1 166 ? 30.209 15.610 -36.035 1.00 67.94 166 SER A CA 1
ATOM 1294 C C . SER A 1 166 ? 29.430 16.821 -35.499 1.00 67.94 166 SER A C 1
ATOM 1296 O O . SER A 1 166 ? 29.627 17.220 -34.354 1.00 67.94 166 SER A O 1
ATOM 1298 N N . THR A 1 167 ? 28.500 17.372 -36.279 1.00 68.50 167 THR A N 1
ATOM 1299 C CA . THR A 1 167 ? 27.694 18.550 -35.914 1.00 68.50 167 THR A CA 1
ATOM 1300 C C . THR A 1 167 ? 26.647 18.289 -34.830 1.00 68.50 167 THR A C 1
ATOM 1302 O O . THR A 1 167 ? 26.217 19.228 -34.160 1.00 68.50 167 THR A O 1
ATOM 1305 N N . ASP A 1 168 ? 26.245 17.032 -34.627 1.00 72.94 168 ASP A N 1
ATOM 1306 C CA . ASP A 1 168 ? 25.175 16.661 -33.694 1.00 72.94 168 ASP A CA 1
ATOM 1307 C C . ASP A 1 168 ? 25.696 16.283 -32.303 1.00 72.94 168 ASP A C 1
ATOM 1309 O O . ASP A 1 168 ? 24.906 16.161 -31.365 1.00 72.94 168 ASP A O 1
ATOM 1313 N N . GLN A 1 169 ? 27.017 16.147 -32.131 1.00 71.25 169 GLN A N 1
ATOM 1314 C CA . GLN A 1 169 ? 27.628 15.676 -30.881 1.00 71.25 169 GLN A CA 1
ATOM 1315 C C . GLN A 1 169 ? 27.227 16.519 -29.660 1.00 71.25 169 GLN A C 1
ATOM 1317 O O . GLN A 1 169 ? 26.981 15.965 -28.593 1.00 71.25 169 GLN A O 1
ATOM 1322 N N . TYR A 1 170 ? 27.074 17.837 -29.823 1.00 74.81 170 TYR A N 1
ATOM 1323 C CA . TYR A 1 170 ? 26.694 18.751 -28.735 1.00 74.81 170 TYR A CA 1
ATOM 1324 C C . TYR A 1 170 ? 25.190 18.776 -28.422 1.00 74.81 170 TYR A C 1
ATOM 1326 O O . TYR A 1 170 ? 24.773 19.382 -27.436 1.00 74.81 170 TYR A O 1
ATOM 1334 N N . ARG A 1 171 ? 24.356 18.172 -29.277 1.00 82.44 171 ARG A N 1
ATOM 1335 C CA . ARG A 1 171 ? 22.887 18.143 -29.133 1.00 82.44 171 ARG A CA 1
ATOM 1336 C C . ARG A 1 171 ? 22.339 16.743 -28.883 1.00 82.44 171 ARG A C 1
ATOM 1338 O O . ARG A 1 171 ? 21.168 16.609 -28.528 1.00 82.44 171 ARG A O 1
ATOM 1345 N N . ALA A 1 172 ? 23.163 15.723 -29.092 1.00 91.06 172 ALA A N 1
ATOM 1346 C CA . ALA A 1 172 ? 22.794 14.338 -28.917 1.00 91.06 172 ALA A CA 1
ATOM 1347 C C . ALA A 1 172 ? 22.653 13.972 -27.436 1.00 91.06 172 ALA A C 1
ATOM 1349 O O . ALA A 1 172 ? 23.343 14.473 -26.551 1.00 91.06 172 ALA A O 1
ATOM 1350 N N . SER A 1 173 ? 21.728 13.066 -27.173 1.00 93.88 173 SER A N 1
ATOM 1351 C CA . SER A 1 173 ? 21.523 12.425 -25.881 1.00 93.88 173 SER A CA 1
ATOM 1352 C C . SER A 1 173 ? 21.450 10.919 -26.100 1.00 93.88 173 SER A C 1
ATOM 1354 O O . SER A 1 173 ? 21.159 10.458 -27.206 1.00 93.88 173 SER A O 1
ATOM 1356 N N . ARG A 1 174 ? 21.710 10.133 -25.061 1.00 93.38 174 ARG A N 1
ATOM 1357 C CA . ARG A 1 174 ? 21.474 8.694 -25.082 1.00 93.38 174 ARG A CA 1
ATOM 1358 C C . ARG A 1 174 ? 19.972 8.452 -25.068 1.00 93.38 174 ARG A C 1
ATOM 1360 O O . ARG A 1 174 ? 19.267 8.960 -24.204 1.00 93.38 174 ARG A O 1
ATOM 1367 N N . HIS A 1 175 ? 19.475 7.695 -26.034 1.00 94.12 175 HIS A N 1
ATOM 1368 C CA . HIS A 1 175 ? 18.083 7.269 -26.076 1.00 94.12 175 HIS A CA 1
ATOM 1369 C C . HIS A 1 175 ? 17.876 6.057 -25.166 1.00 94.12 175 HIS A C 1
ATOM 1371 O O . HIS A 1 175 ? 18.643 5.095 -25.222 1.00 94.12 175 HIS A O 1
ATOM 1377 N N . ILE A 1 176 ? 16.803 6.078 -24.381 1.00 92.19 176 ILE A N 1
ATOM 1378 C CA . ILE A 1 176 ? 16.407 4.976 -23.505 1.00 92.19 176 ILE A CA 1
ATOM 1379 C C . ILE A 1 176 ? 15.203 4.289 -24.145 1.00 92.19 176 ILE A C 1
ATOM 1381 O O . ILE A 1 176 ? 14.195 4.935 -24.406 1.00 92.19 176 ILE A O 1
ATOM 1385 N N . GLY A 1 177 ? 15.290 2.979 -24.393 1.00 88.19 177 GLY A N 1
ATOM 1386 C CA . GLY A 1 177 ? 14.281 2.188 -25.119 1.00 88.19 177 GLY A CA 1
ATOM 1387 C C . GLY A 1 177 ? 12.926 2.000 -24.426 1.00 88.19 177 GLY A C 1
ATOM 1388 O O . GLY A 1 177 ? 12.175 1.110 -24.816 1.00 88.19 177 GLY A O 1
ATOM 1389 N N . LEU A 1 178 ? 12.616 2.790 -23.400 1.00 93.12 178 LEU A N 1
ATOM 1390 C CA . LEU A 1 178 ? 11.335 2.773 -22.704 1.00 93.12 178 LEU A CA 1
ATOM 1391 C C . LEU A 1 178 ? 10.350 3.679 -23.430 1.00 93.12 178 LEU A C 1
ATOM 1393 O O . LEU A 1 178 ? 10.605 4.870 -23.598 1.00 93.12 178 LEU A O 1
ATOM 1397 N N . TYR A 1 179 ? 9.198 3.131 -23.806 1.00 96.38 179 TYR A N 1
ATOM 1398 C CA . TYR A 1 179 ? 8.179 3.889 -24.522 1.00 96.38 179 TYR A CA 1
ATOM 1399 C C . TYR A 1 179 ? 6.856 3.851 -23.784 1.00 96.38 179 TYR A C 1
ATOM 1401 O O . TYR A 1 179 ? 6.420 2.798 -23.337 1.00 96.38 179 TYR A O 1
ATOM 1409 N N . ALA A 1 180 ? 6.161 4.976 -23.731 1.00 97.56 180 ALA A N 1
ATOM 1410 C CA . ALA A 1 180 ? 4.746 4.999 -23.405 1.00 97.56 180 ALA A CA 1
ATOM 1411 C C . ALA A 1 180 ? 3.984 5.454 -24.636 1.00 97.56 180 ALA A C 1
ATOM 1413 O O . ALA A 1 180 ? 4.315 6.481 -25.230 1.00 97.56 180 ALA A O 1
ATOM 1414 N N . PHE A 1 181 ? 2.945 4.714 -24.996 1.00 97.81 181 PHE A N 1
ATOM 1415 C CA . PHE A 1 181 ? 2.081 4.978 -26.131 1.00 97.81 181 PHE A CA 1
ATOM 1416 C C . PHE A 1 181 ? 0.681 5.294 -25.649 1.00 97.81 181 PHE A C 1
ATOM 1418 O O . PHE A 1 181 ? 0.135 4.611 -24.782 1.00 97.81 181 PHE A O 1
ATOM 1425 N N . ARG A 1 182 ? 0.012 6.232 -26.313 1.00 96.19 182 ARG A N 1
ATOM 1426 C CA . ARG A 1 182 ? -1.448 6.229 -26.258 1.00 96.19 182 ARG A CA 1
ATOM 1427 C C . ARG A 1 182 ? -1.944 4.954 -26.937 1.00 96.19 182 ARG A C 1
ATOM 1429 O O . ARG A 1 182 ? -1.536 4.682 -28.066 1.00 96.19 182 ARG A O 1
ATOM 1436 N N . ALA A 1 183 ? -2.883 4.230 -26.329 1.00 94.81 183 ALA A N 1
ATOM 1437 C CA . ALA A 1 183 ? -3.358 2.954 -26.879 1.00 94.81 183 ALA A CA 1
ATOM 1438 C C . ALA A 1 183 ? -3.861 3.078 -28.332 1.00 94.81 183 ALA A C 1
ATOM 1440 O O . ALA A 1 183 ? -3.601 2.224 -29.176 1.00 94.81 183 ALA A O 1
ATOM 1441 N N . LYS A 1 184 ? -4.515 4.200 -28.671 1.00 94.75 184 LYS A N 1
ATOM 1442 C CA . LYS A 1 184 ? -4.939 4.484 -30.053 1.00 94.75 184 LYS A CA 1
ATOM 1443 C C . LYS A 1 184 ? -3.770 4.656 -31.028 1.00 94.75 184 LYS A C 1
ATOM 1445 O O . LYS A 1 184 ? -3.902 4.277 -32.183 1.00 94.75 184 LYS A O 1
ATOM 1450 N N . SER A 1 185 ? -2.665 5.248 -30.577 1.00 95.44 185 SER A N 1
ATOM 1451 C CA . SER A 1 185 ? -1.472 5.445 -31.400 1.00 95.44 185 SER A CA 1
ATOM 1452 C C . SER A 1 185 ? -0.804 4.103 -31.644 1.00 95.44 185 SER A C 1
ATOM 1454 O O . SER A 1 185 ? -0.496 3.786 -32.783 1.00 95.44 185 SER A O 1
ATOM 1456 N N . LEU A 1 186 ? -0.672 3.270 -30.607 1.00 95.94 186 LEU A N 1
ATOM 1457 C CA . LEU A 1 186 ? -0.116 1.925 -30.745 1.00 95.94 186 LEU A CA 1
ATOM 1458 C C . LEU A 1 186 ? -0.924 1.059 -31.726 1.00 95.94 186 LEU A C 1
ATOM 1460 O O . LEU A 1 186 ? -0.344 0.349 -32.535 1.00 95.94 186 LEU A O 1
ATOM 1464 N N . ARG A 1 187 ? -2.258 1.190 -31.756 1.00 93.94 187 ARG A N 1
ATOM 1465 C CA . ARG A 1 187 ? -3.077 0.555 -32.806 1.00 93.94 187 ARG A CA 1
ATOM 1466 C C . ARG A 1 187 ? -2.718 1.046 -34.207 1.00 93.94 187 ARG A C 1
ATOM 1468 O O . ARG A 1 187 ? -2.600 0.233 -35.115 1.00 93.94 187 ARG A O 1
ATOM 1475 N N . ILE A 1 188 ? -2.495 2.350 -34.387 1.00 94.56 188 ILE A N 1
ATOM 1476 C CA . ILE A 1 188 ? -2.035 2.896 -35.672 1.00 94.56 188 ILE A CA 1
ATOM 1477 C C . ILE A 1 188 ? -0.681 2.291 -36.056 1.00 94.56 188 ILE A C 1
ATOM 1479 O O . ILE A 1 188 ? -0.532 1.889 -37.204 1.00 94.56 188 ILE A O 1
ATOM 1483 N N . TYR A 1 189 ? 0.262 2.150 -35.114 1.00 94.12 189 TYR A N 1
ATOM 1484 C CA . TYR A 1 189 ? 1.587 1.559 -35.364 1.00 94.12 189 TYR A CA 1
ATOM 1485 C C . TYR A 1 189 ? 1.508 0.218 -36.106 1.00 94.12 189 TYR A C 1
ATOM 1487 O O . TYR A 1 189 ? 2.241 0.011 -37.069 1.00 94.12 189 TYR A O 1
ATOM 1495 N N . THR A 1 190 ? 0.566 -0.651 -35.714 1.00 90.94 190 THR A N 1
ATOM 1496 C CA . THR A 1 190 ? 0.372 -1.982 -36.328 1.00 90.94 190 THR A CA 1
ATOM 1497 C C . THR A 1 190 ? -0.098 -1.942 -37.782 1.00 90.94 190 THR A C 1
ATOM 1499 O O . THR A 1 190 ? 0.049 -2.919 -38.507 1.00 90.94 190 THR A O 1
ATOM 1502 N N . THR A 1 191 ? -0.654 -0.814 -38.226 1.00 93.38 191 THR A N 1
ATOM 1503 C CA . THR A 1 191 ? -1.106 -0.616 -39.613 1.00 93.38 191 THR A CA 1
ATOM 1504 C C . THR A 1 191 ? -0.020 -0.017 -40.507 1.00 93.38 191 THR A C 1
ATOM 1506 O O . THR A 1 191 ? -0.155 -0.018 -41.731 1.00 93.38 191 THR A O 1
ATOM 1509 N N . LEU A 1 192 ? 1.058 0.506 -39.912 1.00 94.56 192 LEU A N 1
ATOM 1510 C CA . LEU A 1 192 ? 2.157 1.128 -40.638 1.00 94.56 192 LEU A CA 1
ATOM 1511 C C . LEU A 1 192 ? 3.152 0.057 -41.084 1.00 94.56 192 LEU A C 1
ATOM 1513 O O . LEU A 1 192 ? 3.633 -0.736 -40.279 1.00 94.56 192 LEU A O 1
ATOM 1517 N N . LYS A 1 193 ? 3.510 0.071 -42.369 1.00 94.25 193 LYS A N 1
ATOM 1518 C CA . LYS A 1 193 ? 4.608 -0.756 -42.884 1.00 94.25 193 LYS A CA 1
ATOM 1519 C C . LYS A 1 193 ? 5.945 -0.151 -42.471 1.00 94.25 193 LYS A C 1
ATOM 1521 O O . LYS A 1 193 ? 6.076 1.075 -42.505 1.00 94.25 193 LYS A O 1
ATOM 1526 N N . GLN A 1 194 ? 6.928 -0.992 -42.160 1.00 94.19 194 GLN A N 1
ATOM 1527 C CA . GLN A 1 194 ? 8.307 -0.542 -41.961 1.00 94.19 194 GLN A CA 1
ATOM 1528 C C . GLN A 1 194 ? 8.803 0.187 -43.217 1.00 94.19 194 GLN A C 1
ATOM 1530 O O . GLN A 1 194 ? 8.497 -0.214 -44.344 1.00 94.19 194 GLN A O 1
ATOM 1535 N N . LYS A 1 195 ? 9.533 1.279 -43.012 1.00 94.50 195 LYS A N 1
ATOM 1536 C CA . LYS A 1 195 ? 10.119 2.111 -44.068 1.00 94.50 195 LYS A CA 1
ATOM 1537 C C . LYS A 1 195 ? 11.658 2.116 -43.943 1.00 94.50 195 LYS A C 1
ATOM 1539 O O . LYS A 1 195 ? 12.174 1.533 -42.984 1.00 94.50 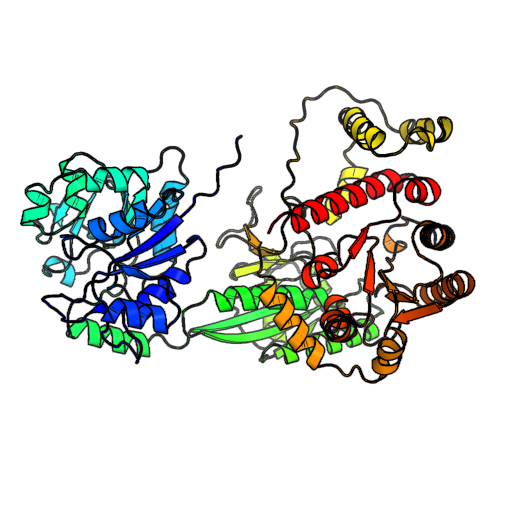195 LYS A O 1
ATOM 1544 N N . PRO A 1 196 ? 12.401 2.687 -44.915 1.00 95.31 196 PRO A N 1
ATOM 1545 C CA . PRO A 1 196 ? 13.853 2.547 -44.972 1.00 95.31 196 PRO A CA 1
ATOM 1546 C C . PRO A 1 196 ? 14.615 2.923 -43.694 1.00 95.31 196 PRO A C 1
ATOM 1548 O O . PRO A 1 196 ? 15.505 2.166 -43.324 1.00 95.31 196 PRO A O 1
ATOM 1551 N N . LEU A 1 197 ? 14.273 3.995 -42.959 1.00 92.38 197 LEU A N 1
ATOM 1552 C CA . LEU A 1 197 ? 15.071 4.364 -41.771 1.00 92.38 197 LEU A CA 1
ATOM 1553 C C . LEU A 1 197 ? 14.950 3.325 -40.649 1.00 92.38 197 LEU A C 1
ATOM 1555 O O . LEU A 1 197 ? 15.949 3.016 -39.998 1.00 92.38 197 LEU A O 1
ATOM 1559 N N . GLU A 1 198 ? 13.754 2.784 -40.406 1.00 94.25 198 GLU A N 1
ATOM 1560 C CA . GLU A 1 198 ? 13.562 1.686 -39.449 1.00 94.25 198 GLU A CA 1
ATOM 1561 C C . GLU A 1 198 ? 14.344 0.434 -39.869 1.00 94.25 198 GLU A C 1
ATOM 1563 O O . GLU A 1 198 ? 15.028 -0.163 -39.033 1.00 94.25 198 GLU A O 1
ATOM 1568 N N . LEU A 1 199 ? 14.256 0.055 -41.150 1.00 92.00 199 LEU A N 1
ATOM 1569 C CA . LEU A 1 199 ? 14.901 -1.144 -41.692 1.00 92.00 199 LEU A CA 1
ATOM 1570 C C . LEU A 1 199 ? 16.430 -1.044 -41.654 1.00 92.00 199 LEU A C 1
ATOM 1572 O O . LEU A 1 199 ? 17.083 -1.997 -41.243 1.00 92.00 199 LEU A O 1
ATOM 1576 N N . GLU A 1 200 ? 16.988 0.104 -42.035 1.00 90.69 200 GLU A N 1
ATOM 1577 C CA . GLU A 1 200 ? 18.435 0.342 -42.082 1.00 90.69 200 GLU A CA 1
ATOM 1578 C C . GLU A 1 200 ? 19.057 0.455 -40.687 1.00 90.69 200 GLU A C 1
ATOM 1580 O O . GLU A 1 200 ? 20.182 0.012 -40.467 1.00 90.69 200 GLU A O 1
ATOM 1585 N N . ARG A 1 201 ? 18.353 1.074 -39.729 1.00 90.06 201 ARG A N 1
ATOM 1586 C CA . ARG A 1 201 ? 18.930 1.401 -38.409 1.00 90.06 201 ARG A CA 1
ATOM 1587 C C . ARG A 1 201 ? 18.530 0.432 -37.306 1.00 90.06 201 ARG A C 1
ATOM 1589 O O . ARG A 1 201 ? 19.108 0.485 -36.217 1.00 90.06 201 ARG A O 1
ATOM 1596 N N . HIS A 1 202 ? 17.544 -0.426 -37.565 1.00 88.94 202 HIS A N 1
ATOM 1597 C CA . HIS A 1 202 ? 16.970 -1.353 -36.592 1.00 88.94 202 HIS A CA 1
ATOM 1598 C C . HIS A 1 202 ? 16.531 -0.639 -35.297 1.00 88.94 202 HIS A C 1
ATOM 1600 O O . HIS A 1 202 ? 16.871 -1.053 -34.185 1.00 88.94 202 HIS A O 1
ATOM 1606 N N . ILE A 1 203 ? 15.806 0.477 -35.449 1.00 91.94 203 ILE A N 1
ATOM 1607 C CA . ILE A 1 203 ? 15.237 1.274 -34.350 1.00 91.94 203 ILE A CA 1
ATOM 1608 C C . ILE A 1 203 ? 13.724 1.384 -34.570 1.00 91.94 203 ILE A C 1
ATOM 1610 O O . ILE A 1 203 ? 13.262 2.178 -35.386 1.00 91.94 203 ILE A O 1
ATOM 1614 N N . GLU A 1 204 ? 12.949 0.606 -33.813 1.00 92.06 204 GLU A N 1
ATOM 1615 C CA . GLU A 1 204 ? 11.504 0.406 -34.025 1.00 92.06 204 GLU A CA 1
ATOM 1616 C C . GLU A 1 204 ? 10.666 1.698 -33.973 1.00 92.06 204 GLU A C 1
ATOM 1618 O O . GLU A 1 204 ? 9.679 1.834 -34.702 1.00 92.06 204 GLU A O 1
ATOM 1623 N N . ILE A 1 205 ? 11.066 2.689 -33.167 1.00 94.19 205 ILE A N 1
ATOM 1624 C CA . ILE A 1 205 ? 10.317 3.948 -33.042 1.00 94.19 205 ILE A CA 1
ATOM 1625 C C . ILE A 1 205 ? 10.447 4.860 -34.273 1.00 94.19 205 ILE A C 1
ATOM 1627 O O . ILE A 1 205 ? 9.608 5.743 -34.475 1.00 94.19 205 ILE A O 1
ATOM 1631 N N . LEU A 1 206 ? 11.445 4.627 -35.140 1.00 95.38 206 LEU A N 1
ATOM 1632 C CA . LEU A 1 206 ? 11.588 5.371 -36.396 1.00 95.38 206 LEU A CA 1
ATOM 1633 C C . LEU A 1 206 ? 10.376 5.188 -37.309 1.00 95.38 206 LEU A C 1
ATOM 1635 O O . LEU A 1 206 ? 10.051 6.121 -38.039 1.00 95.38 206 LEU A O 1
ATOM 1639 N N . ARG A 1 207 ? 9.635 4.075 -37.189 1.00 95.50 207 ARG A N 1
ATOM 1640 C CA . ARG A 1 207 ? 8.371 3.874 -37.909 1.00 95.50 207 ARG A CA 1
ATOM 1641 C C . ARG A 1 207 ? 7.409 5.037 -37.701 1.00 95.50 207 ARG A C 1
ATOM 1643 O O . ARG A 1 207 ? 6.814 5.525 -38.647 1.00 95.50 207 ARG A O 1
ATOM 1650 N N . PHE A 1 208 ? 7.250 5.525 -36.474 1.00 95.38 208 PHE A N 1
ATOM 1651 C CA . PHE A 1 208 ? 6.378 6.673 -36.238 1.00 95.38 208 PHE A CA 1
ATOM 1652 C C . PHE A 1 208 ? 6.956 7.964 -36.799 1.00 95.38 208 PHE A C 1
ATOM 1654 O O . PHE A 1 208 ? 6.231 8.714 -37.455 1.00 95.38 208 PHE A O 1
ATOM 1661 N N . LEU A 1 209 ? 8.253 8.188 -36.592 1.00 94.69 209 LEU A N 1
ATOM 1662 C CA . LEU A 1 209 ? 8.923 9.396 -37.055 1.00 94.69 209 LEU A CA 1
ATOM 1663 C C . LEU A 1 209 ? 8.852 9.532 -38.590 1.00 94.69 209 LEU A C 1
ATOM 1665 O O . LEU A 1 209 ? 8.502 10.596 -39.093 1.00 94.69 209 LEU A O 1
ATOM 1669 N N . GLU A 1 210 ? 9.067 8.441 -39.333 1.00 94.88 210 GLU A N 1
ATOM 1670 C CA . GLU A 1 210 ? 8.995 8.386 -40.804 1.00 94.88 210 GLU A CA 1
ATOM 1671 C C . GLU A 1 210 ? 7.590 8.577 -41.393 1.00 94.88 210 GLU A C 1
ATOM 1673 O O . GLU A 1 210 ? 7.435 8.898 -42.576 1.00 94.88 210 GLU A O 1
ATOM 1678 N N . TYR A 1 211 ? 6.544 8.354 -40.599 1.00 95.94 211 TYR A N 1
ATOM 1679 C CA . TYR A 1 211 ? 5.162 8.653 -40.982 1.00 95.94 211 TYR A CA 1
ATOM 1680 C C . TYR A 1 211 ? 4.680 10.002 -40.424 1.00 95.94 211 TYR A C 1
ATOM 1682 O O . TYR A 1 211 ? 3.505 10.334 -40.556 1.00 95.94 211 TYR A O 1
ATOM 1690 N N . GLY A 1 212 ? 5.575 10.800 -39.830 1.00 94.00 212 GLY A N 1
ATOM 1691 C CA . GLY A 1 212 ? 5.269 12.142 -39.332 1.00 94.00 212 GLY A CA 1
ATOM 1692 C C . GLY A 1 212 ? 4.583 12.174 -37.964 1.00 94.00 212 GLY A C 1
ATOM 1693 O O . GLY A 1 212 ? 4.080 13.223 -37.557 1.00 94.00 212 GLY A O 1
ATOM 1694 N N . TYR A 1 213 ? 4.560 11.060 -37.228 1.00 94.06 213 TYR A N 1
ATOM 1695 C CA . TYR A 1 213 ? 4.078 11.044 -35.849 1.00 94.06 213 TYR A CA 1
ATOM 1696 C C . TYR A 1 213 ? 5.181 11.554 -34.909 1.00 94.06 213 TYR A C 1
ATOM 1698 O O . TYR A 1 213 ? 6.263 10.966 -34.857 1.00 94.06 213 TYR A O 1
ATOM 1706 N N . PRO A 1 214 ? 4.938 12.632 -34.139 1.00 92.75 214 PRO A N 1
ATOM 1707 C CA . PRO A 1 214 ? 5.952 13.188 -33.256 1.00 92.75 214 PRO A CA 1
ATOM 1708 C C . PRO A 1 214 ? 6.230 12.250 -32.078 1.00 92.75 214 PRO A C 1
ATOM 1710 O O . PRO A 1 214 ? 5.303 11.772 -31.419 1.00 92.75 214 PRO A O 1
ATOM 1713 N N . VAL A 1 215 ? 7.516 12.066 -31.777 1.00 96.81 215 VAL A N 1
ATOM 1714 C CA . VAL A 1 215 ? 8.007 11.323 -30.610 1.00 96.81 215 VAL A CA 1
ATOM 1715 C C . VAL A 1 215 ? 8.532 12.320 -29.587 1.00 96.81 215 VAL A C 1
ATOM 1717 O O . VAL A 1 215 ? 9.442 13.085 -29.896 1.00 96.81 215 VAL A O 1
ATOM 1720 N N . LEU A 1 216 ? 7.952 12.349 -28.387 1.00 97.56 216 LEU A N 1
ATOM 1721 C CA . LEU A 1 216 ? 8.415 13.226 -27.310 1.00 97.56 216 LEU A CA 1
ATOM 1722 C C . LEU A 1 216 ? 9.466 12.501 -26.464 1.00 97.56 216 LEU A C 1
ATOM 1724 O O . LEU A 1 216 ? 9.169 11.455 -25.905 1.00 97.56 216 LEU A O 1
ATOM 1728 N N . ALA A 1 217 ? 10.662 13.060 -26.328 1.00 97.19 217 ALA A N 1
ATOM 1729 C CA . ALA A 1 217 ? 11.707 12.549 -25.452 1.00 97.19 217 ALA A CA 1
ATOM 1730 C C . ALA A 1 217 ? 11.828 13.420 -24.196 1.00 97.19 217 ALA A C 1
ATOM 1732 O O . ALA A 1 217 ? 12.091 14.623 -24.281 1.00 97.19 217 ALA A O 1
ATOM 1733 N N . ILE A 1 218 ? 11.645 12.812 -23.025 1.00 96.31 218 ILE A N 1
ATOM 1734 C CA . ILE A 1 218 ? 11.804 13.477 -21.728 1.00 96.31 218 ILE A CA 1
ATOM 1735 C C . ILE A 1 218 ? 13.226 13.258 -21.218 1.00 96.31 218 ILE A C 1
ATOM 1737 O O . ILE A 1 218 ? 13.723 12.134 -21.206 1.00 96.31 218 ILE A O 1
ATOM 1741 N N . ARG A 1 219 ? 13.882 14.340 -20.791 1.00 93.62 219 ARG A N 1
ATOM 1742 C CA . ARG A 1 219 ? 15.234 14.267 -20.234 1.00 93.62 219 ARG A CA 1
ATOM 1743 C C . ARG A 1 219 ? 15.217 13.689 -18.820 1.00 93.62 219 ARG A C 1
ATOM 1745 O O . ARG A 1 219 ? 14.404 14.110 -17.996 1.00 93.62 219 ARG A O 1
ATOM 1752 N N . VAL A 1 220 ? 16.136 12.771 -18.557 1.00 90.56 220 VAL A N 1
ATOM 1753 C CA . VAL A 1 220 ? 16.407 12.153 -17.252 1.00 90.56 220 VAL A CA 1
ATOM 1754 C C . VAL A 1 220 ? 17.911 12.165 -16.981 1.00 90.56 220 VAL A C 1
ATOM 1756 O O . VAL A 1 220 ? 18.700 12.427 -17.888 1.00 90.56 220 VAL A O 1
ATOM 1759 N N . GLU A 1 221 ? 18.309 11.924 -15.736 1.00 86.56 221 GLU A N 1
ATOM 1760 C CA . GLU A 1 221 ? 19.717 11.997 -15.326 1.00 86.56 221 GLU A CA 1
ATOM 1761 C C . GLU A 1 221 ? 20.514 10.757 -15.747 1.00 86.56 221 GLU A C 1
ATOM 1763 O O . GLU A 1 221 ? 21.643 10.893 -16.213 1.00 86.56 221 GLU A O 1
ATOM 1768 N N . ASP A 1 222 ? 19.907 9.571 -15.661 1.00 81.94 222 ASP A N 1
ATOM 1769 C CA . ASP A 1 222 ? 20.544 8.287 -15.961 1.00 81.94 222 ASP A CA 1
ATOM 1770 C C . ASP A 1 222 ? 19.600 7.383 -16.779 1.00 81.94 222 ASP A C 1
ATOM 1772 O O . ASP A 1 222 ? 18.376 7.428 -16.632 1.00 81.94 222 ASP A O 1
ATOM 1776 N N . ALA A 1 223 ? 20.184 6.576 -17.665 1.00 74.19 223 ALA A N 1
ATOM 1777 C CA . ALA A 1 223 ? 19.521 5.542 -18.454 1.00 74.19 223 ALA A CA 1
ATOM 1778 C C . ALA A 1 223 ? 19.348 4.212 -17.703 1.00 74.19 223 ALA A C 1
ATOM 1780 O O . ALA A 1 223 ? 18.546 3.377 -18.126 1.00 74.19 223 ALA A O 1
ATOM 1781 N N . GLY A 1 224 ? 20.094 4.011 -16.616 1.00 81.19 224 GLY A N 1
ATOM 1782 C CA . GLY A 1 224 ? 20.181 2.738 -15.915 1.00 81.19 224 GLY A CA 1
ATOM 1783 C C . GLY A 1 224 ? 21.019 1.696 -16.665 1.00 81.19 224 GLY A C 1
ATOM 1784 O O . GLY A 1 224 ? 21.497 1.903 -17.786 1.00 81.19 224 GLY A O 1
ATOM 1785 N N . LEU A 1 225 ? 21.212 0.545 -16.017 1.00 83.44 225 LEU A N 1
ATOM 1786 C CA . LEU A 1 225 ? 22.021 -0.550 -16.546 1.00 83.44 225 LEU A CA 1
ATOM 1787 C C . LEU A 1 225 ? 21.183 -1.460 -17.458 1.00 83.44 225 LEU A C 1
ATOM 1789 O O . LEU A 1 225 ? 20.288 -2.170 -16.992 1.00 83.44 225 LEU A O 1
ATOM 1793 N N . ALA A 1 226 ? 21.506 -1.448 -18.751 1.00 87.69 226 ALA A N 1
ATOM 1794 C CA . ALA A 1 226 ? 20.986 -2.390 -19.738 1.00 87.69 226 ALA A CA 1
ATOM 1795 C C . ALA A 1 226 ? 21.929 -3.591 -19.866 1.00 87.69 226 ALA A C 1
ATOM 1797 O O . ALA A 1 226 ? 23.148 -3.434 -19.810 1.00 87.69 226 ALA A O 1
ATOM 1798 N N . VAL A 1 227 ? 21.374 -4.781 -20.072 1.00 88.94 227 VAL A N 1
ATOM 1799 C CA . VAL A 1 227 ? 22.147 -6.006 -20.299 1.00 88.94 227 VAL A CA 1
ATOM 1800 C C . VAL A 1 227 ? 21.998 -6.386 -21.753 1.00 88.94 227 VAL A C 1
ATOM 1802 O O . VAL A 1 227 ? 20.896 -6.722 -22.135 1.00 88.94 227 VAL A O 1
ATOM 1805 N N . ASP A 1 228 ? 23.036 -6.362 -22.585 1.00 85.69 228 ASP A N 1
ATOM 1806 C CA . ASP A 1 228 ? 22.941 -6.740 -24.008 1.00 85.69 228 ASP A CA 1
ATOM 1807 C C . ASP A 1 228 ? 23.972 -7.785 -24.434 1.00 85.69 228 ASP A C 1
ATOM 1809 O O . ASP A 1 228 ? 23.775 -8.506 -25.419 1.00 85.69 228 ASP A O 1
ATOM 1813 N N . THR A 1 229 ? 25.056 -7.872 -23.676 1.00 86.50 229 THR A N 1
ATOM 1814 C CA . THR A 1 229 ? 26.210 -8.724 -23.919 1.00 86.50 229 THR A CA 1
ATOM 1815 C C . THR A 1 229 ? 26.533 -9.561 -22.677 1.00 86.50 229 THR A C 1
ATOM 1817 O O . THR A 1 229 ? 26.083 -9.243 -21.571 1.00 86.50 229 THR A O 1
ATOM 1820 N N . PRO A 1 230 ? 27.354 -10.618 -22.808 1.00 88.31 230 PRO A N 1
ATOM 1821 C CA . PRO A 1 230 ? 27.868 -11.344 -21.649 1.00 88.31 230 PRO A CA 1
ATOM 1822 C C . PRO A 1 230 ? 28.624 -10.450 -20.654 1.00 88.31 230 PRO A C 1
ATOM 1824 O O . PRO A 1 230 ? 28.570 -10.700 -19.453 1.00 88.31 230 PRO A O 1
ATOM 1827 N N . HIS A 1 231 ? 29.297 -9.392 -21.125 1.00 88.75 231 HIS A N 1
ATOM 1828 C CA . HIS A 1 231 ? 29.996 -8.455 -20.244 1.00 88.75 231 HIS A CA 1
ATOM 1829 C C . HIS A 1 231 ? 29.018 -7.622 -19.408 1.00 88.75 231 HIS A C 1
ATOM 1831 O O . HIS A 1 231 ? 29.205 -7.493 -18.199 1.00 88.75 231 HIS A O 1
ATOM 1837 N N . ASP A 1 232 ? 27.923 -7.156 -20.013 1.00 89.38 232 ASP A N 1
ATOM 1838 C CA . ASP A 1 232 ? 26.874 -6.451 -19.272 1.00 89.38 232 ASP A CA 1
ATOM 1839 C C . ASP A 1 232 ? 26.196 -7.368 -18.248 1.00 89.38 232 ASP A C 1
ATOM 1841 O O . ASP A 1 232 ? 25.792 -6.912 -17.185 1.00 89.38 232 ASP A O 1
ATOM 1845 N N . LEU A 1 233 ? 26.092 -8.673 -18.532 1.00 91.50 233 LEU A N 1
ATOM 1846 C CA . LEU A 1 233 ? 25.554 -9.647 -17.580 1.00 91.50 233 LEU A CA 1
ATOM 1847 C C . LEU A 1 233 ? 26.463 -9.808 -16.350 1.00 91.50 233 LEU A C 1
ATOM 1849 O O . LEU A 1 233 ? 25.958 -9.981 -15.239 1.00 91.50 233 LEU A O 1
ATOM 1853 N N . ILE A 1 234 ? 27.787 -9.728 -16.524 1.00 91.31 234 ILE A N 1
ATOM 1854 C CA . ILE A 1 234 ? 28.743 -9.691 -15.405 1.00 91.31 234 ILE A CA 1
ATOM 1855 C C . ILE A 1 234 ? 28.538 -8.402 -14.607 1.00 91.31 234 ILE A C 1
ATOM 1857 O O . ILE A 1 234 ? 28.305 -8.474 -13.402 1.00 91.31 234 ILE A O 1
ATOM 1861 N N . ALA A 1 235 ? 28.517 -7.248 -15.281 1.00 89.19 235 ALA A N 1
ATOM 1862 C CA . ALA A 1 235 ? 28.264 -5.959 -14.640 1.00 89.19 235 ALA A CA 1
ATOM 1863 C C . ALA A 1 235 ? 26.919 -5.941 -13.898 1.00 89.19 235 ALA A C 1
ATOM 1865 O O . ALA A 1 235 ? 26.833 -5.403 -12.802 1.00 89.19 235 ALA A O 1
ATOM 1866 N N . ALA A 1 236 ? 25.883 -6.583 -14.441 1.00 90.88 236 ALA A N 1
ATOM 1867 C CA . ALA A 1 236 ? 24.582 -6.726 -13.801 1.00 90.88 236 ALA A CA 1
ATOM 1868 C C . ALA A 1 236 ? 24.611 -7.649 -12.583 1.00 90.88 236 ALA A C 1
ATOM 1870 O O . ALA A 1 236 ? 23.922 -7.371 -11.607 1.00 90.88 236 ALA A O 1
ATOM 1871 N N . ASN A 1 237 ? 25.399 -8.726 -12.603 1.00 90.25 237 ASN A N 1
ATOM 1872 C CA . ASN A 1 237 ? 25.594 -9.580 -11.431 1.00 90.25 237 ASN A CA 1
ATOM 1873 C C . ASN A 1 237 ? 26.370 -8.853 -10.328 1.00 90.25 237 ASN A C 1
ATOM 1875 O O . ASN A 1 237 ? 26.012 -8.960 -9.157 1.00 90.25 237 ASN A O 1
ATOM 1879 N N . ASP A 1 238 ? 27.398 -8.089 -10.684 1.00 88.25 238 ASP A N 1
ATOM 1880 C CA . ASP A 1 238 ? 28.141 -7.283 -9.719 1.00 88.25 238 ASP A CA 1
ATOM 1881 C C . ASP A 1 238 ? 27.285 -6.138 -9.184 1.00 88.25 238 ASP A C 1
ATOM 1883 O O . ASP A 1 238 ? 27.240 -5.931 -7.974 1.00 88.25 238 ASP A O 1
ATOM 1887 N N . PHE A 1 239 ? 26.520 -5.474 -10.052 1.00 84.44 239 PHE A N 1
ATOM 1888 C CA . PHE A 1 239 ? 25.524 -4.490 -9.654 1.00 84.44 239 PHE A CA 1
ATOM 1889 C C . PHE A 1 239 ? 24.492 -5.120 -8.719 1.00 84.44 239 PHE A C 1
ATOM 1891 O O . PHE A 1 239 ? 24.274 -4.585 -7.648 1.00 84.44 239 PHE A O 1
ATOM 1898 N N . ALA A 1 240 ? 23.926 -6.290 -9.026 1.00 84.00 240 ALA A N 1
ATOM 1899 C CA . ALA A 1 240 ? 22.960 -6.962 -8.153 1.00 84.00 240 ALA A CA 1
ATOM 1900 C C . ALA A 1 240 ? 23.526 -7.299 -6.762 1.00 84.00 240 ALA A C 1
ATOM 1902 O O . ALA A 1 240 ? 22.810 -7.177 -5.771 1.00 84.00 240 ALA A O 1
ATOM 1903 N N . LYS A 1 241 ? 24.812 -7.666 -6.667 1.00 79.00 241 LYS A N 1
ATOM 1904 C CA . LYS A 1 241 ? 25.512 -7.860 -5.382 1.00 79.00 241 LYS A CA 1
ATOM 1905 C C . LYS A 1 241 ? 25.782 -6.534 -4.658 1.00 79.00 241 LYS A C 1
ATOM 1907 O O . LYS A 1 241 ? 25.794 -6.493 -3.430 1.00 79.00 241 LYS A O 1
ATOM 1912 N N . GLN A 1 242 ? 26.039 -5.465 -5.416 1.00 69.00 242 GLN A N 1
ATOM 1913 C CA . GLN A 1 242 ? 26.317 -4.111 -4.924 1.00 69.00 242 GLN A CA 1
ATOM 1914 C C . GLN A 1 242 ? 25.071 -3.284 -4.630 1.00 69.00 242 GLN A C 1
ATOM 1916 O O . GLN A 1 242 ? 25.183 -2.308 -3.883 1.00 69.00 242 GLN A O 1
ATOM 1921 N N . VAL A 1 243 ? 23.902 -3.674 -5.152 1.00 64.19 243 VAL A N 1
ATOM 1922 C CA . VAL A 1 243 ? 22.581 -3.295 -4.643 1.00 64.19 243 VAL A CA 1
ATOM 1923 C C . VAL A 1 243 ? 22.487 -3.933 -3.258 1.00 64.19 243 VAL A C 1
ATOM 1925 O O . VAL A 1 243 ? 21.804 -4.924 -3.009 1.00 64.19 243 VAL A O 1
ATOM 1928 N N . LYS A 1 244 ? 23.296 -3.371 -2.355 1.00 53.91 244 LYS A N 1
ATOM 1929 C CA . LYS A 1 244 ? 23.294 -3.590 -0.927 1.00 53.91 244 LYS A CA 1
ATOM 1930 C C . LYS A 1 244 ? 21.859 -3.424 -0.505 1.00 53.91 244 LYS A C 1
ATOM 1932 O O . LYS A 1 244 ? 21.189 -2.494 -0.956 1.00 53.91 244 LYS A O 1
ATOM 1937 N N . THR A 1 245 ? 21.426 -4.312 0.373 1.00 63.59 245 THR A N 1
ATOM 1938 C CA . THR A 1 245 ? 20.177 -4.161 1.089 1.00 63.59 245 THR A CA 1
ATOM 1939 C C . THR A 1 245 ? 20.066 -2.708 1.552 1.00 63.59 245 THR A C 1
ATOM 1941 O O . THR A 1 245 ? 20.848 -2.265 2.392 1.00 63.59 245 THR A O 1
ATOM 1944 N N . LYS A 1 246 ? 19.193 -1.918 0.918 1.00 73.38 246 LYS A N 1
ATOM 1945 C CA . LYS A 1 246 ? 19.080 -0.492 1.220 1.00 73.38 246 LYS A CA 1
ATOM 1946 C C . LYS A 1 246 ? 18.565 -0.414 2.644 1.00 73.38 246 LYS A C 1
ATOM 1948 O O . LYS A 1 246 ? 17.459 -0.869 2.915 1.00 73.38 246 LYS A O 1
ATOM 1953 N N . THR A 1 247 ? 19.358 0.120 3.562 1.00 82.69 247 THR A N 1
ATOM 1954 C CA . THR A 1 247 ? 18.885 0.308 4.930 1.00 82.69 247 THR A CA 1
ATOM 1955 C C . THR A 1 247 ? 17.967 1.525 4.960 1.00 82.69 247 THR A C 1
ATOM 1957 O O . THR A 1 247 ? 18.395 2.639 4.659 1.00 82.69 247 THR A O 1
ATOM 1960 N N . ILE A 1 248 ? 16.699 1.320 5.306 1.00 84.94 248 ILE A N 1
ATOM 1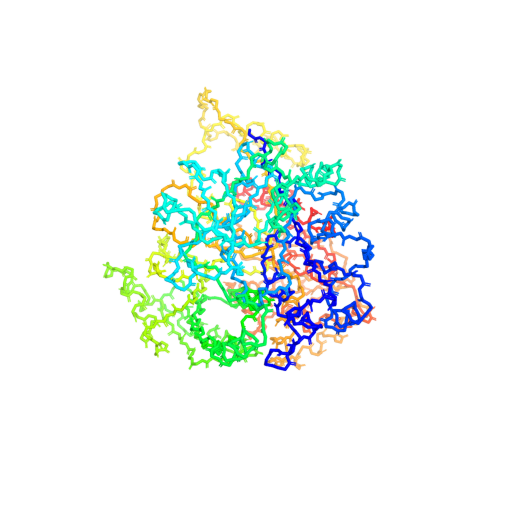961 C CA . ILE A 1 248 ? 15.721 2.388 5.502 1.00 84.94 248 ILE A CA 1
ATOM 1962 C C . ILE A 1 248 ? 15.479 2.545 7.000 1.00 84.94 248 ILE A C 1
ATOM 1964 O O . ILE A 1 248 ? 14.929 1.662 7.657 1.00 84.94 248 ILE A O 1
ATOM 1968 N N . LYS A 1 249 ? 15.864 3.701 7.543 1.00 88.62 249 LYS A N 1
ATOM 1969 C CA . LYS A 1 249 ? 15.509 4.116 8.900 1.00 88.62 249 LYS A CA 1
ATOM 1970 C C . LYS A 1 249 ? 14.099 4.690 8.891 1.00 88.62 249 LYS A C 1
ATOM 1972 O O . LYS A 1 249 ? 13.853 5.724 8.267 1.00 88.62 249 LYS A O 1
ATOM 1977 N N . ARG A 1 250 ? 13.177 4.034 9.586 1.00 90.50 250 ARG A N 1
ATOM 1978 C CA . ARG A 1 250 ? 11.774 4.442 9.676 1.00 90.50 250 ARG A CA 1
ATOM 1979 C C . ARG A 1 250 ? 11.439 4.876 11.088 1.00 90.50 250 ARG A C 1
ATOM 1981 O O . ARG A 1 250 ? 11.636 4.104 12.019 1.00 90.50 250 ARG A O 1
ATOM 1988 N N . ILE A 1 251 ? 10.836 6.050 11.237 1.00 90.25 251 ILE A N 1
ATOM 1989 C CA . ILE A 1 251 ? 10.225 6.470 12.499 1.00 90.25 251 ILE A CA 1
ATOM 1990 C C . ILE A 1 251 ? 8.704 6.426 12.356 1.00 90.25 251 ILE A C 1
ATOM 1992 O O . ILE A 1 251 ? 8.134 7.049 11.460 1.00 90.25 251 ILE A O 1
ATOM 1996 N N . ILE A 1 252 ? 8.039 5.701 13.250 1.00 89.62 252 ILE A N 1
ATOM 1997 C CA . ILE A 1 252 ? 6.588 5.748 13.415 1.00 89.62 252 ILE A CA 1
ATOM 1998 C C . ILE A 1 252 ? 6.284 6.521 14.687 1.00 89.62 252 ILE A C 1
ATOM 2000 O O . ILE A 1 252 ? 6.773 6.178 15.760 1.00 89.62 252 ILE A O 1
ATOM 2004 N N . CYS A 1 253 ? 5.450 7.545 14.568 1.00 86.25 253 CYS A N 1
ATOM 2005 C CA . CYS A 1 253 ? 4.996 8.337 15.690 1.00 86.25 253 CYS A CA 1
ATOM 2006 C C . CYS A 1 253 ? 3.481 8.201 15.869 1.00 86.25 253 CYS A C 1
ATOM 2008 O O . CYS A 1 253 ? 2.717 8.482 14.939 1.00 86.25 253 CYS A O 1
ATOM 2010 N N . CYS A 1 254 ? 3.017 7.810 17.058 1.00 84.88 254 CYS A N 1
ATOM 2011 C CA . CYS A 1 254 ? 1.588 7.630 17.318 1.00 84.88 254 CYS A CA 1
ATOM 2012 C C . CYS A 1 254 ? 1.136 8.065 18.716 1.00 84.88 254 CYS A C 1
ATOM 2014 O O . CYS A 1 254 ? 1.894 8.001 19.672 1.00 84.88 254 CYS A O 1
ATOM 2016 N N . GLN A 1 255 ? -0.128 8.482 18.836 1.00 80.25 255 GLN A N 1
ATOM 2017 C CA . GLN A 1 255 ? -0.775 8.822 20.119 1.00 80.25 255 GLN A CA 1
ATOM 2018 C C . GLN A 1 255 ? -1.688 7.707 20.641 1.00 80.25 255 GLN A C 1
ATOM 2020 O O . GLN A 1 255 ? -2.078 7.707 21.800 1.00 80.25 255 GLN A O 1
ATOM 2025 N N . SER A 1 256 ? -2.105 6.786 19.771 1.00 80.31 256 SER A N 1
ATOM 2026 C CA . SER A 1 256 ? -3.106 5.772 20.090 1.00 80.31 256 SER A CA 1
ATOM 2027 C C . SER A 1 256 ? -2.795 4.449 19.403 1.00 80.31 256 SER A C 1
ATOM 2029 O O . SER A 1 256 ? -2.045 4.391 18.430 1.00 80.31 256 SER A O 1
ATOM 2031 N N . THR A 1 257 ? -3.421 3.386 19.886 1.00 85.00 257 THR A N 1
ATOM 2032 C CA . THR A 1 257 ? -3.358 2.037 19.311 1.00 85.00 257 THR A CA 1
ATOM 2033 C C . THR A 1 257 ? -3.945 1.956 17.898 1.00 85.00 257 THR A C 1
ATOM 2035 O O . THR A 1 257 ? -3.389 1.285 17.032 1.00 85.00 257 THR A O 1
ATOM 2038 N N . HIS A 1 258 ? -5.038 2.679 17.637 1.00 80.12 258 HIS A N 1
ATOM 2039 C CA . HIS A 1 258 ? -5.618 2.818 16.299 1.00 80.12 258 HIS A CA 1
ATOM 2040 C C . HIS A 1 258 ? -4.667 3.594 15.390 1.00 80.12 258 HIS A C 1
ATOM 2042 O O . HIS A 1 258 ? -4.488 3.252 14.221 1.00 80.12 258 HIS A O 1
ATOM 2048 N N . GLY A 1 259 ? -4.016 4.594 15.992 1.00 79.62 259 GLY A N 1
ATOM 2049 C CA . GLY A 1 259 ? -2.848 5.267 15.475 1.00 79.62 259 GLY A CA 1
ATOM 2050 C C . GLY A 1 259 ? -1.828 4.257 14.958 1.00 79.62 259 GLY A C 1
ATOM 2051 O O . GLY A 1 259 ? -1.608 4.115 13.761 1.00 79.62 259 GLY A O 1
ATOM 2052 N N . LEU A 1 260 ? -1.218 3.499 15.856 1.00 87.31 260 LEU A N 1
ATOM 2053 C CA . LEU A 1 260 ? -0.214 2.508 15.491 1.00 87.31 260 LEU A CA 1
ATOM 2054 C C . LEU A 1 260 ? -0.693 1.563 14.371 1.00 87.31 260 LEU A C 1
ATOM 2056 O O . LEU A 1 260 ? 0.009 1.409 13.375 1.00 87.31 260 LEU A O 1
ATOM 2060 N N . LEU A 1 261 ? -1.893 0.982 14.491 1.00 84.94 261 LEU A N 1
ATOM 2061 C CA . LEU A 1 261 ? -2.418 0.013 13.522 1.00 84.94 261 LEU A CA 1
ATOM 2062 C C . LEU A 1 261 ? -2.435 0.563 12.087 1.00 84.94 261 LEU A C 1
ATOM 2064 O O . LEU A 1 261 ? -2.015 -0.119 11.153 1.00 84.94 261 LEU A O 1
ATOM 2068 N N . ALA A 1 262 ? -2.882 1.805 11.904 1.00 78.69 262 ALA A N 1
ATOM 2069 C CA . ALA A 1 262 ? -2.939 2.418 10.583 1.00 78.69 262 ALA A CA 1
ATOM 2070 C C . ALA A 1 262 ? -1.549 2.812 10.037 1.00 78.69 262 ALA A C 1
ATOM 2072 O O . ALA A 1 262 ? -1.319 2.659 8.834 1.00 78.69 262 ALA A O 1
ATOM 2073 N N . ALA A 1 263 ? -0.596 3.223 10.886 1.00 82.19 263 ALA A N 1
ATOM 2074 C CA . ALA A 1 263 ? 0.795 3.416 10.455 1.00 82.19 263 ALA A CA 1
ATOM 2075 C C . ALA A 1 263 ? 1.439 2.103 10.003 1.00 82.19 263 ALA A C 1
ATOM 2077 O O . ALA A 1 263 ? 2.077 2.067 8.954 1.00 82.19 263 ALA A O 1
ATOM 2078 N N . LEU A 1 264 ? 1.244 1.021 10.761 1.00 87.38 264 LEU A N 1
ATOM 2079 C CA . LEU A 1 264 ? 1.765 -0.299 10.405 1.00 87.38 264 LEU A CA 1
ATOM 2080 C C . LEU A 1 264 ? 1.162 -0.791 9.088 1.00 87.38 264 LEU A C 1
ATOM 2082 O O . LEU A 1 264 ? 1.888 -1.320 8.251 1.00 87.38 264 LEU A O 1
ATOM 2086 N N . ALA A 1 265 ? -0.135 -0.565 8.860 1.00 82.00 265 ALA A N 1
ATOM 2087 C CA . ALA A 1 265 ? -0.785 -0.914 7.599 1.00 82.00 265 ALA A CA 1
ATOM 2088 C C . ALA A 1 265 ? -0.206 -0.140 6.410 1.00 82.00 265 ALA A C 1
ATOM 2090 O O . ALA A 1 265 ? 0.065 -0.733 5.366 1.00 82.00 265 ALA A O 1
ATOM 2091 N N . ALA A 1 266 ? 0.043 1.162 6.571 1.00 78.81 266 ALA A N 1
ATOM 2092 C CA . ALA A 1 266 ? 0.688 1.968 5.540 1.00 78.81 266 ALA A CA 1
ATOM 2093 C C . ALA A 1 266 ? 2.135 1.516 5.277 1.00 78.81 266 ALA A C 1
ATOM 2095 O O . ALA A 1 266 ? 2.517 1.338 4.122 1.00 78.81 266 ALA A O 1
ATOM 2096 N N . ALA A 1 267 ? 2.909 1.264 6.335 1.00 83.00 267 ALA A N 1
ATOM 2097 C CA . ALA A 1 267 ? 4.282 0.777 6.240 1.00 83.00 267 ALA A CA 1
ATOM 2098 C C . ALA A 1 267 ? 4.355 -0.581 5.527 1.00 83.00 267 ALA A C 1
ATOM 2100 O O . ALA A 1 267 ? 5.116 -0.736 4.575 1.00 83.00 267 ALA A O 1
ATOM 2101 N N . LYS A 1 268 ? 3.503 -1.543 5.908 1.00 85.06 268 LYS A N 1
ATOM 2102 C CA . LYS A 1 268 ? 3.417 -2.856 5.250 1.00 85.06 268 LYS A CA 1
ATOM 2103 C C . LYS A 1 268 ? 2.950 -2.768 3.803 1.00 85.06 268 LYS A C 1
ATOM 2105 O O . LYS A 1 268 ? 3.408 -3.542 2.965 1.00 85.06 268 LYS A O 1
ATOM 2110 N N . PHE A 1 269 ? 2.062 -1.830 3.488 1.00 79.12 269 PHE A N 1
ATOM 2111 C CA . PHE A 1 269 ? 1.664 -1.588 2.108 1.00 79.12 269 PHE A CA 1
ATOM 2112 C C . PHE A 1 269 ? 2.833 -1.074 1.271 1.00 79.12 269 PHE A C 1
ATOM 2114 O O . PHE A 1 269 ? 3.080 -1.632 0.206 1.00 79.12 269 PHE A O 1
ATOM 2121 N N . ILE A 1 270 ? 3.584 -0.086 1.761 1.00 76.88 270 ILE A N 1
ATOM 2122 C CA . ILE A 1 270 ? 4.772 0.432 1.069 1.00 76.88 270 ILE A CA 1
ATOM 2123 C C . ILE A 1 270 ? 5.822 -0.673 0.908 1.00 76.88 270 ILE A C 1
ATOM 2125 O O . ILE A 1 270 ? 6.274 -0.911 -0.206 1.00 76.88 270 ILE A O 1
ATOM 2129 N N . GLU A 1 271 ? 6.115 -1.432 1.969 1.00 81.62 271 GLU A N 1
ATOM 2130 C CA . GLU A 1 271 ? 7.000 -2.607 1.916 1.00 81.62 271 GLU A CA 1
ATOM 2131 C C . GLU A 1 271 ? 6.582 -3.604 0.830 1.00 81.62 271 GLU A C 1
ATOM 2133 O O . GLU A 1 271 ? 7.423 -4.077 0.076 1.00 81.62 271 GLU A O 1
ATOM 2138 N N . SER A 1 272 ? 5.280 -3.886 0.699 1.00 76.50 272 SER A N 1
ATOM 2139 C CA . SER A 1 272 ? 4.763 -4.811 -0.320 1.00 76.50 272 SER A CA 1
ATOM 2140 C C . SER A 1 272 ? 4.918 -4.311 -1.762 1.00 76.50 272 SER A C 1
ATOM 2142 O O . SER A 1 272 ? 4.739 -5.086 -2.703 1.00 76.50 272 SER A O 1
ATOM 2144 N N . LYS A 1 273 ? 5.205 -3.017 -1.944 1.00 70.44 273 LYS A N 1
ATOM 2145 C CA . LYS A 1 273 ? 5.479 -2.387 -3.241 1.00 70.44 273 LYS A CA 1
ATOM 2146 C C . LYS A 1 273 ? 6.971 -2.233 -3.512 1.00 70.44 273 LYS A C 1
ATOM 2148 O O . LYS A 1 273 ? 7.345 -2.029 -4.661 1.00 70.44 273 LYS A O 1
ATOM 2153 N N . THR A 1 274 ? 7.814 -2.350 -2.491 1.00 67.06 274 THR A N 1
ATOM 2154 C CA . THR A 1 274 ? 9.263 -2.240 -2.628 1.00 67.06 274 THR A CA 1
ATOM 2155 C C . THR A 1 274 ? 9.846 -3.527 -3.204 1.00 67.06 274 THR A C 1
ATOM 2157 O O . THR A 1 274 ? 9.656 -4.611 -2.661 1.00 67.06 274 THR A O 1
ATOM 2160 N N . THR A 1 275 ? 10.586 -3.406 -4.303 1.00 56.03 275 THR A N 1
ATOM 2161 C CA . THR A 1 275 ? 11.247 -4.540 -4.977 1.00 56.03 275 THR A CA 1
ATOM 2162 C C . THR A 1 275 ? 12.742 -4.622 -4.723 1.00 56.03 275 THR A C 1
ATOM 2164 O O . THR A 1 275 ? 13.371 -5.628 -5.043 1.00 56.03 275 THR A O 1
ATOM 2167 N N . ASP A 1 276 ? 13.325 -3.562 -4.166 1.00 64.88 276 ASP A N 1
ATOM 2168 C CA . ASP A 1 276 ? 14.682 -3.601 -3.641 1.00 64.88 276 ASP A CA 1
ATOM 2169 C C . ASP A 1 276 ? 14.761 -4.544 -2.441 1.00 64.88 276 ASP A C 1
ATOM 2171 O O . ASP A 1 276 ? 13.837 -4.615 -1.627 1.00 64.88 276 ASP A O 1
ATOM 2175 N N . ARG A 1 277 ? 15.904 -5.219 -2.274 1.00 68.69 277 ARG A N 1
ATOM 2176 C CA . ARG A 1 277 ? 16.248 -5.759 -0.956 1.00 68.69 277 ARG A CA 1
ATOM 2177 C C . ARG A 1 277 ? 16.401 -4.552 -0.029 1.00 68.69 277 ARG A C 1
ATOM 2179 O O . ARG A 1 277 ? 17.299 -3.737 -0.221 1.00 68.69 277 ARG A O 1
ATOM 2186 N N . VAL A 1 278 ? 15.498 -4.411 0.936 1.00 78.25 278 VAL A N 1
ATOM 2187 C CA . VAL A 1 278 ? 15.498 -3.322 1.918 1.00 78.25 278 VAL A CA 1
ATOM 2188 C C . VAL A 1 278 ? 15.553 -3.904 3.316 1.00 78.25 278 VAL A C 1
ATOM 2190 O O . VAL A 1 278 ? 14.821 -4.835 3.645 1.00 78.25 278 VAL A O 1
ATOM 2193 N N . GLU A 1 279 ? 16.411 -3.327 4.145 1.00 85.62 279 GLU A N 1
ATOM 2194 C CA . GLU A 1 279 ? 16.494 -3.626 5.566 1.00 85.62 279 GLU A CA 1
ATOM 2195 C C . GLU A 1 279 ? 15.891 -2.448 6.309 1.00 85.62 279 GLU A C 1
ATOM 2197 O O . GLU A 1 279 ? 16.383 -1.323 6.231 1.00 85.62 279 GLU A O 1
ATOM 2202 N N . TYR A 1 280 ? 14.796 -2.697 7.015 1.00 89.12 280 TYR A N 1
ATOM 2203 C CA . TYR A 1 280 ? 14.139 -1.657 7.786 1.00 89.12 280 TYR A CA 1
ATOM 2204 C C . TYR A 1 280 ? 14.694 -1.618 9.203 1.00 89.12 280 TYR A C 1
ATOM 2206 O O . TYR A 1 280 ? 14.603 -2.594 9.947 1.00 89.12 280 TYR A O 1
ATOM 2214 N N . VAL A 1 281 ? 15.195 -0.451 9.595 1.00 93.75 281 VAL A N 1
ATOM 2215 C CA . VAL A 1 281 ? 15.521 -0.127 10.984 1.00 93.75 281 VAL A CA 1
ATOM 2216 C C . VAL A 1 281 ? 14.380 0.732 11.518 1.00 93.75 281 VAL A C 1
ATOM 2218 O O . VAL A 1 281 ? 14.277 1.916 11.192 1.00 93.75 281 VAL A O 1
ATOM 2221 N N . ASN A 1 282 ? 13.477 0.116 12.282 1.00 95.50 282 ASN A N 1
ATOM 2222 C CA . ASN A 1 282 ? 12.249 0.766 12.745 1.00 95.50 282 ASN A CA 1
ATOM 2223 C C . ASN A 1 282 ? 12.423 1.377 14.140 1.00 95.50 282 ASN A C 1
ATOM 2225 O O . ASN A 1 282 ? 12.940 0.733 15.051 1.00 95.50 282 ASN A O 1
ATOM 2229 N N . TYR A 1 283 ? 11.898 2.582 14.330 1.00 95.75 283 TYR A N 1
ATOM 2230 C CA . TYR A 1 283 ? 11.850 3.296 15.601 1.00 95.75 283 TYR A CA 1
ATOM 2231 C C . TYR A 1 283 ? 10.413 3.729 15.894 1.00 95.75 283 TYR A C 1
ATOM 2233 O O . TYR A 1 283 ? 9.729 4.240 15.005 1.00 95.75 283 TYR A O 1
ATOM 2241 N N . LEU A 1 284 ? 9.952 3.546 17.130 1.00 95.12 284 LEU A N 1
ATOM 2242 C CA . LEU A 1 284 ? 8.611 3.943 17.560 1.00 95.12 284 LEU A CA 1
ATOM 2243 C C . LEU A 1 284 ? 8.694 5.070 18.584 1.00 95.12 284 LEU A C 1
ATOM 2245 O O . LEU A 1 284 ? 9.378 4.934 19.596 1.00 95.12 284 LEU A O 1
ATOM 2249 N N . VAL A 1 285 ? 7.936 6.139 18.358 1.00 91.69 285 VAL A N 1
ATOM 2250 C CA . VAL A 1 285 ? 7.702 7.195 19.345 1.00 91.69 285 VAL A CA 1
ATOM 2251 C C . VAL A 1 285 ? 6.221 7.256 19.673 1.00 91.69 285 VAL A C 1
ATOM 2253 O O . VAL A 1 285 ? 5.376 7.460 18.801 1.00 91.69 285 VAL A O 1
ATOM 2256 N N . VAL A 1 286 ? 5.900 7.090 20.949 1.00 89.62 286 VAL A N 1
ATOM 2257 C CA . VAL A 1 286 ? 4.532 7.178 21.449 1.00 89.62 286 VAL A CA 1
ATOM 2258 C C . VAL A 1 286 ? 4.368 8.473 22.222 1.00 89.62 286 VAL A C 1
ATOM 2260 O O . VAL A 1 286 ? 5.065 8.694 23.208 1.00 89.62 286 VAL A O 1
ATOM 2263 N N . TYR A 1 287 ? 3.449 9.321 21.780 1.00 82.94 287 TYR A N 1
ATOM 2264 C CA . TYR A 1 287 ? 3.080 10.536 22.503 1.00 82.94 287 TYR A CA 1
ATOM 2265 C C . TYR A 1 287 ? 1.954 10.238 23.500 1.00 82.94 287 TYR A C 1
ATOM 2267 O O . TYR A 1 287 ? 1.161 9.320 23.275 1.00 82.94 287 TYR A O 1
ATOM 2275 N N . GLY A 1 288 ? 1.839 11.039 24.560 1.00 72.00 288 GLY A N 1
ATOM 2276 C CA . GLY A 1 288 ? 0.698 10.961 25.475 1.00 72.00 288 GLY A CA 1
ATOM 2277 C C . GLY A 1 288 ? -0.646 11.167 24.756 1.00 72.00 288 GLY A C 1
ATOM 2278 O O . GLY A 1 288 ? -0.761 11.945 23.806 1.00 72.00 288 GLY A O 1
ATOM 2279 N N . LEU A 1 289 ? -1.679 10.434 25.183 1.00 62.03 289 LEU A N 1
ATOM 2280 C CA . LEU A 1 289 ? -3.015 10.461 24.577 1.00 62.03 289 LEU A CA 1
ATOM 2281 C C . LEU A 1 289 ? -3.873 11.594 25.166 1.00 62.03 289 LEU A C 1
ATOM 2283 O O . LEU A 1 289 ? -4.818 12.073 24.526 1.00 62.03 289 LEU A O 1
ATOM 2287 N N . THR A 1 290 ? -3.599 11.982 26.413 1.00 58.94 290 THR A N 1
ATOM 2288 C CA . THR A 1 290 ? -4.425 12.926 27.169 1.00 58.94 290 THR A CA 1
ATOM 2289 C C . THR A 1 290 ? -3.899 14.361 27.089 1.00 58.94 290 THR A C 1
ATOM 2291 O O . THR A 1 290 ? -2.709 14.607 27.133 1.00 58.94 290 THR A O 1
ATOM 2294 N N . TRP A 1 291 ? -4.791 15.352 27.006 1.00 58.09 291 TRP A N 1
ATOM 2295 C CA . TRP A 1 291 ? -4.406 16.773 27.114 1.00 58.09 291 TRP A CA 1
ATOM 2296 C C . TRP A 1 291 ? -4.140 17.201 28.569 1.00 58.09 291 TRP A C 1
ATOM 2298 O O . TRP A 1 291 ? -3.751 18.335 28.835 1.00 58.09 291 TRP A O 1
ATOM 2308 N N . ARG A 1 292 ? -4.417 16.305 29.519 1.00 55.06 292 ARG A N 1
ATOM 2309 C CA . ARG A 1 292 ? -4.347 16.542 30.954 1.00 55.06 292 ARG A CA 1
ATOM 2310 C C . ARG A 1 292 ? -2.977 16.117 31.467 1.00 55.06 292 ARG A C 1
ATOM 2312 O O . ARG A 1 292 ? -2.653 14.936 31.461 1.00 55.06 292 ARG A O 1
ATOM 2319 N N . LEU A 1 293 ? -2.191 17.099 31.899 1.00 55.25 293 LEU A N 1
ATOM 2320 C CA . LEU A 1 293 ? -0.811 16.919 32.365 1.00 55.25 293 LEU A CA 1
ATOM 2321 C C . LEU A 1 293 ? -0.694 16.041 33.629 1.00 55.25 293 LEU A C 1
ATOM 2323 O O . LEU A 1 293 ? 0.405 15.633 33.974 1.00 55.25 293 LEU A O 1
ATOM 2327 N N . ASP A 1 294 ? -1.802 15.753 34.316 1.00 53.75 294 ASP A N 1
ATOM 2328 C CA . ASP A 1 294 ? -1.884 14.973 35.556 1.00 53.75 294 ASP A CA 1
ATOM 2329 C C . ASP A 1 294 ? -2.229 13.482 35.351 1.00 53.75 294 ASP A C 1
ATOM 2331 O O . ASP A 1 294 ? -2.292 12.727 36.320 1.00 53.75 294 ASP A O 1
ATOM 2335 N N . LEU A 1 295 ? -2.446 13.024 34.109 1.00 60.50 295 LEU A N 1
ATOM 2336 C CA . LEU A 1 295 ? -2.891 11.653 33.804 1.00 60.50 295 LEU A CA 1
ATOM 2337 C C . LEU A 1 295 ? -1.789 10.726 33.253 1.00 60.50 295 LEU A C 1
ATOM 2339 O O . LEU A 1 295 ? -2.094 9.754 32.554 1.00 60.50 295 LEU A O 1
ATOM 2343 N N . ASP A 1 296 ? -0.527 10.955 33.625 1.00 63.62 296 ASP A N 1
ATOM 2344 C CA . ASP A 1 296 ? 0.633 10.187 33.139 1.00 63.62 296 ASP A CA 1
ATOM 2345 C C . ASP A 1 296 ? 0.498 8.667 33.343 1.00 63.62 296 ASP A C 1
ATOM 2347 O O . ASP A 1 296 ? 0.871 7.892 32.465 1.00 63.62 296 ASP A O 1
ATOM 2351 N N . ALA A 1 297 ? -0.098 8.208 34.450 1.00 68.69 297 ALA A N 1
ATOM 2352 C CA . ALA A 1 297 ? -0.285 6.774 34.705 1.00 68.69 297 ALA A CA 1
ATOM 2353 C C . ALA A 1 297 ? -1.168 6.084 33.645 1.00 68.69 297 ALA A C 1
ATOM 2355 O O . ALA A 1 297 ? -0.929 4.934 33.281 1.00 68.69 297 ALA A O 1
ATOM 2356 N N . ARG A 1 298 ? -2.175 6.791 33.115 1.00 73.44 298 ARG A N 1
ATOM 2357 C CA . ARG A 1 298 ? -3.038 6.278 32.042 1.00 73.44 298 ARG A CA 1
ATOM 2358 C C . ARG A 1 298 ? -2.289 6.228 30.714 1.00 73.44 298 ARG A C 1
ATOM 2360 O O . ARG A 1 298 ? -2.426 5.257 29.975 1.00 73.44 298 ARG A O 1
ATOM 2367 N N . ASP A 1 299 ? -1.497 7.255 30.423 1.00 77.38 299 ASP A N 1
ATOM 2368 C CA . ASP A 1 299 ? -0.694 7.306 29.202 1.00 77.38 299 ASP A CA 1
ATOM 2369 C C . ASP A 1 299 ? 0.405 6.224 29.205 1.00 77.38 299 ASP A C 1
ATOM 2371 O O . ASP A 1 299 ? 0.671 5.630 28.161 1.00 77.38 299 ASP A O 1
ATOM 2375 N N . GLN A 1 300 ? 0.946 5.859 30.375 1.00 80.62 300 GLN A N 1
ATOM 2376 C CA . GLN A 1 300 ? 1.862 4.719 30.520 1.00 80.62 300 GLN A CA 1
ATOM 2377 C C . GLN A 1 300 ? 1.203 3.371 30.185 1.00 80.62 300 GLN A C 1
ATOM 2379 O O . GLN A 1 300 ? 1.800 2.550 29.490 1.00 80.62 300 GLN A O 1
ATOM 2384 N N . GLU A 1 301 ? -0.039 3.129 30.612 1.00 81.38 301 GLU A N 1
ATOM 2385 C CA . GLU A 1 301 ? -0.764 1.898 30.251 1.00 81.38 301 GLU A CA 1
ATOM 2386 C C . GLU A 1 301 ? -1.002 1.794 28.741 1.00 81.38 301 GLU A C 1
ATOM 2388 O O . GLU A 1 301 ? -0.802 0.737 28.138 1.00 81.38 301 GLU A O 1
ATOM 2393 N N . VAL A 1 302 ? -1.396 2.907 28.116 1.00 83.75 302 VAL A N 1
ATOM 2394 C CA . VAL A 1 302 ? -1.575 2.985 26.662 1.00 83.75 302 VAL A CA 1
ATOM 2395 C C . VAL A 1 302 ? -0.241 2.771 25.947 1.00 83.75 302 VAL A C 1
ATOM 2397 O O . VAL A 1 302 ? -0.193 2.034 24.962 1.00 83.75 302 VAL A O 1
ATOM 2400 N N . PHE A 1 303 ? 0.848 3.354 26.454 1.00 88.69 303 PHE A N 1
ATOM 2401 C CA . PHE A 1 303 ? 2.194 3.156 25.922 1.00 88.69 303 PHE A CA 1
ATOM 2402 C C . PHE A 1 303 ? 2.616 1.685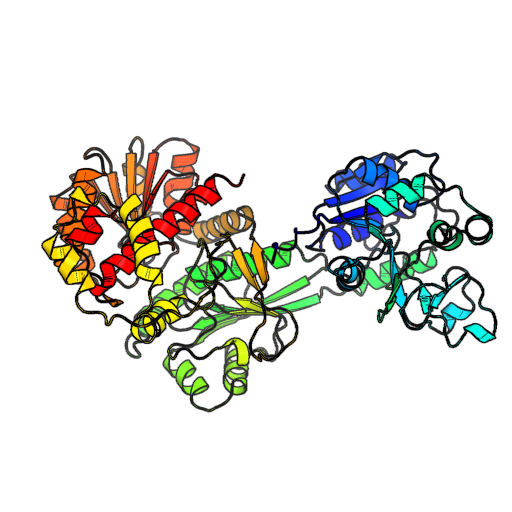 25.948 1.00 88.69 303 PHE A C 1
ATOM 2404 O O . PHE A 1 303 ? 3.061 1.169 24.923 1.00 88.69 303 PHE A O 1
ATOM 2411 N N . LEU A 1 304 ? 2.441 0.992 27.077 1.00 89.25 304 LEU A N 1
ATOM 2412 C CA . LEU A 1 304 ? 2.781 -0.429 27.196 1.00 89.25 304 LEU A CA 1
ATOM 2413 C C . LEU A 1 304 ? 1.981 -1.290 26.212 1.00 89.25 304 LEU A C 1
ATOM 2415 O O . LEU A 1 304 ? 2.547 -2.173 25.567 1.00 89.25 304 LEU A O 1
ATOM 2419 N N . MET A 1 305 ? 0.695 -0.986 26.024 1.00 88.94 305 MET A N 1
ATOM 2420 C CA . MET A 1 305 ? -0.144 -1.670 25.039 1.00 88.94 305 MET A CA 1
ATOM 2421 C C . MET A 1 305 ? 0.336 -1.423 23.606 1.00 88.94 305 MET A C 1
ATOM 2423 O O . MET A 1 305 ? 0.488 -2.367 22.835 1.00 88.94 305 MET A O 1
ATOM 2427 N N . ILE A 1 306 ? 0.617 -0.166 23.248 1.00 91.62 306 ILE A N 1
ATOM 2428 C CA . ILE A 1 306 ? 1.158 0.203 21.933 1.00 91.62 306 ILE A CA 1
ATOM 2429 C C . ILE A 1 306 ? 2.500 -0.498 21.695 1.00 91.62 306 ILE A C 1
ATOM 2431 O O . ILE A 1 306 ? 2.720 -1.041 20.615 1.00 91.62 306 ILE A O 1
ATOM 2435 N N . LYS A 1 307 ? 3.376 -0.544 22.703 1.00 93.69 307 LYS A N 1
ATOM 2436 C CA . LYS A 1 307 ? 4.663 -1.241 22.633 1.00 93.69 307 LYS A CA 1
ATOM 2437 C C . LYS A 1 307 ? 4.476 -2.731 22.339 1.00 93.69 307 LYS A C 1
ATOM 2439 O O . LYS A 1 307 ? 5.109 -3.235 21.414 1.00 93.69 307 LYS A O 1
ATOM 2444 N N . GLN A 1 308 ? 3.582 -3.411 23.056 1.00 92.69 308 GLN A N 1
ATOM 2445 C CA . GLN A 1 308 ? 3.284 -4.828 22.824 1.00 92.69 308 GLN A CA 1
ATOM 2446 C C . GLN A 1 308 ? 2.713 -5.069 21.418 1.00 92.69 308 GLN A C 1
ATOM 2448 O O . GLN A 1 308 ? 3.199 -5.942 20.702 1.00 92.69 308 GLN A O 1
ATOM 2453 N N . MET A 1 309 ? 1.743 -4.254 20.984 1.00 93.00 309 MET A N 1
ATOM 2454 C CA . MET A 1 309 ? 1.183 -4.328 19.627 1.00 93.00 309 MET A CA 1
ATOM 2455 C C . MET A 1 309 ? 2.259 -4.139 18.551 1.00 93.00 309 MET A C 1
ATOM 2457 O O . MET A 1 309 ? 2.270 -4.842 17.546 1.00 93.00 309 MET A O 1
ATOM 2461 N N . ALA A 1 310 ? 3.168 -3.184 18.747 1.00 94.44 310 ALA A N 1
ATOM 2462 C CA . ALA A 1 310 ? 4.226 -2.890 17.794 1.00 94.44 310 ALA A CA 1
ATOM 2463 C C . ALA A 1 310 ? 5.215 -4.058 17.674 1.00 94.44 310 ALA A C 1
ATOM 2465 O O . ALA A 1 310 ? 5.574 -4.453 16.562 1.00 94.44 310 ALA A O 1
ATOM 2466 N N . GLN A 1 311 ? 5.626 -4.628 18.809 1.00 94.75 311 GLN A N 1
ATOM 2467 C CA . GLN A 1 311 ? 6.564 -5.753 18.874 1.00 94.75 311 GLN A CA 1
ATOM 2468 C C . GLN A 1 311 ? 6.004 -7.036 18.247 1.00 94.75 311 GLN A C 1
ATOM 2470 O O . GLN A 1 311 ? 6.775 -7.835 17.725 1.00 94.75 311 GLN A O 1
ATOM 2475 N N . ALA A 1 312 ? 4.680 -7.209 18.235 1.00 93.56 312 ALA A N 1
ATOM 2476 C CA . ALA A 1 312 ? 4.024 -8.335 17.573 1.00 93.56 312 ALA A CA 1
ATOM 2477 C C . ALA A 1 312 ? 4.172 -8.323 16.041 1.00 93.56 312 ALA A C 1
ATOM 2479 O O . ALA A 1 312 ? 4.038 -9.360 15.396 1.00 93.56 312 ALA A O 1
ATOM 2480 N N . VAL A 1 313 ? 4.415 -7.152 15.442 1.00 93.19 313 VAL A N 1
ATOM 2481 C CA . VAL A 1 313 ? 4.344 -6.968 13.984 1.00 93.19 313 VAL A CA 1
ATOM 2482 C C . VAL A 1 313 ? 5.714 -6.962 13.314 1.00 93.19 313 VAL A C 1
ATOM 2484 O O . VAL A 1 313 ? 5.863 -7.467 12.199 1.00 93.19 313 VAL A O 1
ATOM 2487 N N . MET A 1 314 ? 6.707 -6.335 13.938 1.00 92.12 314 MET A N 1
ATOM 2488 C CA . MET A 1 314 ? 8.041 -6.162 13.360 1.00 92.12 314 MET A CA 1
ATOM 2489 C C . MET A 1 314 ? 9.079 -5.862 14.452 1.00 92.12 314 MET A C 1
ATOM 2491 O O . MET A 1 314 ? 8.700 -5.412 15.535 1.00 92.12 314 MET A O 1
ATOM 2495 N N . PRO A 1 315 ? 10.382 -6.078 14.192 1.00 93.19 315 PRO A N 1
ATOM 2496 C CA . PRO A 1 315 ? 11.439 -5.670 15.110 1.00 93.19 315 PRO A CA 1
ATOM 2497 C C . PRO A 1 315 ? 11.604 -4.145 15.146 1.00 93.19 315 PRO A C 1
ATOM 2499 O O . PRO A 1 315 ? 11.435 -3.458 14.132 1.00 93.19 315 PRO A O 1
ATOM 2502 N N . TRP A 1 316 ? 11.989 -3.638 16.318 1.00 96.38 316 TRP A N 1
ATOM 2503 C CA . TRP A 1 316 ? 12.204 -2.216 16.591 1.00 96.38 316 TRP A CA 1
ATOM 2504 C C . TRP A 1 316 ? 13.585 -2.000 17.197 1.00 96.38 316 TRP A C 1
ATOM 2506 O O . TRP A 1 316 ? 13.926 -2.640 18.189 1.00 96.38 316 TRP A O 1
ATOM 2516 N N . ALA A 1 317 ? 14.351 -1.071 16.629 1.00 96.75 317 ALA A N 1
ATOM 2517 C CA . ALA A 1 317 ? 15.639 -0.646 17.165 1.00 96.75 317 ALA A CA 1
ATOM 2518 C C . ALA A 1 317 ? 15.470 0.136 18.475 1.00 96.75 317 ALA A C 1
ATOM 2520 O O . ALA A 1 317 ? 16.237 -0.058 19.413 1.00 96.75 317 ALA A O 1
ATOM 2521 N N . ALA A 1 318 ? 14.434 0.977 18.565 1.00 97.06 318 ALA A N 1
ATOM 2522 C CA . ALA A 1 318 ? 14.036 1.619 19.812 1.00 97.06 318 ALA A CA 1
ATOM 2523 C C . ALA A 1 318 ? 12.528 1.900 19.852 1.00 97.06 318 ALA A C 1
ATOM 2525 O O . ALA A 1 318 ? 11.890 2.147 18.826 1.00 97.06 318 ALA A O 1
ATOM 2526 N N . VAL A 1 319 ? 11.973 1.889 21.065 1.00 96.31 319 VAL A N 1
ATOM 2527 C CA . VAL A 1 319 ? 10.593 2.287 21.361 1.00 96.31 319 VAL A CA 1
ATOM 2528 C C . VAL A 1 319 ? 10.626 3.275 22.519 1.00 96.31 319 VAL A C 1
ATOM 2530 O O . VAL A 1 319 ? 11.034 2.911 23.622 1.00 96.31 319 VAL A O 1
ATOM 2533 N N . ALA A 1 320 ? 10.192 4.506 22.273 1.00 93.44 320 ALA A N 1
ATOM 2534 C CA . ALA A 1 320 ? 10.251 5.600 23.229 1.00 93.44 320 ALA A CA 1
ATOM 2535 C C . ALA A 1 320 ? 8.861 6.161 23.545 1.00 93.44 320 ALA A C 1
ATOM 2537 O O . ALA A 1 320 ? 7.987 6.227 22.678 1.00 93.44 320 ALA A O 1
ATOM 2538 N N . TYR A 1 321 ? 8.684 6.604 24.788 1.00 90.38 321 TYR A N 1
ATOM 2539 C CA . TYR A 1 321 ? 7.533 7.389 25.221 1.00 90.38 321 TYR A CA 1
ATOM 2540 C C . TYR A 1 321 ? 7.942 8.854 25.358 1.00 90.38 321 TYR A C 1
ATOM 2542 O O . TYR A 1 321 ? 8.936 9.161 26.015 1.00 90.38 321 TYR A O 1
ATOM 2550 N N . LEU A 1 322 ? 7.167 9.754 24.759 1.00 85.81 322 LEU A N 1
ATOM 2551 C CA . LEU A 1 322 ? 7.352 11.193 24.859 1.00 85.81 322 LEU A CA 1
ATOM 2552 C C . LEU A 1 322 ? 6.159 11.807 25.597 1.00 85.81 322 LEU A C 1
ATOM 2554 O O . LEU A 1 322 ? 5.047 11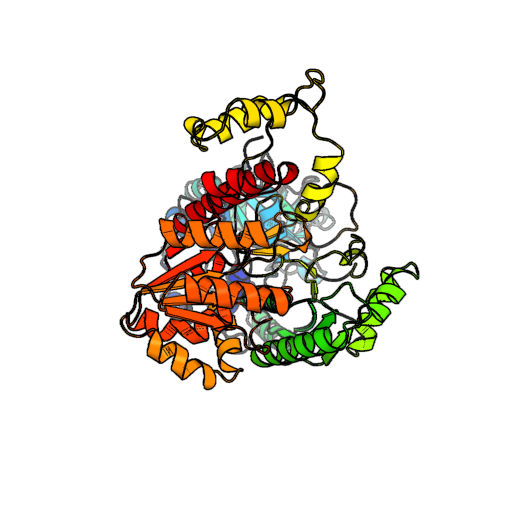.866 25.067 1.00 85.81 322 LEU A O 1
ATOM 2558 N N . SER A 1 323 ? 6.400 12.267 26.827 1.00 79.94 323 SER A N 1
ATOM 2559 C CA . SER A 1 323 ? 5.357 12.869 27.665 1.00 79.94 323 SER A CA 1
ATOM 2560 C C . SER A 1 323 ? 4.783 14.142 27.032 1.00 79.94 323 SER A C 1
ATOM 2562 O O . SER A 1 323 ? 5.491 14.882 26.340 1.00 79.94 323 SER A O 1
ATOM 2564 N N . ASN A 1 324 ? 3.515 14.448 27.322 1.00 74.75 324 ASN A N 1
ATOM 2565 C CA . ASN A 1 324 ? 2.865 15.668 26.826 1.00 74.75 324 ASN A CA 1
ATOM 2566 C C . ASN A 1 324 ? 3.578 16.940 27.289 1.00 74.75 324 ASN A C 1
ATOM 2568 O O . ASN A 1 324 ? 3.644 17.917 26.542 1.00 74.75 324 ASN A O 1
ATOM 2572 N N . ARG A 1 325 ? 4.138 16.919 28.505 1.00 75.81 325 ARG A N 1
ATOM 2573 C CA . ARG A 1 325 ? 4.922 18.024 29.053 1.00 75.81 325 ARG A CA 1
ATOM 2574 C C . ARG A 1 325 ? 6.161 18.284 28.202 1.00 75.81 325 ARG A C 1
ATOM 2576 O O . ARG A 1 325 ? 6.311 19.380 27.673 1.00 75.81 325 ARG A O 1
ATOM 2583 N N . THR A 1 326 ? 6.995 17.263 28.008 1.00 78.25 326 THR A N 1
ATOM 2584 C CA . THR A 1 326 ? 8.224 17.372 27.208 1.00 78.25 326 THR A CA 1
ATOM 2585 C C . THR A 1 326 ? 7.912 17.765 25.764 1.00 78.25 326 THR A C 1
ATOM 2587 O O . THR A 1 326 ? 8.590 18.611 25.190 1.00 78.25 326 THR A O 1
ATOM 2590 N N . PHE A 1 327 ? 6.856 17.190 25.185 1.00 77.12 327 PHE A N 1
ATOM 2591 C CA . PHE A 1 327 ? 6.405 17.511 23.834 1.00 77.12 327 PHE A CA 1
ATOM 2592 C C . PHE A 1 327 ? 5.982 18.981 23.691 1.00 77.12 327 PHE A C 1
ATOM 2594 O O . PHE A 1 327 ? 6.413 19.665 22.764 1.00 77.12 327 PHE A O 1
ATOM 2601 N N . THR A 1 328 ? 5.180 19.486 24.633 1.00 72.50 328 THR A N 1
ATOM 2602 C CA . THR A 1 328 ? 4.705 20.878 24.638 1.00 72.50 328 THR A CA 1
ATOM 2603 C C . THR A 1 328 ? 5.852 21.863 24.860 1.00 72.50 328 THR A C 1
ATOM 2605 O O . THR A 1 328 ? 5.956 22.862 24.151 1.00 72.50 328 THR A O 1
ATOM 2608 N N . GLU A 1 329 ? 6.763 21.565 25.790 1.00 73.94 329 GLU A N 1
ATOM 2609 C CA . GLU A 1 329 ? 7.968 22.370 26.022 1.00 73.94 329 GLU A CA 1
ATOM 2610 C C . GLU A 1 329 ? 8.828 22.473 24.747 1.00 73.94 329 GLU A C 1
ATOM 2612 O O . GLU A 1 329 ? 9.324 23.556 24.432 1.00 73.94 329 GLU A O 1
ATOM 2617 N N . ALA A 1 330 ? 8.943 21.393 23.962 1.00 71.75 330 ALA A N 1
ATOM 2618 C CA . ALA A 1 330 ? 9.672 21.404 22.691 1.00 71.75 330 ALA A CA 1
ATOM 2619 C C . ALA A 1 330 ? 9.000 22.281 21.618 1.00 71.75 330 ALA A C 1
ATOM 2621 O O . ALA A 1 330 ? 9.695 22.936 20.843 1.00 71.75 330 ALA A O 1
ATOM 2622 N N . LEU A 1 331 ? 7.662 22.316 21.584 1.00 67.31 331 LEU A N 1
ATOM 2623 C CA . LEU A 1 331 ? 6.888 23.121 20.631 1.00 67.31 331 LEU A CA 1
ATOM 2624 C C . LEU A 1 331 ? 6.935 24.625 20.938 1.00 67.31 331 LEU A C 1
ATOM 2626 O O . LEU A 1 331 ? 6.980 25.432 20.016 1.00 67.31 331 LEU A O 1
ATOM 2630 N N . THR A 1 332 ? 6.947 25.010 22.218 1.00 64.81 332 THR A N 1
ATOM 2631 C CA . THR A 1 332 ? 6.954 26.430 22.636 1.00 64.81 332 THR A CA 1
ATOM 2632 C C . THR A 1 332 ? 8.279 27.158 22.388 1.00 64.81 332 THR A C 1
ATOM 2634 O O . THR A 1 332 ? 8.285 28.379 22.261 1.00 64.81 332 THR A O 1
ATOM 2637 N N . LYS A 1 333 ? 9.405 26.439 22.283 1.00 56.34 333 LYS A N 1
ATOM 2638 C CA . LYS A 1 333 ? 10.751 27.010 22.065 1.00 56.34 333 LYS A CA 1
ATOM 2639 C C . LYS A 1 333 ? 11.089 27.235 20.584 1.00 56.34 333 LYS A C 1
ATOM 2641 O O . LYS A 1 333 ? 12.217 26.984 20.165 1.00 56.34 333 LYS A O 1
ATOM 2646 N N . ASP A 1 334 ? 10.092 27.645 19.807 1.00 52.16 334 ASP A N 1
ATOM 2647 C CA . ASP A 1 334 ? 10.180 28.166 18.439 1.00 52.16 334 ASP A CA 1
ATOM 2648 C C . ASP A 1 334 ? 11.253 27.521 17.532 1.00 52.16 334 ASP A C 1
ATOM 2650 O O . ASP A 1 334 ? 12.151 28.177 17.013 1.00 52.16 334 ASP A O 1
ATOM 2654 N N . SER A 1 335 ? 11.166 26.203 17.318 1.00 58.72 335 SER A N 1
ATOM 2655 C CA . SER A 1 335 ? 11.474 25.629 16.005 1.00 58.72 335 SER A CA 1
ATOM 2656 C C . SER A 1 335 ? 10.960 24.196 15.878 1.00 58.72 335 SER A C 1
ATOM 2658 O O . SER A 1 335 ? 11.132 23.328 16.731 1.00 58.72 335 SER A O 1
ATOM 2660 N N . THR A 1 336 ? 10.409 23.930 14.708 1.00 57.41 336 THR A N 1
ATOM 2661 C CA . THR A 1 336 ? 10.221 22.613 14.096 1.00 57.41 336 THR A CA 1
ATOM 2662 C C . THR A 1 336 ? 11.487 21.739 14.149 1.00 57.41 336 THR A C 1
ATOM 2664 O O . THR A 1 336 ? 11.393 20.516 14.251 1.00 57.41 336 THR A O 1
ATOM 2667 N N . VAL A 1 337 ? 12.669 22.364 14.152 1.00 61.59 337 VAL A N 1
ATOM 2668 C CA . VAL A 1 337 ? 13.988 21.723 14.280 1.00 61.59 337 VAL A CA 1
ATOM 2669 C C . VAL A 1 337 ? 14.178 21.069 15.655 1.00 61.59 337 VAL A C 1
ATOM 2671 O O . VAL A 1 337 ? 14.626 19.924 15.718 1.00 61.59 337 VAL A O 1
ATOM 2674 N N . ASN A 1 338 ? 13.766 21.736 16.738 1.00 68.62 338 ASN A N 1
ATOM 2675 C CA . ASN A 1 338 ? 13.912 21.224 18.106 1.00 68.62 338 ASN A CA 1
ATOM 2676 C C . ASN A 1 338 ? 13.112 19.934 18.338 1.00 68.62 338 ASN A C 1
ATOM 2678 O O . ASN A 1 338 ? 13.603 19.008 18.982 1.00 68.62 338 ASN A O 1
ATOM 2682 N N . LEU A 1 339 ? 11.899 19.833 17.782 1.00 75.31 339 LEU A N 1
ATOM 2683 C CA . LEU A 1 339 ? 11.072 18.632 17.931 1.00 75.31 339 LEU A CA 1
ATOM 2684 C C . LEU A 1 339 ? 11.666 17.425 17.186 1.00 75.31 339 LEU A C 1
ATOM 2686 O O . LEU A 1 339 ? 11.664 16.311 17.711 1.00 75.31 339 LEU A O 1
ATOM 2690 N N . THR A 1 340 ? 12.197 17.637 15.981 1.00 77.00 340 THR A N 1
ATOM 2691 C CA . THR A 1 340 ? 12.843 16.570 15.203 1.00 77.00 340 THR A CA 1
ATOM 2692 C C . THR A 1 340 ? 14.107 16.075 15.892 1.00 77.00 340 THR A C 1
ATOM 2694 O O . THR A 1 340 ? 14.275 14.868 16.043 1.00 77.00 340 THR A O 1
ATOM 2697 N N . GLN A 1 341 ? 14.951 16.988 16.383 1.00 79.69 341 GLN A N 1
ATOM 2698 C CA . GLN A 1 341 ? 16.147 16.635 17.153 1.00 79.69 341 GLN A CA 1
ATOM 2699 C C . GLN A 1 341 ? 15.802 15.888 18.443 1.00 79.69 341 GLN A C 1
ATOM 2701 O O . GLN A 1 341 ? 16.432 14.879 18.748 1.00 79.69 341 GLN A O 1
ATOM 2706 N N . LEU A 1 342 ? 14.766 16.324 19.165 1.00 83.56 342 LEU A N 1
ATOM 2707 C CA . LEU A 1 342 ? 14.277 15.623 20.350 1.00 83.56 342 LEU A CA 1
ATOM 2708 C C . LEU A 1 342 ? 13.870 14.181 20.015 1.00 83.56 342 LEU A C 1
ATOM 2710 O O . LEU A 1 342 ? 14.275 13.246 20.701 1.00 83.56 342 LEU A O 1
ATOM 2714 N N . ILE A 1 343 ? 13.118 13.984 18.935 1.00 85.88 343 ILE A N 1
ATOM 2715 C CA . ILE A 1 343 ? 12.640 12.659 18.520 1.00 85.88 343 ILE A CA 1
ATOM 2716 C C . ILE A 1 343 ? 13.770 11.761 18.027 1.00 85.88 343 ILE A C 1
ATOM 2718 O O . ILE A 1 343 ? 13.774 10.570 18.312 1.00 85.88 343 ILE A O 1
ATOM 2722 N N . TYR A 1 344 ? 14.756 12.325 17.347 1.00 88.06 344 TYR A N 1
ATOM 2723 C CA . TYR A 1 344 ? 15.981 11.633 16.965 1.00 88.06 344 TYR A CA 1
ATOM 2724 C C . TYR A 1 344 ? 16.789 11.209 18.196 1.00 88.06 344 TYR A C 1
ATOM 2726 O O . TYR A 1 344 ? 17.147 10.038 18.327 1.00 88.06 344 TYR A O 1
ATOM 2734 N N . SER A 1 345 ? 16.961 12.117 19.160 1.00 89.06 345 SER A N 1
ATOM 2735 C CA . SER A 1 345 ? 17.688 11.840 20.400 1.00 89.06 345 SER A CA 1
ATOM 2736 C C . SER A 1 345 ? 17.026 10.752 21.250 1.00 89.06 345 SER A C 1
ATOM 2738 O O . SER A 1 345 ? 17.717 9.861 21.736 1.00 89.06 345 SER A O 1
ATOM 2740 N N . ILE A 1 346 ? 15.692 10.760 21.381 1.00 90.06 346 ILE A N 1
ATOM 2741 C CA . ILE A 1 346 ? 14.986 9.824 22.270 1.00 90.06 346 ILE A CA 1
ATOM 2742 C C . ILE A 1 346 ? 14.995 8.385 21.741 1.00 90.06 346 ILE A C 1
ATOM 2744 O O . ILE A 1 346 ? 14.940 7.443 22.527 1.00 90.06 346 ILE A O 1
ATOM 2748 N N . VAL A 1 347 ? 15.081 8.204 20.419 1.00 91.75 347 VAL A N 1
ATOM 2749 C CA . VAL A 1 347 ? 15.183 6.877 19.788 1.00 91.75 347 VAL A CA 1
ATOM 2750 C C . VAL A 1 347 ? 16.615 6.503 19.398 1.00 91.75 347 VAL A C 1
ATOM 2752 O O . VAL A 1 347 ? 16.829 5.417 18.864 1.00 91.75 347 VAL A O 1
ATOM 2755 N N . GLY A 1 348 ? 17.591 7.380 19.656 1.00 91.69 348 GLY A N 1
ATOM 2756 C CA . GLY A 1 348 ? 19.007 7.133 19.383 1.00 91.69 348 GLY A CA 1
ATOM 2757 C C . GLY A 1 348 ? 19.356 7.052 17.893 1.00 91.69 348 GLY A C 1
ATOM 2758 O O . GLY A 1 348 ? 20.162 6.213 17.499 1.00 91.69 348 GLY A O 1
ATOM 2759 N N . THR A 1 349 ? 18.748 7.889 17.047 1.00 88.75 349 THR A N 1
ATOM 2760 C CA . THR A 1 349 ? 19.112 8.007 15.622 1.00 88.75 349 THR A CA 1
ATOM 2761 C C . THR A 1 349 ? 19.438 9.447 15.261 1.00 88.75 349 THR A C 1
ATOM 2763 O O . THR A 1 349 ? 18.909 10.368 15.861 1.00 88.75 349 THR A O 1
ATOM 2766 N N . GLU A 1 350 ? 20.271 9.657 14.249 1.00 86.88 350 GLU A N 1
ATOM 2767 C CA . GLU A 1 350 ? 20.597 10.992 13.723 1.00 86.88 350 GLU A CA 1
ATOM 2768 C C . GLU A 1 350 ? 19.721 11.381 12.521 1.00 86.88 350 GLU A C 1
ATOM 2770 O O . GLU A 1 350 ? 19.668 12.542 12.117 1.00 86.88 350 GLU A O 1
ATOM 2775 N N . SER A 1 351 ? 19.046 10.400 11.914 1.00 84.69 351 SER A N 1
ATOM 2776 C CA . SER A 1 351 ? 18.269 10.583 10.690 1.00 84.69 351 SER A CA 1
ATOM 2777 C C . SER A 1 351 ? 17.191 9.516 10.516 1.00 84.69 351 SER A C 1
ATOM 2779 O O . SER A 1 351 ? 17.253 8.426 11.095 1.00 84.69 351 SER A O 1
ATOM 2781 N N . ALA A 1 352 ? 16.208 9.837 9.677 1.00 83.06 352 ALA A N 1
ATOM 2782 C CA . ALA A 1 352 ? 15.175 8.927 9.212 1.00 83.06 352 ALA A CA 1
ATOM 2783 C C . ALA A 1 352 ? 14.925 9.147 7.716 1.00 83.06 352 ALA A C 1
ATOM 2785 O O . ALA A 1 352 ? 14.932 10.281 7.238 1.00 83.06 352 ALA A O 1
ATOM 2786 N N . ASN A 1 353 ? 14.700 8.057 6.987 1.00 82.12 353 ASN A N 1
ATOM 2787 C CA . ASN A 1 353 ? 14.296 8.069 5.584 1.00 82.12 353 ASN A CA 1
ATOM 2788 C C . ASN A 1 353 ? 12.769 8.191 5.459 1.00 82.12 353 ASN A C 1
ATOM 2790 O O . ASN A 1 353 ? 12.267 8.927 4.614 1.00 82.12 353 ASN A O 1
ATOM 2794 N N . GLU A 1 354 ? 12.034 7.493 6.329 1.00 80.88 354 GLU A N 1
ATOM 2795 C CA . GLU A 1 354 ? 10.571 7.489 6.360 1.00 80.88 354 GLU A CA 1
ATOM 2796 C C . GLU A 1 354 ? 10.063 7.964 7.726 1.00 80.88 354 GLU A C 1
ATOM 2798 O O . GLU A 1 354 ? 10.564 7.517 8.763 1.00 80.88 354 GLU A O 1
ATOM 2803 N N . VAL A 1 355 ? 9.040 8.827 7.740 1.00 79.31 355 VAL A N 1
ATOM 2804 C CA . VAL A 1 355 ? 8.381 9.267 8.979 1.00 79.31 355 VAL A CA 1
ATOM 2805 C C . VAL A 1 355 ? 6.861 9.159 8.839 1.00 79.31 355 VAL A C 1
ATOM 2807 O O . VAL A 1 355 ? 6.233 9.827 8.014 1.00 79.31 355 VAL A O 1
ATOM 2810 N N . TYR A 1 356 ? 6.259 8.333 9.692 1.00 80.06 356 TYR A N 1
ATOM 2811 C CA . TYR A 1 356 ? 4.813 8.127 9.764 1.00 80.06 356 TYR A CA 1
ATOM 2812 C C . TYR A 1 356 ? 4.275 8.890 10.969 1.00 80.06 356 TYR A C 1
ATOM 2814 O O . TYR A 1 356 ? 4.668 8.612 12.098 1.00 80.06 356 TYR A O 1
ATOM 2822 N N . LEU A 1 357 ? 3.370 9.841 10.741 1.00 74.62 357 LEU A N 1
ATOM 2823 C CA . LEU A 1 357 ? 2.790 10.674 11.793 1.00 74.62 357 LEU A CA 1
ATOM 2824 C C . LEU A 1 357 ? 1.296 10.380 11.938 1.00 74.62 357 LEU A C 1
ATOM 2826 O O . LEU A 1 357 ? 0.479 10.749 11.089 1.00 74.62 357 LEU A O 1
ATOM 2830 N N . CYS A 1 358 ? 0.919 9.758 13.052 1.00 71.62 358 CYS A N 1
ATOM 2831 C CA . CYS A 1 358 ? -0.472 9.725 13.490 1.00 71.62 358 CYS A CA 1
ATOM 2832 C C . CYS A 1 358 ? -0.897 11.129 13.910 1.00 71.62 358 CYS A C 1
ATOM 2834 O O . CYS A 1 358 ? -0.245 11.691 14.784 1.00 71.62 358 CYS A O 1
ATOM 2836 N N . ARG A 1 359 ? -2.014 11.644 13.375 1.00 63.38 359 ARG A N 1
ATOM 2837 C CA . ARG A 1 359 ? -2.495 13.018 13.623 1.00 63.38 359 ARG A CA 1
ATOM 2838 C C . ARG A 1 359 ? -1.410 14.072 13.368 1.00 63.38 359 ARG A C 1
ATOM 2840 O O . ARG A 1 359 ? -0.512 14.325 14.157 1.00 63.38 359 ARG A O 1
ATOM 2847 N N . ASN A 1 360 ? -1.531 14.780 12.254 1.00 59.34 360 ASN A N 1
ATOM 2848 C CA . ASN A 1 360 ? -0.526 15.753 11.828 1.00 59.34 360 ASN A CA 1
ATOM 2849 C C . ASN A 1 360 ? -0.551 17.097 12.578 1.00 59.34 360 ASN A C 1
ATOM 2851 O O . ASN A 1 360 ? 0.061 18.055 12.092 1.00 59.34 360 ASN A O 1
ATOM 2855 N N . ARG A 1 361 ? -1.265 17.186 13.704 1.00 59.78 361 ARG A N 1
ATOM 2856 C CA . ARG A 1 361 ? -1.397 18.389 14.526 1.00 59.78 361 ARG A CA 1
ATOM 2857 C C . ARG A 1 361 ? -1.095 18.092 15.990 1.00 59.78 361 ARG A C 1
ATOM 2859 O O . ARG A 1 361 ? -1.371 16.991 16.461 1.00 59.78 361 ARG A O 1
ATOM 2866 N N . ASP A 1 362 ? -0.536 19.077 16.680 1.00 63.72 362 ASP A N 1
ATOM 2867 C CA . ASP A 1 362 ? -0.412 19.079 18.134 1.00 63.72 362 ASP A CA 1
ATOM 2868 C C . ASP A 1 362 ? -1.769 19.354 18.817 1.00 63.72 362 ASP A C 1
ATOM 2870 O O . ASP A 1 362 ? -2.802 19.520 18.164 1.00 63.72 362 ASP A O 1
ATOM 2874 N N . PHE A 1 363 ? -1.761 19.417 20.149 1.00 59.53 363 PHE A N 1
ATOM 2875 C CA . PHE A 1 363 ? -2.944 19.727 20.959 1.00 59.53 363 PHE A CA 1
ATOM 2876 C C . PHE A 1 363 ? -3.466 21.164 20.803 1.00 59.53 363 PHE A C 1
ATOM 2878 O O . PHE A 1 363 ? -4.606 21.432 21.176 1.00 59.53 363 PHE A O 1
ATOM 2885 N N . PHE A 1 364 ? -2.656 22.076 20.267 1.00 59.81 364 PHE A N 1
ATOM 2886 C CA . PHE A 1 364 ? -2.988 23.483 20.040 1.00 59.81 364 PHE A CA 1
ATOM 2887 C C . PHE A 1 364 ? -3.387 23.758 18.579 1.00 59.81 364 PHE A C 1
ATOM 2889 O O . PHE A 1 364 ? -3.616 24.903 18.197 1.00 59.81 364 PHE A O 1
ATOM 2896 N N . GLY A 1 365 ? -3.490 22.712 17.753 1.00 57.56 365 GLY A N 1
ATOM 2897 C CA . GLY A 1 365 ? -3.860 22.800 16.344 1.00 57.56 365 GLY A CA 1
ATOM 2898 C C . GLY A 1 365 ? -2.696 23.116 15.395 1.00 57.56 365 GLY A C 1
ATOM 2899 O O . GLY A 1 365 ? -2.921 23.216 14.182 1.00 57.56 365 GLY A O 1
ATOM 2900 N N . SER A 1 366 ? -1.455 23.224 15.874 1.00 60.47 366 SER A N 1
ATOM 2901 C CA . SER A 1 366 ? -0.265 23.480 15.048 1.00 60.47 366 SER A CA 1
ATOM 2902 C C . SER A 1 366 ? 0.165 22.221 14.301 1.00 60.47 366 SER A C 1
ATOM 2904 O O . SER A 1 366 ? 0.085 21.115 14.824 1.00 60.47 366 SER A O 1
ATOM 2906 N N . ARG A 1 367 ? 0.641 22.351 13.056 1.00 62.53 367 ARG A N 1
ATOM 2907 C CA . ARG A 1 367 ? 1.020 21.189 12.234 1.00 62.53 367 ARG A CA 1
ATOM 2908 C C . ARG A 1 367 ? 2.413 20.662 12.581 1.00 62.53 367 ARG A C 1
ATOM 2910 O O . ARG A 1 367 ? 3.405 21.343 12.347 1.00 62.53 367 ARG A O 1
ATOM 2917 N N . LEU A 1 368 ? 2.495 19.387 12.954 1.00 64.38 368 LEU A N 1
ATOM 2918 C CA . LEU A 1 368 ? 3.758 18.698 13.257 1.00 64.38 368 LEU A CA 1
ATOM 2919 C C . LEU A 1 368 ? 4.600 18.392 12.012 1.00 64.38 368 LEU A C 1
ATOM 2921 O O . LEU A 1 368 ? 5.810 18.232 12.092 1.00 64.38 368 LEU A O 1
ATOM 2925 N N . LEU A 1 369 ? 3.986 18.360 10.828 1.00 60.66 369 LEU A N 1
ATOM 2926 C CA . LEU A 1 369 ? 4.672 18.044 9.566 1.00 60.66 369 LEU A CA 1
ATOM 2927 C C . LEU A 1 369 ? 5.775 19.038 9.183 1.00 60.66 369 LEU A C 1
ATOM 2929 O O . LEU A 1 369 ? 6.641 18.683 8.382 1.00 60.66 369 LEU A O 1
ATOM 2933 N N . GLN A 1 370 ? 5.725 20.269 9.700 1.00 58.97 370 GLN A N 1
ATOM 2934 C CA . GLN A 1 370 ? 6.773 21.264 9.463 1.00 58.97 370 GLN A CA 1
ATOM 2935 C C . GLN A 1 370 ? 8.081 20.900 10.193 1.00 58.97 370 GLN A C 1
ATOM 2937 O O . GLN A 1 370 ? 9.142 21.346 9.771 1.00 58.97 370 GLN A O 1
ATOM 2942 N N . ALA A 1 371 ? 8.024 20.050 11.232 1.00 60.25 371 ALA A N 1
ATOM 2943 C CA . ALA A 1 371 ? 9.194 19.488 11.919 1.00 60.25 371 ALA A CA 1
ATOM 2944 C C . ALA A 1 371 ? 10.041 18.593 11.006 1.00 60.25 371 ALA A C 1
ATOM 2946 O O . ALA A 1 371 ? 11.269 18.658 11.020 1.00 60.25 371 ALA A O 1
ATOM 2947 N N . TYR A 1 372 ? 9.399 17.815 10.136 1.00 60.72 372 TYR A N 1
ATOM 2948 C CA . TYR A 1 372 ? 10.043 16.724 9.400 1.00 60.72 372 TYR A CA 1
ATOM 2949 C C . TYR A 1 372 ? 10.276 17.055 7.925 1.00 60.72 372 TYR A C 1
ATOM 2951 O O . TYR A 1 372 ? 9.868 16.301 7.047 1.00 60.72 372 TYR A O 1
ATOM 2959 N N . ASN A 1 373 ? 10.871 18.210 7.619 1.00 54.25 373 ASN A N 1
ATOM 2960 C CA . ASN A 1 373 ? 10.964 18.733 6.246 1.00 54.25 373 ASN A CA 1
ATOM 2961 C C . ASN A 1 373 ? 11.626 17.804 5.208 1.00 54.25 373 ASN A C 1
ATOM 2963 O O . ASN A 1 373 ? 11.352 17.980 4.025 1.00 54.25 373 ASN A O 1
ATOM 2967 N N . SER A 1 374 ? 12.417 16.811 5.622 1.00 49.50 374 SER A N 1
ATOM 2968 C CA . SER A 1 374 ? 13.195 15.929 4.740 1.00 49.50 374 SER A CA 1
ATOM 2969 C C . SER A 1 374 ? 12.668 14.495 4.571 1.00 49.50 374 SER A C 1
ATOM 2971 O O . SER A 1 374 ? 13.258 13.744 3.801 1.00 49.50 374 SER A O 1
ATOM 2973 N N . ALA A 1 375 ? 11.602 14.086 5.267 1.00 48.75 375 ALA A N 1
ATOM 2974 C CA . ALA A 1 375 ? 11.126 12.697 5.238 1.00 48.75 375 ALA A CA 1
ATOM 2975 C C . ALA A 1 375 ? 9.922 12.497 4.305 1.00 48.75 375 ALA A C 1
ATOM 2977 O O . ALA A 1 375 ? 9.093 13.398 4.160 1.00 48.75 375 ALA A O 1
ATOM 2978 N N . THR A 1 376 ? 9.769 11.292 3.746 1.00 54.31 376 THR A N 1
ATOM 2979 C CA . THR A 1 376 ? 8.508 10.855 3.127 1.00 54.31 376 THR A CA 1
ATOM 2980 C C . THR A 1 376 ? 7.427 10.844 4.212 1.00 54.31 376 THR A C 1
ATOM 2982 O O . THR A 1 376 ? 7.542 10.118 5.202 1.00 54.31 376 THR A O 1
ATOM 2985 N N . LYS A 1 377 ? 6.414 11.711 4.073 1.00 62.31 377 LYS A N 1
ATOM 2986 C CA . LYS A 1 377 ? 5.411 11.992 5.116 1.00 62.31 377 LYS A CA 1
ATOM 2987 C C . LYS A 1 377 ? 4.134 11.193 4.870 1.00 62.31 377 LYS A C 1
ATOM 2989 O O . LYS A 1 377 ? 3.404 11.461 3.911 1.00 62.31 377 LYS A O 1
ATOM 2994 N N . VAL A 1 378 ? 3.818 10.282 5.789 1.00 56.12 378 VAL A N 1
ATOM 2995 C CA . VAL A 1 378 ? 2.540 9.553 5.815 1.00 56.12 378 VAL A CA 1
ATOM 2996 C C . VAL A 1 378 ? 1.704 10.045 6.985 1.00 56.12 378 VAL A C 1
ATOM 2998 O O . VAL A 1 378 ? 2.158 9.994 8.126 1.00 56.12 378 VAL A O 1
ATOM 3001 N N . CYS A 1 379 ? 0.475 10.483 6.719 1.00 54.72 379 CYS A N 1
ATOM 3002 C CA . CYS A 1 379 ? -0.497 10.830 7.751 1.00 54.72 379 CYS A CA 1
ATOM 3003 C C . CYS A 1 379 ? -1.763 10.001 7.611 1.00 54.72 379 CYS A C 1
ATOM 3005 O O . CYS A 1 379 ? -2.140 9.546 6.536 1.00 54.72 379 CYS A O 1
ATOM 3007 N N . TYR A 1 380 ? -2.457 9.803 8.716 1.00 60.28 380 TYR A N 1
ATOM 3008 C CA . TYR A 1 380 ? -3.673 9.005 8.738 1.00 60.28 380 TYR A CA 1
ATOM 3009 C C . TYR A 1 380 ? -4.510 9.375 9.969 1.00 60.28 380 TYR A C 1
ATOM 3011 O O . TYR A 1 380 ? -4.030 10.060 10.878 1.00 60.28 380 TYR A O 1
ATOM 3019 N N . GLY A 1 381 ? -5.795 9.013 9.940 1.00 51.84 381 GLY A N 1
ATOM 3020 C CA . GLY A 1 381 ? -6.741 9.329 11.011 1.00 51.84 381 GLY A CA 1
ATOM 3021 C C . GLY A 1 381 ? -6.746 8.294 12.137 1.00 51.84 381 GLY A C 1
ATOM 3022 O O . GLY A 1 381 ? -5.907 7.405 12.190 1.00 51.84 381 GLY A O 1
ATOM 3023 N N . ASP A 1 382 ? -7.738 8.385 13.020 1.00 54.00 382 ASP A N 1
ATOM 3024 C CA . ASP A 1 382 ? -7.828 7.610 14.270 1.00 54.00 382 ASP A CA 1
ATOM 3025 C C . ASP A 1 382 ? -8.187 6.112 14.100 1.00 54.00 382 ASP A C 1
ATOM 3027 O O . ASP A 1 382 ? -8.872 5.556 14.955 1.00 54.00 382 ASP A O 1
ATOM 3031 N N . GLY A 1 383 ? -7.757 5.440 13.021 1.00 57.25 383 GLY A N 1
ATOM 3032 C CA . GLY A 1 383 ? -7.941 3.992 12.811 1.00 57.25 383 GLY A CA 1
ATOM 3033 C C . GLY A 1 383 ? -8.484 3.578 11.441 1.00 57.25 383 GLY A C 1
ATOM 3034 O O . GLY A 1 383 ? -8.406 4.329 10.474 1.00 57.25 383 GLY A O 1
ATOM 3035 N N . LEU A 1 384 ? -9.045 2.365 11.362 1.00 57.97 384 LEU A N 1
ATOM 3036 C CA . LEU A 1 384 ? -9.725 1.803 10.185 1.00 57.97 384 LEU A CA 1
ATOM 3037 C C . LEU A 1 384 ? -11.057 2.529 9.923 1.00 57.97 384 LEU A C 1
ATOM 3039 O O . LEU A 1 384 ? -12.140 2.078 10.296 1.00 57.97 384 LEU A O 1
ATOM 3043 N N . GLY A 1 385 ? -10.964 3.698 9.293 1.00 54.41 385 GLY A N 1
ATOM 3044 C CA . GLY A 1 385 ? -12.097 4.579 9.031 1.00 54.41 385 GLY A CA 1
ATOM 3045 C C . GLY A 1 385 ? -12.472 4.682 7.558 1.00 54.41 385 GLY A C 1
ATOM 3046 O O . GLY A 1 385 ? -11.655 4.487 6.658 1.00 54.41 385 GLY A O 1
ATOM 3047 N N . ILE A 1 386 ? -13.728 5.054 7.322 1.00 54.28 386 ILE A N 1
ATOM 3048 C CA . ILE A 1 386 ? -14.157 5.586 6.033 1.00 54.28 386 ILE A CA 1
ATOM 3049 C C . ILE A 1 386 ? -13.841 7.074 6.036 1.00 54.28 386 ILE A C 1
ATOM 3051 O O . ILE A 1 386 ? -14.395 7.808 6.855 1.00 54.28 386 ILE A O 1
ATOM 3055 N N . TYR A 1 387 ? -12.990 7.520 5.119 1.00 54.47 387 TYR A N 1
ATOM 3056 C CA . TYR A 1 387 ? -12.637 8.929 5.048 1.00 54.47 387 TYR A CA 1
ATOM 3057 C C . TYR A 1 387 ? -13.298 9.639 3.871 1.00 54.47 387 TYR A C 1
ATOM 3059 O O . TYR A 1 387 ? -13.321 9.122 2.747 1.00 54.47 387 TYR A O 1
ATOM 3067 N N . HIS A 1 388 ? -13.799 10.853 4.104 1.00 50.88 388 HIS A N 1
ATOM 3068 C CA . HIS A 1 388 ? -14.272 11.708 3.028 1.00 50.88 388 HIS A CA 1
ATOM 3069 C C . HIS A 1 388 ? -13.106 12.408 2.320 1.00 50.88 388 HIS A C 1
ATOM 3071 O O . HIS A 1 388 ? -12.107 12.792 2.919 1.00 50.88 388 HIS A O 1
ATOM 3077 N N . ASP A 1 389 ? -13.284 12.683 1.028 1.00 46.59 389 ASP A N 1
ATOM 3078 C CA . ASP A 1 389 ? -12.367 13.467 0.181 1.00 46.59 389 ASP A CA 1
ATOM 3079 C C . ASP A 1 389 ? -11.969 14.860 0.694 1.00 46.59 389 ASP A C 1
ATOM 3081 O O . ASP A 1 389 ? -11.054 15.472 0.157 1.00 46.59 389 ASP A O 1
ATOM 3085 N N . GLN A 1 390 ? -12.627 15.366 1.737 1.00 48.03 390 GLN A N 1
ATOM 3086 C CA . GLN A 1 390 ? -12.315 16.660 2.344 1.00 48.03 390 GLN A CA 1
ATOM 3087 C C . GLN A 1 390 ? -11.844 16.561 3.808 1.00 48.03 390 GLN A C 1
ATOM 3089 O O . GLN A 1 390 ? -11.507 17.587 4.395 1.00 48.03 390 GLN A O 1
ATOM 3094 N N . ASP A 1 391 ? -11.750 15.353 4.381 1.00 43.44 391 ASP A N 1
ATOM 3095 C CA . ASP A 1 391 ? -11.642 15.157 5.836 1.00 43.44 391 ASP A CA 1
ATOM 3096 C C . ASP A 1 391 ? -10.293 15.453 6.478 1.00 43.44 391 ASP A C 1
ATOM 3098 O O . ASP A 1 391 ? -10.212 15.552 7.701 1.00 43.44 391 ASP A O 1
ATOM 3102 N N . VAL A 1 392 ? -9.232 15.677 5.703 1.00 42.75 392 VAL A N 1
ATOM 3103 C CA . VAL A 1 392 ? -7.924 15.985 6.309 1.00 42.75 392 VAL A CA 1
ATOM 3104 C C . VAL A 1 392 ? -7.863 17.418 6.858 1.00 42.75 392 VAL A C 1
ATOM 3106 O O . VAL A 1 392 ? -6.957 17.765 7.614 1.00 42.75 392 VAL A O 1
ATOM 3109 N N . VAL A 1 393 ? -8.839 18.269 6.526 1.00 36.72 393 VAL A N 1
ATOM 3110 C CA . VAL A 1 393 ? -8.883 19.661 7.007 1.00 36.72 393 VAL A CA 1
ATOM 3111 C C . VAL A 1 393 ? -10.082 19.928 7.923 1.00 36.72 393 VAL A C 1
ATOM 3113 O O . VAL A 1 393 ? -10.070 20.905 8.666 1.00 36.72 393 VAL A O 1
ATOM 3116 N N . THR A 1 394 ? -11.104 19.072 7.931 1.00 37.81 394 THR A N 1
ATOM 3117 C CA . THR A 1 394 ? -12.442 19.473 8.388 1.00 37.81 394 THR A CA 1
ATOM 3118 C C . THR A 1 394 ? -12.863 18.994 9.770 1.00 37.81 394 THR A C 1
ATOM 3120 O O . THR A 1 394 ? -13.799 19.587 10.298 1.00 37.81 394 THR A O 1
ATOM 3123 N N . HIS A 1 395 ? -12.207 18.021 10.412 1.00 35.12 395 HIS A N 1
ATOM 3124 C CA . HIS A 1 395 ? -12.704 17.548 11.716 1.00 35.12 395 HIS A CA 1
ATOM 3125 C C . HIS A 1 395 ? -12.677 18.627 12.823 1.00 35.12 395 HIS A C 1
ATOM 3127 O O . HIS A 1 395 ? -13.539 18.608 13.698 1.00 35.12 395 HIS A O 1
ATOM 3133 N N . GLU A 1 396 ? -11.781 19.618 12.730 1.00 36.41 396 GLU A N 1
ATOM 3134 C CA . GLU A 1 396 ? -11.765 20.806 13.610 1.00 36.41 396 GLU A CA 1
ATOM 3135 C C . GLU A 1 396 ? -12.380 22.056 12.968 1.00 36.41 396 GLU A C 1
ATOM 3137 O O . GLU A 1 396 ? -13.074 22.813 13.648 1.00 36.41 396 GLU A O 1
ATOM 3142 N N . TYR A 1 397 ? -12.262 22.230 11.644 1.00 32.69 397 TYR A N 1
ATOM 3143 C CA . TYR A 1 397 ? -12.960 23.319 10.944 1.00 32.69 397 TYR A CA 1
ATOM 3144 C C . TYR A 1 397 ? -14.490 23.198 11.066 1.00 32.69 397 TYR A C 1
ATOM 3146 O O . TYR A 1 397 ? -15.187 24.208 11.055 1.00 32.69 397 TYR A O 1
ATOM 3154 N N . TYR A 1 398 ? -15.041 21.994 11.252 1.00 36.28 398 TYR A N 1
ATOM 3155 C CA . TYR A 1 398 ? -16.475 21.830 11.510 1.00 36.28 398 TYR A CA 1
ATOM 3156 C C . TYR A 1 398 ? -16.920 22.383 12.871 1.00 36.28 398 TYR A C 1
ATOM 3158 O O . TYR A 1 398 ? -18.083 22.764 12.990 1.00 36.28 398 TYR A O 1
ATOM 3166 N N . ARG A 1 399 ? -16.034 22.467 13.877 1.00 34.62 399 ARG A N 1
ATOM 3167 C CA . ARG A 1 399 ? -16.372 23.081 15.172 1.00 34.62 399 ARG A CA 1
ATOM 3168 C C . ARG A 1 399 ? -16.214 24.598 15.153 1.00 34.62 399 ARG A C 1
ATOM 3170 O O . ARG A 1 399 ? -17.100 25.282 15.656 1.00 34.62 399 ARG A O 1
ATOM 3177 N N . GLU A 1 400 ? -15.156 25.128 14.540 1.00 31.59 400 GLU A N 1
ATOM 3178 C CA . GLU A 1 400 ? -14.870 26.573 14.599 1.00 31.59 400 GLU A CA 1
ATOM 3179 C C . GLU A 1 400 ? -15.429 27.378 13.413 1.00 31.59 400 GLU A C 1
ATOM 3181 O O . GLU A 1 400 ? -16.028 28.435 13.613 1.00 31.59 400 GLU A O 1
ATOM 3186 N N . SER A 1 401 ? -15.347 26.877 12.173 1.00 33.72 401 SER A N 1
ATOM 3187 C CA . SER A 1 401 ? -15.827 27.626 10.996 1.00 33.72 401 SER A CA 1
ATOM 3188 C C . SER A 1 401 ? -17.354 27.634 10.873 1.00 33.72 401 SER A C 1
ATOM 3190 O O . SER A 1 401 ? -17.911 28.621 10.383 1.00 33.72 401 SER A O 1
ATOM 3192 N N . ILE A 1 402 ? -18.061 26.609 11.365 1.00 36.88 402 ILE A N 1
ATOM 3193 C CA . ILE A 1 402 ? -19.535 26.627 11.386 1.00 36.88 402 ILE A CA 1
ATOM 3194 C C . ILE A 1 402 ? -20.065 27.642 12.398 1.00 36.88 402 ILE A C 1
ATOM 3196 O O . ILE A 1 402 ? -21.049 28.320 12.101 1.00 36.88 402 ILE A O 1
ATOM 3200 N N . MET A 1 403 ? -19.389 27.815 13.537 1.00 34.31 403 MET A N 1
ATOM 3201 C CA . MET A 1 403 ? -19.779 28.828 14.518 1.00 34.31 403 MET A CA 1
ATOM 3202 C C . MET A 1 403 ? -19.458 30.258 14.063 1.00 34.31 403 MET A C 1
ATOM 3204 O O . MET A 1 403 ? -20.212 31.163 14.406 1.00 34.31 403 MET A O 1
ATOM 3208 N N . GLN A 1 404 ? -18.405 30.475 13.261 1.00 32.78 404 GLN A N 1
ATOM 3209 C CA . GLN A 1 404 ? -17.998 31.833 12.866 1.00 32.78 404 GLN A CA 1
ATOM 3210 C C . GLN A 1 404 ? -18.446 32.296 11.465 1.00 32.78 404 GLN A C 1
ATOM 3212 O O . GLN A 1 404 ? -18.416 33.497 11.215 1.00 32.78 404 GLN A O 1
ATOM 3217 N N . SER A 1 405 ? -18.878 31.419 10.540 1.00 35.75 405 SER A N 1
ATOM 3218 C CA . SER A 1 405 ? -19.049 31.835 9.124 1.00 35.75 405 SER A CA 1
ATOM 3219 C C . SER A 1 405 ? -20.335 31.428 8.382 1.00 35.75 405 SER A C 1
ATOM 3221 O O . SER A 1 405 ? -20.444 31.702 7.187 1.00 35.75 405 SER A O 1
ATOM 3223 N N . LEU A 1 406 ? -21.345 30.813 9.014 1.00 40.03 406 LEU A N 1
ATOM 3224 C CA . LEU A 1 406 ? -22.428 30.152 8.257 1.00 40.03 406 LEU A CA 1
ATOM 3225 C C . LEU A 1 406 ? -23.854 30.658 8.508 1.00 40.03 406 LEU A C 1
ATOM 3227 O O . LEU A 1 406 ? -24.763 29.901 8.841 1.00 40.03 406 LEU A O 1
ATOM 3231 N N . VAL A 1 407 ? -24.067 31.927 8.159 1.00 39.91 407 VAL A N 1
ATOM 3232 C CA . VAL A 1 407 ? -25.390 32.532 7.951 1.00 39.91 407 VAL A CA 1
ATOM 3233 C C . VAL A 1 407 ? -25.586 32.852 6.458 1.00 39.91 407 VAL A C 1
ATOM 3235 O O . VAL A 1 407 ? -25.448 33.995 6.038 1.00 39.91 407 VAL A O 1
ATOM 3238 N N . THR A 1 408 ? -25.857 31.856 5.599 1.00 41.00 408 THR A N 1
ATOM 3239 C CA . THR A 1 408 ? -26.252 32.122 4.192 1.00 41.00 408 THR A CA 1
ATOM 3240 C C . THR A 1 408 ? -27.272 31.126 3.606 1.00 41.00 408 THR A C 1
ATOM 3242 O O . THR A 1 408 ? -27.344 29.949 3.966 1.00 41.00 408 THR A O 1
ATOM 3245 N N . PHE A 1 409 ? -28.042 31.630 2.630 1.00 36.28 409 PHE A N 1
ATOM 3246 C CA . PHE A 1 409 ? -29.202 31.095 1.882 1.00 36.28 409 PHE A CA 1
ATOM 3247 C C . PHE A 1 409 ? -29.186 29.605 1.437 1.00 36.28 409 PHE A C 1
ATOM 3249 O O . PHE A 1 409 ? -30.235 29.052 1.100 1.00 36.28 409 PHE A O 1
ATOM 3256 N N . ARG A 1 410 ? -28.039 28.901 1.427 1.00 42.53 410 ARG A N 1
ATOM 3257 C CA . ARG A 1 410 ? -27.963 27.467 1.047 1.00 42.53 410 ARG A CA 1
ATOM 3258 C C . ARG A 1 410 ? -28.579 26.522 2.083 1.00 42.53 410 ARG A C 1
ATOM 3260 O O . ARG A 1 410 ? -28.947 25.405 1.706 1.00 42.53 410 ARG A O 1
ATOM 3267 N N . TRP A 1 411 ? -28.769 26.980 3.322 1.00 45.09 411 TRP A N 1
ATOM 3268 C CA . TRP A 1 411 ? -29.463 26.226 4.368 1.00 45.09 411 TRP A CA 1
ATOM 3269 C C . TRP A 1 411 ? -30.859 25.788 3.936 1.00 45.09 411 TRP A C 1
ATOM 3271 O O . TRP A 1 411 ? -31.177 24.622 4.082 1.00 45.09 411 TRP A O 1
ATOM 3281 N N . TRP A 1 412 ? -31.647 26.624 3.260 1.00 39.94 412 TRP A N 1
ATOM 3282 C CA . TRP A 1 412 ? -32.999 26.242 2.824 1.00 39.94 412 TRP A CA 1
ATOM 3283 C C . TRP A 1 412 ? -33.040 25.056 1.842 1.00 39.94 412 TRP A C 1
ATOM 3285 O O . TRP A 1 412 ? -34.024 24.321 1.788 1.00 39.94 412 TRP A O 1
ATOM 3295 N N . ARG A 1 413 ? -31.971 24.829 1.066 1.00 40.28 413 ARG A N 1
ATOM 3296 C CA . ARG A 1 413 ? -31.879 23.717 0.101 1.00 40.28 413 ARG A CA 1
ATOM 3297 C C . ARG A 1 413 ? -31.360 22.427 0.749 1.00 40.28 413 ARG A C 1
ATOM 3299 O O . ARG A 1 413 ? -31.847 21.355 0.406 1.00 40.28 413 ARG A O 1
ATOM 3306 N N . LEU A 1 414 ? -30.417 22.538 1.689 1.00 44.00 414 LEU A N 1
ATOM 3307 C CA . LEU A 1 414 ? -29.930 21.425 2.520 1.00 44.00 414 LEU A CA 1
ATOM 3308 C C . LEU A 1 414 ? -30.982 20.978 3.536 1.00 44.00 414 LEU A C 1
ATOM 3310 O O . LEU A 1 414 ? -31.223 19.785 3.663 1.00 44.00 414 LEU A O 1
ATOM 3314 N N . LEU A 1 415 ? -31.675 21.928 4.164 1.00 44.00 415 LEU A N 1
ATOM 3315 C CA . LEU A 1 415 ? -32.840 21.690 5.005 1.00 44.00 415 LEU A CA 1
ATOM 3316 C C . LEU A 1 415 ? -33.927 20.998 4.178 1.00 44.00 415 LEU A C 1
ATOM 3318 O O . LEU A 1 415 ? -34.388 19.961 4.603 1.00 44.00 415 LEU A O 1
ATOM 3322 N N . LYS A 1 416 ? -34.248 21.436 2.948 1.00 42.62 416 LYS A N 1
ATOM 3323 C CA . LYS A 1 416 ? -35.178 20.706 2.049 1.00 42.62 416 LYS A CA 1
ATOM 3324 C C . LYS A 1 416 ? -34.736 19.277 1.694 1.00 42.62 416 LYS A C 1
ATOM 3326 O O . LYS A 1 416 ? -35.591 18.421 1.491 1.00 42.62 416 LYS A O 1
ATOM 3331 N N . LEU A 1 417 ? -33.431 19.010 1.591 1.00 44.00 417 LEU A N 1
ATOM 3332 C CA . LEU A 1 417 ? -32.900 17.659 1.363 1.00 44.00 417 LEU A CA 1
ATOM 3333 C C . LEU A 1 417 ? -32.973 16.800 2.634 1.00 44.00 417 LEU A C 1
ATOM 3335 O O . LEU A 1 417 ? -33.384 15.650 2.543 1.00 44.00 417 LEU A O 1
ATOM 3339 N N . LEU A 1 418 ? -32.653 17.361 3.803 1.00 43.88 418 LEU A N 1
ATOM 3340 C CA . LEU A 1 418 ? -32.800 16.716 5.114 1.00 43.88 418 LEU A CA 1
ATOM 3341 C C . LEU A 1 418 ? -34.278 16.477 5.469 1.00 43.88 418 LEU A C 1
ATOM 3343 O O . LEU A 1 418 ? -34.618 15.388 5.899 1.00 43.88 418 LEU A O 1
ATOM 3347 N N . ILE A 1 419 ? -35.171 17.429 5.187 1.00 44.28 419 ILE A N 1
ATOM 3348 C CA . ILE A 1 419 ? -36.643 17.355 5.312 1.00 44.28 419 ILE A CA 1
ATOM 3349 C C . ILE A 1 419 ? -37.227 16.236 4.436 1.00 44.28 419 ILE A C 1
ATOM 3351 O O . ILE A 1 419 ? -38.276 15.694 4.745 1.00 44.28 419 ILE A O 1
ATOM 3355 N N . ARG A 1 420 ? -36.554 15.846 3.347 1.00 45.66 420 ARG A N 1
ATOM 3356 C CA . ARG A 1 420 ? -36.967 14.696 2.523 1.00 45.66 420 ARG A CA 1
ATOM 3357 C C . ARG A 1 420 ? -36.643 13.336 3.157 1.00 45.66 420 ARG A C 1
ATOM 3359 O O . ARG A 1 420 ? -37.174 12.332 2.700 1.00 45.66 420 ARG A O 1
ATOM 3366 N N . TRP A 1 421 ? -35.748 13.306 4.144 1.00 40.12 421 TRP A N 1
ATOM 3367 C CA . TRP A 1 421 ? -35.197 12.097 4.776 1.00 40.12 421 TRP A CA 1
ATOM 3368 C C . TRP A 1 421 ? -35.515 11.987 6.271 1.00 40.12 421 TRP A C 1
ATOM 3370 O O . TRP A 1 421 ? -35.465 10.903 6.848 1.00 40.12 421 TRP A O 1
ATOM 3380 N N . VAL A 1 422 ? -35.816 13.111 6.907 1.00 41.50 422 VAL A N 1
ATOM 3381 C CA . VAL A 1 422 ? -36.395 13.195 8.239 1.00 41.50 422 VAL A CA 1
ATOM 3382 C C . VAL A 1 422 ? -37.901 13.215 8.045 1.00 41.50 422 VAL A C 1
ATOM 3384 O O . VAL A 1 422 ? -38.404 14.055 7.306 1.00 41.50 422 VAL A O 1
ATOM 3387 N N . ASP A 1 423 ? -38.616 12.299 8.689 1.00 45.19 423 ASP A N 1
ATOM 3388 C CA . ASP A 1 423 ? -40.073 12.343 8.699 1.00 45.19 423 ASP A CA 1
ATOM 3389 C C . ASP A 1 423 ? -40.528 13.619 9.424 1.00 45.19 423 ASP A C 1
ATOM 3391 O O . ASP A 1 423 ? -40.483 13.729 10.649 1.00 45.19 423 ASP A O 1
ATOM 3395 N N . VAL A 1 424 ? -40.878 14.630 8.632 1.00 40.59 424 VAL A N 1
ATOM 3396 C CA . VAL A 1 424 ? -41.208 15.990 9.080 1.00 40.59 424 VAL A CA 1
ATOM 3397 C C . VAL A 1 424 ? -42.488 16.003 9.912 1.00 40.59 424 VAL A C 1
ATOM 3399 O O . VAL A 1 424 ? -42.699 16.937 10.678 1.00 40.59 424 VAL A O 1
ATOM 3402 N N . SER A 1 425 ? -43.322 14.964 9.793 1.00 41.06 425 SER A N 1
ATOM 3403 C CA . SER A 1 425 ? -44.521 14.795 10.617 1.00 41.06 425 SER A CA 1
ATOM 3404 C C . SER A 1 425 ? -44.195 14.597 12.105 1.00 41.06 425 SER A C 1
ATOM 3406 O O . SER A 1 425 ? -45.038 14.858 12.956 1.00 41.06 425 SER A O 1
ATOM 3408 N N . LEU A 1 426 ? -42.958 14.197 12.422 1.00 38.88 426 LEU A N 1
ATOM 3409 C CA . LEU A 1 426 ? -42.463 13.971 13.783 1.00 38.88 426 LEU A CA 1
ATOM 3410 C C . LEU A 1 426 ? -41.772 15.200 14.388 1.00 38.88 426 LEU A C 1
ATOM 3412 O O . LEU A 1 426 ? -41.342 15.159 15.542 1.00 38.88 426 LEU A O 1
ATOM 3416 N N . ILE A 1 427 ? -41.623 16.278 13.615 1.00 42.34 427 ILE A N 1
ATOM 3417 C CA . ILE A 1 427 ? -41.058 17.534 14.093 1.00 42.34 427 ILE A CA 1
ATOM 3418 C C . ILE A 1 427 ? -42.215 18.461 14.444 1.00 42.34 427 ILE A C 1
ATOM 3420 O O . ILE A 1 427 ? -42.924 18.949 13.567 1.00 42.34 427 ILE A O 1
ATOM 3424 N N . ASP A 1 428 ? -42.380 18.731 15.734 1.00 45.75 428 ASP A N 1
ATOM 3425 C CA . ASP A 1 428 ? -43.296 19.761 16.209 1.00 45.75 428 ASP A CA 1
ATOM 3426 C C . ASP A 1 428 ? -43.000 21.104 15.505 1.00 45.75 428 ASP A C 1
ATOM 3428 O O . ASP A 1 428 ? -41.855 21.580 15.491 1.00 45.75 428 ASP A O 1
ATOM 3432 N N . ARG A 1 429 ? -44.030 21.697 14.879 1.00 39.00 429 ARG A N 1
ATOM 3433 C CA . ARG A 1 429 ? -43.928 22.940 14.091 1.00 39.00 429 ARG A CA 1
ATOM 3434 C C . ARG A 1 429 ? -43.339 24.080 14.917 1.00 39.00 429 ARG A C 1
ATOM 3436 O O . ARG A 1 429 ? -42.555 24.865 14.384 1.00 39.00 429 ARG A O 1
ATOM 3443 N N . GLU A 1 430 ? -43.664 24.131 16.204 1.00 38.12 430 GLU A N 1
ATOM 3444 C CA . GLU A 1 430 ? -43.181 25.153 17.132 1.00 38.12 430 GLU A CA 1
ATOM 3445 C C . GLU A 1 430 ? -41.684 24.969 17.436 1.00 38.12 430 GLU A C 1
ATOM 3447 O O . GLU A 1 430 ? -40.893 25.917 17.447 1.00 38.12 430 GLU A O 1
ATOM 3452 N N . ARG A 1 431 ? -41.248 23.714 17.592 1.00 42.28 431 ARG A N 1
ATOM 3453 C CA . ARG A 1 431 ? -39.843 23.349 17.834 1.00 42.28 431 ARG A CA 1
ATOM 3454 C C . ARG A 1 431 ? -38.975 23.585 16.592 1.00 42.28 431 ARG A C 1
ATOM 3456 O O . ARG A 1 431 ? -37.825 24.000 16.729 1.00 42.28 431 ARG A O 1
ATOM 3463 N N . PHE A 1 432 ? -39.529 23.382 15.393 1.00 41.44 432 PHE A N 1
ATOM 3464 C CA . PHE A 1 432 ? -38.871 23.668 14.112 1.00 41.44 432 PHE A CA 1
ATOM 3465 C C . PHE A 1 432 ? -38.707 25.170 13.852 1.00 41.44 432 PHE A C 1
ATOM 3467 O O . PHE A 1 432 ? -37.614 25.609 13.498 1.00 41.44 432 PHE A O 1
ATOM 3474 N N . GLN A 1 433 ? -39.756 25.968 14.076 1.00 41.00 433 GLN A N 1
ATOM 3475 C CA . GLN A 1 433 ? -39.682 27.428 13.938 1.00 41.00 433 GLN A CA 1
ATOM 3476 C C . GLN A 1 433 ? -38.639 28.025 14.893 1.00 41.00 433 GLN A C 1
ATOM 3478 O O . GLN A 1 433 ? -37.815 28.836 14.467 1.00 41.00 433 GLN A O 1
ATOM 3483 N N . ASN A 1 434 ? -38.577 27.522 16.129 1.00 45.06 434 ASN A N 1
ATOM 3484 C CA . ASN A 1 434 ? -37.591 27.928 17.132 1.00 45.06 434 ASN A CA 1
ATOM 3485 C C . ASN A 1 434 ? -36.138 27.508 16.827 1.00 45.06 434 ASN A C 1
ATOM 3487 O O . ASN A 1 434 ? -35.207 28.135 17.322 1.00 45.06 434 ASN A O 1
ATOM 3491 N N . LEU A 1 435 ? -35.909 26.465 16.017 1.00 44.72 435 LEU A N 1
ATOM 3492 C CA . LEU A 1 435 ? -34.563 26.093 15.541 1.00 44.72 435 LEU A CA 1
ATOM 3493 C C . LEU A 1 435 ? -34.039 27.064 14.470 1.00 44.72 435 LEU A C 1
ATOM 3495 O O . LEU A 1 435 ? -32.831 27.161 14.262 1.00 44.72 435 LEU A O 1
ATOM 3499 N N . THR A 1 436 ? -34.942 27.775 13.790 1.00 42.28 436 THR A N 1
ATOM 3500 C CA . THR A 1 436 ? -34.621 28.669 12.666 1.00 42.28 436 THR A CA 1
ATOM 3501 C C . THR A 1 436 ? -34.692 30.161 13.001 1.00 42.28 436 THR A C 1
ATOM 3503 O O . THR A 1 436 ? -34.183 30.968 12.229 1.00 42.28 436 THR A O 1
ATOM 3506 N N . SER A 1 437 ? -35.288 30.542 14.136 1.00 40.66 437 SER A N 1
ATOM 3507 C CA . SER A 1 437 ? -35.605 31.936 14.491 1.00 40.66 437 SER A CA 1
ATOM 3508 C C . SER A 1 437 ? -34.427 32.771 15.020 1.00 40.66 437 SER A C 1
ATOM 3510 O O . SER A 1 437 ? -34.561 33.984 15.144 1.00 40.66 437 SER A O 1
ATOM 3512 N N . GLY A 1 438 ? -33.268 32.162 15.298 1.00 37.81 438 GLY A N 1
ATOM 3513 C CA . GLY A 1 438 ? -32.090 32.844 15.861 1.00 37.81 438 GLY A CA 1
ATOM 3514 C C . GLY A 1 438 ? -31.001 33.264 14.863 1.00 37.81 438 GLY A C 1
ATOM 3515 O O . GLY A 1 438 ? -29.957 33.747 15.292 1.00 37.81 438 GLY A O 1
ATOM 3516 N N . TYR A 1 439 ? -31.191 33.065 13.554 1.00 37.31 439 TYR A N 1
ATOM 3517 C CA . TYR A 1 439 ? -30.140 33.295 12.551 1.00 37.31 439 TYR A CA 1
ATOM 3518 C C . TYR A 1 439 ? -30.515 34.440 11.589 1.00 37.31 439 TYR A C 1
ATOM 3520 O O . TYR A 1 439 ? -31.568 34.363 10.953 1.00 37.31 439 TYR A O 1
ATOM 3528 N N . PRO A 1 440 ? -29.688 35.500 11.448 1.00 30.95 440 PRO A N 1
ATOM 3529 C CA . PRO A 1 440 ? -30.034 36.657 10.624 1.00 30.95 440 PRO A CA 1
ATOM 3530 C C . PRO A 1 440 ? -30.180 36.297 9.137 1.00 30.95 440 PRO A C 1
ATOM 3532 O O . PRO A 1 440 ? -29.499 35.430 8.603 1.00 30.95 440 PRO A O 1
ATOM 3535 N N . ILE A 1 441 ? -31.082 36.968 8.424 1.00 33.09 441 ILE A N 1
ATOM 3536 C CA . ILE A 1 441 ? -31.290 36.745 6.988 1.00 33.09 441 ILE A CA 1
ATOM 3537 C C . ILE A 1 441 ? -30.289 37.623 6.226 1.00 33.09 441 ILE A C 1
ATOM 3539 O O . ILE A 1 441 ? -30.450 38.839 6.190 1.00 33.09 441 ILE A O 1
ATOM 3543 N N . LEU A 1 442 ? -29.257 37.028 5.612 1.00 28.64 442 LEU A N 1
ATOM 3544 C CA . LEU A 1 442 ? -28.256 37.761 4.820 1.00 28.64 442 LEU A CA 1
ATOM 3545 C C . LEU A 1 442 ? -28.182 37.345 3.340 1.00 28.64 442 LEU A C 1
ATOM 3547 O O . LEU A 1 442 ? -28.550 36.241 2.930 1.00 28.64 442 LEU A O 1
ATOM 3551 N N . ASN A 1 443 ? -27.732 38.328 2.556 1.00 30.70 443 ASN A N 1
ATOM 3552 C CA . ASN A 1 443 ? -28.031 38.603 1.151 1.00 30.70 443 ASN A CA 1
ATOM 3553 C C . ASN A 1 443 ? -27.359 37.662 0.120 1.00 30.70 443 ASN A C 1
ATOM 3555 O O . ASN A 1 443 ? -26.378 36.972 0.392 1.00 30.70 443 ASN A O 1
ATOM 3559 N N . LYS A 1 444 ? -27.914 37.637 -1.101 1.00 30.97 444 LYS A N 1
ATOM 3560 C CA . LYS A 1 444 ? -27.603 36.688 -2.192 1.00 30.97 444 LYS A CA 1
ATOM 3561 C C . LYS A 1 444 ? -26.192 36.867 -2.790 1.00 30.97 444 LYS A C 1
ATOM 3563 O O . LYS A 1 444 ? -26.024 37.621 -3.743 1.00 30.97 444 LYS A O 1
ATOM 3568 N N . ALA A 1 445 ? -25.214 36.066 -2.361 1.00 31.80 445 ALA A N 1
ATOM 3569 C CA . ALA A 1 445 ? -23.976 35.829 -3.118 1.00 31.80 445 ALA A CA 1
ATOM 3570 C C . ALA A 1 445 ? -23.943 34.407 -3.719 1.00 31.80 445 ALA A C 1
ATOM 3572 O O . ALA A 1 445 ? -24.279 33.415 -3.065 1.00 31.80 445 ALA A O 1
ATOM 3573 N N . LYS A 1 446 ? -23.561 34.294 -5.000 1.00 31.11 446 LYS A N 1
ATOM 3574 C CA . LYS A 1 446 ? -23.490 33.028 -5.756 1.00 31.11 446 LYS A CA 1
ATOM 3575 C C . LYS A 1 446 ? -22.307 32.168 -5.283 1.00 31.11 446 LYS A C 1
ATOM 3577 O O . LYS A 1 446 ? -21.187 32.352 -5.742 1.00 31.11 446 LYS A O 1
ATOM 3582 N N . ILE A 1 447 ? -22.568 31.163 -4.445 1.00 29.81 447 ILE A N 1
ATOM 3583 C CA . ILE A 1 447 ? -21.577 30.144 -4.045 1.00 29.81 447 ILE A CA 1
ATOM 3584 C C . ILE A 1 447 ? -21.776 28.869 -4.885 1.00 29.81 447 ILE A C 1
ATOM 3586 O O . ILE A 1 447 ? -22.854 28.267 -4.854 1.00 29.81 447 ILE A O 1
ATOM 3590 N N . ARG A 1 448 ? -20.737 28.433 -5.618 1.00 27.12 448 ARG A N 1
ATOM 3591 C CA . ARG A 1 448 ? -20.730 27.217 -6.466 1.00 27.12 448 ARG A CA 1
ATOM 3592 C C . ARG A 1 448 ? -20.959 25.934 -5.645 1.00 27.12 448 ARG A C 1
ATOM 3594 O O . ARG A 1 448 ? -20.534 25.863 -4.491 1.00 27.12 448 ARG A O 1
ATOM 3601 N N . PRO A 1 449 ? -21.628 24.902 -6.192 1.00 29.39 449 PRO A N 1
ATOM 3602 C CA . PRO A 1 449 ? -21.881 23.659 -5.476 1.00 29.39 449 PRO A CA 1
ATOM 3603 C C . PRO A 1 449 ? -20.588 22.851 -5.317 1.00 29.39 449 PRO A C 1
ATOM 3605 O O . PRO A 1 449 ? -20.224 22.066 -6.185 1.00 29.39 449 PRO A O 1
ATOM 3608 N N . TYR A 1 450 ? -19.895 23.046 -4.196 1.00 32.97 450 TYR A N 1
ATOM 3609 C CA . TYR A 1 450 ? -19.034 22.009 -3.639 1.00 32.97 450 TYR A CA 1
ATOM 3610 C C . TYR A 1 450 ? -19.903 20.793 -3.281 1.00 32.97 450 TYR A C 1
ATOM 3612 O O . TYR A 1 450 ? -21.095 20.964 -3.022 1.00 32.97 450 TYR A O 1
ATOM 3620 N N . TYR A 1 451 ? -19.295 19.604 -3.271 1.00 38.16 451 TYR A N 1
ATOM 3621 C CA . TYR A 1 451 ? -19.827 18.314 -2.801 1.00 38.16 451 TYR A CA 1
ATOM 3622 C C . TYR A 1 451 ? -20.312 17.321 -3.878 1.00 38.16 451 TYR A C 1
ATOM 3624 O O . TYR A 1 451 ? -21.491 16.996 -4.005 1.00 38.16 451 TYR A O 1
ATOM 3632 N N . ARG A 1 452 ? -19.342 16.734 -4.593 1.00 35.62 452 ARG A N 1
ATOM 3633 C CA . ARG A 1 452 ? -19.339 15.288 -4.877 1.00 35.62 452 ARG A CA 1
ATOM 3634 C C . ARG A 1 452 ? -18.340 14.665 -3.901 1.00 35.62 452 ARG A C 1
ATOM 3636 O O . ARG A 1 452 ? -17.154 14.923 -4.045 1.00 35.62 452 ARG A O 1
ATOM 3643 N N . TYR A 1 453 ? -18.802 13.916 -2.903 1.00 43.38 453 TYR A N 1
ATOM 3644 C CA . TYR A 1 453 ? -17.904 13.255 -1.951 1.00 43.38 453 TYR A CA 1
ATOM 3645 C C . TYR A 1 453 ? -17.477 11.884 -2.496 1.00 43.38 453 TYR A C 1
ATOM 3647 O O . TYR A 1 453 ? -18.325 11.025 -2.761 1.00 43.38 453 TYR A O 1
ATOM 3655 N N . ALA A 1 454 ? -16.172 11.689 -2.686 1.00 44.50 454 ALA A N 1
ATOM 3656 C CA . ALA A 1 454 ? -15.564 10.366 -2.793 1.00 44.50 454 ALA A CA 1
ATOM 3657 C C . ALA A 1 454 ? -15.241 9.835 -1.383 1.00 44.50 454 ALA A C 1
ATOM 3659 O O . ALA A 1 454 ? -14.984 10.624 -0.472 1.00 44.50 454 ALA A O 1
ATOM 3660 N N . PHE A 1 455 ? -15.308 8.516 -1.215 1.00 47.75 455 PHE A N 1
ATOM 3661 C CA . PHE A 1 455 ? -15.134 7.803 0.050 1.00 47.75 455 PHE A CA 1
ATOM 3662 C C . PHE A 1 455 ? -14.178 6.648 -0.196 1.00 47.75 455 PHE A C 1
ATOM 3664 O O . PHE A 1 455 ? -14.427 5.905 -1.144 1.00 47.75 455 PHE A O 1
ATOM 3671 N N . ASP A 1 456 ? -13.161 6.496 0.651 1.00 51.75 456 ASP A N 1
ATOM 3672 C CA . ASP A 1 456 ? -12.143 5.450 0.515 1.00 51.75 456 ASP A CA 1
ATOM 3673 C C . ASP A 1 456 ? -11.777 4.835 1.879 1.00 51.75 456 ASP A C 1
ATOM 3675 O O . ASP A 1 456 ? -11.885 5.490 2.920 1.00 51.75 456 ASP A O 1
ATOM 3679 N N . PHE A 1 457 ? -11.322 3.577 1.848 1.00 55.75 457 PHE A N 1
ATOM 3680 C CA . PHE A 1 457 ? -10.552 2.933 2.921 1.00 55.75 457 PHE A CA 1
ATOM 3681 C C . PHE A 1 457 ? -9.072 3.191 2.648 1.00 55.75 457 PHE A C 1
ATOM 3683 O O . PHE A 1 457 ? -8.575 2.728 1.623 1.00 55.75 457 PHE A O 1
ATOM 3690 N N . GLY A 1 458 ? -8.349 3.908 3.507 1.00 55.25 458 GLY A N 1
ATOM 3691 C CA . GLY A 1 458 ? -6.979 4.257 3.140 1.00 55.25 458 GLY A CA 1
ATOM 3692 C C . GLY A 1 458 ? -6.180 5.066 4.143 1.00 55.25 458 GLY A C 1
ATOM 3693 O O . GLY A 1 458 ? -6.667 5.435 5.205 1.00 55.25 458 GLY A O 1
ATOM 3694 N N . CYS A 1 459 ? -4.940 5.352 3.766 1.00 56.38 459 CYS A N 1
ATOM 3695 C CA . CYS A 1 459 ? -4.072 6.318 4.429 1.00 56.38 459 CYS A CA 1
ATOM 3696 C C . CYS A 1 459 ? -3.776 7.497 3.488 1.00 56.38 459 CYS A C 1
ATOM 3698 O O . CYS A 1 459 ? -4.138 7.489 2.305 1.00 56.38 459 CYS A O 1
ATOM 3700 N N . TYR A 1 460 ? -3.122 8.529 4.015 1.00 57.28 460 TYR A N 1
ATOM 3701 C CA . TYR A 1 460 ? -2.754 9.721 3.266 1.00 57.28 460 TYR A CA 1
ATOM 3702 C C . TYR A 1 460 ? -1.234 9.848 3.158 1.00 57.28 460 TYR A C 1
ATOM 3704 O O . TYR A 1 460 ? -0.532 9.782 4.165 1.00 57.28 460 TYR A O 1
ATOM 3712 N N . LEU A 1 461 ? -0.719 10.096 1.953 1.00 52.47 461 LEU A N 1
ATOM 3713 C CA . LEU A 1 461 ? 0.676 10.499 1.753 1.00 52.47 461 LEU A CA 1
ATOM 3714 C C . LEU A 1 461 ? 0.734 11.942 1.267 1.00 52.47 461 LEU A C 1
ATOM 3716 O O . LEU A 1 461 ? -0.106 12.398 0.482 1.00 52.47 461 LEU A O 1
ATOM 3720 N N . PHE A 1 462 ? 1.759 12.657 1.707 1.00 53.53 462 PHE A N 1
ATOM 3721 C CA . PHE A 1 462 ? 2.091 13.946 1.119 1.00 53.53 462 PHE A CA 1
ATOM 3722 C C . PHE A 1 462 ? 2.928 13.747 -0.147 1.00 53.53 462 PHE A C 1
ATOM 3724 O O . PHE A 1 462 ? 3.724 12.812 -0.195 1.00 53.53 462 PHE A O 1
ATOM 3731 N N . PRO A 1 463 ? 2.752 14.595 -1.176 1.00 46.66 463 PRO A N 1
ATOM 3732 C CA . PRO A 1 463 ? 3.674 14.628 -2.304 1.00 46.66 463 PRO A CA 1
ATOM 3733 C C . PRO A 1 463 ? 5.106 14.883 -1.817 1.00 46.66 463 PRO A C 1
ATOM 3735 O O . PRO A 1 463 ? 5.310 15.718 -0.930 1.00 46.66 463 PRO A O 1
ATOM 3738 N N . ASP A 1 464 ? 6.079 14.189 -2.403 1.00 40.00 464 ASP A N 1
ATOM 3739 C CA . ASP A 1 464 ? 7.492 14.449 -2.138 1.00 40.00 464 ASP A CA 1
ATOM 3740 C C . ASP A 1 464 ? 7.873 15.846 -2.652 1.00 40.00 464 ASP A C 1
ATOM 3742 O O . ASP A 1 464 ? 7.589 16.205 -3.794 1.00 40.00 464 ASP A O 1
ATOM 3746 N N . GLY A 1 465 ? 8.502 16.639 -1.779 1.00 43.91 465 GLY A N 1
ATOM 3747 C CA . GLY A 1 465 ? 9.007 17.978 -2.084 1.00 43.91 465 GLY A CA 1
ATOM 3748 C C . GLY A 1 465 ? 7.946 19.086 -2.116 1.00 43.91 465 GLY A C 1
ATOM 3749 O O . GLY A 1 465 ? 7.398 19.377 -3.171 1.00 43.91 465 GLY A O 1
ATOM 3750 N N . MET A 1 466 ? 7.712 19.755 -0.975 1.00 35.94 466 MET A N 1
ATOM 3751 C CA . MET A 1 466 ? 7.648 21.229 -0.835 1.00 35.94 466 MET A CA 1
ATOM 3752 C C . MET A 1 466 ? 7.096 21.676 0.533 1.00 35.94 466 MET A C 1
ATOM 3754 O O . MET A 1 466 ? 6.158 21.099 1.087 1.00 35.94 466 MET A O 1
ATOM 3758 N N . GLY A 1 467 ? 7.698 22.745 1.070 1.00 41.84 467 GLY A N 1
ATOM 3759 C CA . GLY A 1 467 ? 7.162 23.548 2.169 1.00 41.84 467 GLY A CA 1
ATOM 3760 C C . GLY A 1 467 ? 5.910 24.305 1.718 1.00 41.84 467 GLY A C 1
ATOM 3761 O O . GLY A 1 467 ? 5.857 24.843 0.617 1.00 41.84 467 GLY A O 1
ATOM 3762 N N . PHE A 1 468 ? 4.873 24.294 2.552 1.00 42.88 468 PHE A N 1
ATOM 3763 C CA . PHE A 1 468 ? 3.523 24.691 2.155 1.00 42.88 468 PHE A CA 1
ATOM 3764 C C . PHE A 1 468 ? 3.349 26.199 1.936 1.00 42.88 468 PHE A C 1
ATOM 3766 O O . PHE A 1 468 ? 3.440 26.981 2.880 1.00 42.88 468 PHE A O 1
ATOM 3773 N N . GLY A 1 469 ? 2.919 26.554 0.723 1.00 33.75 469 GLY A N 1
ATOM 3774 C CA . GLY A 1 469 ? 2.066 27.703 0.418 1.00 33.75 469 GLY A CA 1
ATOM 3775 C C . GLY A 1 469 ? 0.720 27.197 -0.122 1.00 33.75 469 GLY A C 1
ATOM 3776 O O . GLY A 1 469 ? 0.669 26.198 -0.828 1.00 33.75 469 GLY A O 1
ATOM 3777 N N . SER A 1 470 ? -0.378 27.826 0.289 1.00 36.44 470 SER A N 1
ATOM 3778 C CA . SER A 1 470 ? -1.788 27.519 -0.022 1.00 36.44 470 SER A CA 1
ATOM 3779 C C . SER A 1 470 ? -2.085 26.712 -1.312 1.00 36.44 470 SER A C 1
ATOM 3781 O O . SER A 1 470 ? -2.092 27.291 -2.397 1.00 36.44 470 SER A O 1
ATOM 3783 N N . GLY A 1 471 ? -2.479 25.430 -1.194 1.00 41.91 471 GLY A N 1
ATOM 3784 C CA . GLY A 1 471 ? -3.283 24.770 -2.241 1.00 41.91 471 GLY A CA 1
ATOM 3785 C C . GLY A 1 471 ? -3.095 23.275 -2.541 1.00 41.91 471 GLY A C 1
ATOM 3786 O O . GLY A 1 471 ? -3.973 22.726 -3.205 1.00 41.91 471 GLY A O 1
ATOM 3787 N N . ASP A 1 472 ? -2.041 22.594 -2.083 1.00 43.28 472 ASP A N 1
ATOM 3788 C CA . ASP A 1 472 ? -1.704 21.281 -2.672 1.00 43.28 472 ASP A CA 1
ATOM 3789 C C . ASP A 1 472 ? -2.399 20.049 -2.059 1.00 43.28 472 ASP A C 1
ATOM 3791 O O . ASP A 1 472 ? -2.563 19.903 -0.844 1.00 43.28 472 ASP A O 1
ATOM 3795 N N . THR A 1 473 ? -2.820 19.145 -2.953 1.00 51.34 473 THR A N 1
ATOM 3796 C CA . THR A 1 473 ? -3.636 17.952 -2.687 1.00 51.34 473 THR A CA 1
ATOM 3797 C C . THR A 1 473 ? -2.820 16.794 -2.119 1.00 51.34 473 THR A C 1
ATOM 3799 O O . THR A 1 473 ? -1.956 16.233 -2.791 1.00 51.34 473 THR A O 1
ATOM 3802 N N . ILE A 1 474 ? -3.165 16.385 -0.900 1.00 52.56 474 ILE A N 1
ATOM 3803 C CA . ILE A 1 474 ? -2.721 15.141 -0.266 1.00 52.56 474 ILE A CA 1
ATOM 3804 C C . ILE A 1 474 ? -3.119 13.948 -1.148 1.00 52.56 474 ILE A C 1
ATOM 3806 O O . ILE A 1 474 ? -4.284 13.830 -1.539 1.00 52.56 474 ILE A O 1
ATOM 3810 N N . ARG A 1 475 ? -2.169 13.056 -1.461 1.00 54.59 475 ARG A N 1
ATOM 3811 C CA . ARG A 1 475 ? -2.453 11.836 -2.226 1.00 54.59 475 ARG A CA 1
ATOM 3812 C C . ARG A 1 475 ? -3.089 10.801 -1.300 1.00 54.59 475 ARG A C 1
ATOM 3814 O O . ARG A 1 475 ? -2.577 10.512 -0.219 1.00 54.59 475 ARG A O 1
ATOM 3821 N N . LYS A 1 476 ? -4.211 10.231 -1.729 1.00 60.59 476 LYS A N 1
ATOM 3822 C CA . LYS A 1 476 ? -4.889 9.142 -1.022 1.00 60.59 476 LYS A CA 1
ATOM 3823 C C . LYS A 1 476 ? -4.390 7.799 -1.518 1.00 60.59 476 LYS A C 1
ATOM 3825 O O . LYS A 1 476 ? -4.304 7.593 -2.726 1.00 60.59 476 LYS A O 1
ATOM 3830 N N . TYR A 1 477 ? -4.159 6.885 -0.588 1.00 58.12 477 TYR A N 1
ATOM 3831 C CA . TYR A 1 477 ? -3.788 5.515 -0.901 1.00 58.12 477 TYR A CA 1
ATOM 3832 C C . TYR A 1 477 ? -4.838 4.580 -0.346 1.00 58.12 477 TYR A C 1
ATOM 3834 O O . TYR A 1 477 ? -5.085 4.554 0.859 1.00 58.12 477 TYR A O 1
ATOM 3842 N N . GLN A 1 478 ? -5.453 3.811 -1.239 1.00 64.12 478 GLN A N 1
ATOM 3843 C CA . GLN A 1 478 ? -6.336 2.735 -0.836 1.00 64.12 478 GLN A CA 1
ATOM 3844 C C . GLN A 1 478 ? -5.481 1.553 -0.384 1.00 64.12 478 GLN A C 1
ATOM 3846 O O . GLN A 1 478 ? -4.726 0.983 -1.170 1.00 64.12 478 GLN A O 1
ATOM 3851 N N . LEU A 1 479 ? -5.588 1.209 0.896 1.00 65.19 479 LEU A N 1
ATOM 3852 C CA . LEU A 1 479 ? -4.865 0.079 1.468 1.00 65.19 479 LEU A CA 1
ATOM 3853 C C . LEU A 1 479 ? -5.633 -1.218 1.188 1.00 65.19 479 LEU A C 1
ATOM 3855 O O . LEU A 1 479 ? -6.865 -1.240 1.243 1.00 65.19 479 LEU A O 1
ATOM 3859 N N . SER A 1 480 ? -4.905 -2.301 0.899 1.00 68.50 480 SER A N 1
ATOM 3860 C CA . SER A 1 480 ? -5.523 -3.620 0.724 1.00 68.50 480 SER A CA 1
ATOM 3861 C C . SER A 1 480 ? -6.124 -4.108 2.054 1.00 68.50 480 SER A C 1
ATOM 3863 O O . SER A 1 480 ? -5.415 -4.080 3.067 1.00 68.50 480 SER A O 1
ATOM 3865 N N . PRO A 1 481 ? -7.382 -4.597 2.075 1.00 70.38 481 PRO A N 1
ATOM 3866 C CA . PRO A 1 481 ? -7.972 -5.228 3.256 1.00 70.38 481 PRO A CA 1
ATOM 3867 C C . PRO A 1 481 ? -7.116 -6.366 3.828 1.00 70.38 481 PRO A C 1
ATOM 3869 O O . PRO A 1 481 ? -7.025 -6.499 5.046 1.00 70.38 481 PRO A O 1
ATOM 3872 N N . ASP A 1 482 ? -6.423 -7.124 2.973 1.00 75.69 482 ASP A N 1
ATOM 3873 C CA . ASP A 1 482 ? -5.602 -8.269 3.390 1.00 75.69 482 ASP A CA 1
ATOM 3874 C C . ASP A 1 482 ? -4.458 -7.868 4.324 1.00 75.69 482 ASP A C 1
ATOM 3876 O O . ASP A 1 482 ? -4.082 -8.623 5.219 1.00 75.69 482 ASP A O 1
ATOM 3880 N N . ILE A 1 483 ? -3.895 -6.669 4.136 1.00 79.31 483 ILE A N 1
ATOM 3881 C CA . ILE A 1 483 ? -2.826 -6.154 5.000 1.00 79.31 483 ILE A CA 1
ATOM 3882 C C . ILE A 1 483 ? -3.374 -5.896 6.400 1.00 79.31 483 ILE A C 1
ATOM 3884 O O . ILE A 1 483 ? -2.740 -6.264 7.386 1.00 79.31 483 ILE A O 1
ATOM 3888 N N . PHE A 1 484 ? -4.562 -5.296 6.490 1.00 79.50 484 PHE A N 1
ATOM 3889 C CA . PHE A 1 484 ? -5.203 -5.046 7.774 1.00 79.50 484 PHE A CA 1
ATOM 3890 C C . PHE A 1 484 ? -5.566 -6.339 8.487 1.00 79.50 484 PHE A C 1
ATOM 3892 O O . PHE A 1 484 ? -5.259 -6.453 9.666 1.00 79.50 484 PHE A O 1
ATOM 3899 N N . VAL A 1 485 ? -6.153 -7.315 7.788 1.00 80.69 485 VAL A N 1
ATOM 3900 C CA . VAL A 1 485 ? -6.495 -8.619 8.380 1.00 80.69 485 VAL A CA 1
ATOM 3901 C C . VAL A 1 485 ? -5.246 -9.297 8.943 1.00 80.69 485 VAL A C 1
ATOM 3903 O O . VAL A 1 485 ? -5.231 -9.645 10.118 1.00 80.69 485 VAL A O 1
ATOM 3906 N N . LYS A 1 486 ? -4.155 -9.368 8.166 1.00 85.06 486 LYS A N 1
ATOM 3907 C CA . LYS A 1 486 ? -2.884 -9.948 8.635 1.00 85.06 486 LYS A CA 1
ATOM 3908 C C . LYS A 1 486 ? -2.327 -9.233 9.865 1.00 85.06 486 LYS A C 1
ATOM 3910 O O . LYS A 1 486 ? -1.878 -9.887 10.797 1.00 85.06 486 LYS A O 1
ATOM 3915 N N . LEU A 1 487 ? -2.350 -7.899 9.883 1.00 87.81 487 LEU A N 1
ATOM 3916 C CA . LEU A 1 487 ? -1.884 -7.126 11.037 1.00 87.81 487 LEU A CA 1
ATOM 3917 C C . LEU A 1 487 ? -2.760 -7.345 12.268 1.00 87.81 487 LEU A C 1
ATOM 3919 O O . LEU A 1 487 ? -2.238 -7.516 13.367 1.00 87.81 487 LEU A O 1
ATOM 3923 N N . ILE A 1 488 ? -4.079 -7.343 12.078 1.00 87.75 488 ILE A N 1
ATOM 3924 C CA . ILE A 1 488 ? -5.050 -7.618 13.132 1.00 87.75 488 ILE A CA 1
ATOM 3925 C C . ILE A 1 488 ? -4.792 -9.008 13.720 1.00 87.75 488 ILE A C 1
ATOM 3927 O O . ILE A 1 488 ? -4.744 -9.125 14.938 1.00 87.75 488 ILE A O 1
ATOM 3931 N N . ASP A 1 489 ? -4.551 -10.020 12.885 1.00 86.75 489 ASP A N 1
ATOM 3932 C CA . ASP A 1 489 ? -4.234 -11.383 13.320 1.00 86.75 489 ASP A CA 1
ATOM 3933 C C . ASP A 1 489 ? -2.929 -11.461 14.113 1.00 86.75 489 ASP A C 1
ATOM 3935 O O . ASP A 1 489 ? -2.914 -12.010 15.214 1.00 86.75 489 ASP A O 1
ATOM 3939 N N . MET A 1 490 ? -1.842 -10.877 13.596 1.00 90.44 490 MET A N 1
ATOM 3940 C CA . MET A 1 490 ? -0.540 -10.865 14.276 1.00 90.44 490 MET A CA 1
ATOM 3941 C C . MET A 1 490 ? -0.635 -10.223 15.664 1.00 90.44 490 MET A C 1
ATOM 3943 O O . MET A 1 490 ? -0.111 -10.757 16.639 1.00 90.44 490 MET A O 1
ATOM 3947 N N . ILE A 1 491 ? -1.337 -9.091 15.763 1.00 91.50 491 ILE A N 1
ATOM 3948 C CA . ILE A 1 491 ? -1.530 -8.394 17.036 1.00 91.50 491 ILE A CA 1
ATOM 3949 C C . ILE A 1 491 ? -2.497 -9.173 17.934 1.00 91.50 491 ILE A C 1
ATOM 3951 O O . ILE A 1 491 ? -2.251 -9.303 19.127 1.00 91.50 491 ILE A O 1
ATOM 3955 N N . ALA A 1 492 ? -3.584 -9.729 17.399 1.00 88.56 492 ALA A N 1
ATOM 3956 C CA . ALA A 1 492 ? -4.519 -10.537 18.179 1.00 88.56 492 ALA A CA 1
ATOM 3957 C C . ALA A 1 492 ? -3.848 -11.786 18.769 1.00 88.56 492 ALA A C 1
ATOM 3959 O O . ALA A 1 492 ? -4.237 -12.228 19.834 1.00 88.56 492 ALA A O 1
ATOM 3960 N N . GLN A 1 493 ? -2.818 -12.348 18.143 1.00 87.31 493 GLN A N 1
ATOM 3961 C CA . GLN A 1 493 ? -2.101 -13.501 18.699 1.00 87.31 493 GLN A CA 1
ATOM 3962 C C . GLN A 1 493 ? -1.116 -13.126 19.817 1.00 87.31 493 GLN A C 1
ATOM 3964 O O . GLN A 1 493 ? -0.711 -13.994 20.586 1.00 87.31 493 GLN A O 1
ATOM 3969 N N . SER A 1 494 ? -0.735 -11.850 19.941 1.00 87.88 494 SER A N 1
ATOM 3970 C CA . SER A 1 494 ? 0.263 -11.408 20.924 1.00 87.88 494 SER A CA 1
ATOM 3971 C C . SER A 1 494 ? -0.307 -11.068 22.301 1.00 87.88 494 SER A C 1
ATOM 3973 O O . SER A 1 494 ? 0.444 -10.623 23.170 1.00 87.88 494 SER A O 1
ATOM 3975 N N . PHE A 1 495 ? -1.619 -11.193 22.499 1.00 87.94 495 PHE A N 1
ATOM 3976 C CA . PHE A 1 495 ? -2.288 -10.914 23.770 1.00 87.94 495 PHE A CA 1
ATOM 3977 C C . PHE A 1 495 ? -2.966 -12.179 24.294 1.00 87.94 495 PHE A C 1
ATOM 3979 O O . PHE A 1 495 ? -3.404 -13.028 23.522 1.00 87.94 495 PHE A O 1
ATOM 3986 N N . ASP A 1 496 ? -3.073 -12.288 25.617 1.00 85.25 496 ASP A N 1
ATOM 3987 C CA . ASP A 1 496 ? -3.889 -13.325 26.238 1.00 85.25 496 ASP A CA 1
ATOM 3988 C C . ASP A 1 496 ? -5.374 -12.933 26.153 1.00 85.25 496 ASP A C 1
ATOM 3990 O O . ASP A 1 496 ? -5.741 -11.792 26.438 1.00 85.25 496 ASP A O 1
ATOM 3994 N N . TYR A 1 497 ? -6.224 -13.886 25.762 1.00 83.06 497 TYR A N 1
ATOM 3995 C CA . TYR A 1 497 ? -7.685 -13.756 25.696 1.00 83.06 497 TYR A CA 1
ATOM 3996 C C . TYR A 1 497 ? -8.401 -14.858 26.490 1.00 83.06 497 TYR A C 1
ATOM 3998 O O . TYR A 1 497 ? -9.591 -15.097 26.284 1.00 83.06 497 TYR A O 1
ATOM 4006 N N . SER A 1 498 ? -7.702 -15.546 27.393 1.00 81.38 498 SER A N 1
ATOM 4007 C CA . SER A 1 498 ? -8.227 -16.649 28.207 1.00 81.38 498 SER A CA 1
ATOM 4008 C C . SER A 1 498 ? -9.504 -16.278 28.979 1.00 81.38 498 SER A C 1
ATOM 4010 O O . SER A 1 498 ? -10.507 -16.983 28.893 1.00 81.38 498 SER A O 1
ATOM 4012 N N . PHE A 1 499 ? -9.536 -15.113 29.630 1.00 74.31 499 PHE A N 1
ATOM 4013 C CA . PHE A 1 499 ? -10.709 -14.564 30.343 1.00 74.31 499 PHE A CA 1
ATOM 4014 C C . PHE A 1 499 ? -11.898 -14.244 29.414 1.00 74.31 499 PHE A C 1
ATOM 4016 O O . PHE A 1 499 ? -13.008 -13.987 29.875 1.00 74.31 499 PHE A O 1
ATOM 4023 N N . LEU A 1 500 ? -11.680 -14.247 28.100 1.00 78.12 500 LEU A N 1
ATOM 4024 C CA . LEU A 1 500 ? -12.692 -14.017 27.077 1.00 78.12 500 LEU A CA 1
ATOM 4025 C C . LEU A 1 500 ? -13.343 -15.331 26.602 1.00 78.12 500 LEU A C 1
ATOM 4027 O O . LEU A 1 500 ? -14.334 -15.293 25.871 1.00 78.12 500 LEU A O 1
ATOM 4031 N N . ALA A 1 501 ? -12.840 -16.490 27.045 1.00 83.06 501 ALA A N 1
ATOM 4032 C CA . ALA A 1 501 ? -13.400 -17.805 26.733 1.00 83.06 501 ALA A CA 1
ATOM 4033 C C . ALA A 1 501 ? -14.854 -17.948 27.210 1.00 83.06 501 ALA A C 1
ATOM 4035 O O . ALA A 1 501 ? -15.709 -18.416 26.457 1.00 83.06 501 ALA A O 1
ATOM 4036 N N . ASP A 1 502 ? -15.166 -17.459 28.412 1.00 83.06 502 ASP A N 1
ATOM 4037 C CA . ASP A 1 502 ? -16.534 -17.461 28.941 1.00 83.06 502 ASP A CA 1
ATOM 4038 C C . ASP A 1 502 ? -17.477 -16.639 28.063 1.00 83.06 502 ASP A C 1
ATOM 4040 O O . ASP A 1 502 ? -18.602 -17.059 27.771 1.00 83.06 502 ASP A O 1
ATOM 4044 N N . LEU A 1 503 ? -17.001 -15.480 27.596 1.00 84.06 503 LEU A N 1
ATOM 4045 C CA . LEU A 1 503 ? -17.747 -14.625 26.683 1.00 84.06 503 LEU A CA 1
ATOM 4046 C C . LEU A 1 503 ? -17.987 -15.344 25.348 1.00 84.06 503 LEU A C 1
ATOM 4048 O O . LEU A 1 503 ? -19.116 -15.353 24.863 1.00 84.06 503 LEU A O 1
ATOM 4052 N N . LYS A 1 504 ? -16.968 -16.014 24.789 1.00 87.94 504 LYS A N 1
ATOM 4053 C CA . LYS A 1 504 ? -17.111 -16.841 23.578 1.00 87.94 504 LYS A CA 1
ATOM 4054 C C . LYS A 1 504 ? -18.156 -17.936 23.743 1.00 87.94 504 LYS A C 1
ATOM 4056 O O . LYS A 1 504 ? -19.043 -18.050 22.899 1.00 87.94 504 LYS A O 1
ATOM 4061 N N . ASN A 1 505 ? -18.095 -18.697 24.832 1.00 88.88 505 ASN A N 1
ATOM 4062 C CA . ASN A 1 505 ? -19.022 -19.798 25.091 1.00 88.88 505 ASN A CA 1
ATOM 4063 C C . ASN A 1 505 ? -20.476 -19.316 25.161 1.00 88.88 505 ASN A C 1
ATOM 4065 O O . ASN A 1 505 ? -21.364 -19.928 24.570 1.00 88.88 505 ASN A O 1
ATOM 4069 N N . LYS A 1 506 ? -20.714 -18.165 25.797 1.00 89.25 506 LYS A N 1
ATOM 4070 C CA . LYS A 1 506 ? -22.041 -17.537 25.901 1.00 89.25 506 LYS A CA 1
ATOM 4071 C C . LYS A 1 506 ? -22.612 -17.037 24.567 1.00 89.25 506 LYS A C 1
ATOM 4073 O O . LYS A 1 506 ? -23.825 -16.847 24.466 1.00 89.25 506 LYS A O 1
ATOM 4078 N N . MET A 1 507 ? -21.770 -16.826 23.553 1.00 92.12 507 MET A N 1
ATOM 4079 C CA . MET A 1 507 ? -22.178 -16.368 22.217 1.00 92.12 507 MET A CA 1
ATOM 4080 C C . MET A 1 507 ? -22.592 -17.511 21.276 1.00 92.12 507 MET A C 1
ATOM 4082 O O . MET A 1 507 ? -23.277 -17.256 20.281 1.00 92.12 507 MET A O 1
ATOM 4086 N N . ILE A 1 508 ? -22.198 -18.757 21.561 1.00 92.69 508 ILE A N 1
ATOM 4087 C CA . ILE A 1 508 ? -22.468 -19.912 20.692 1.00 92.69 508 ILE A CA 1
ATOM 4088 C C . ILE A 1 508 ? -23.981 -20.149 20.571 1.00 92.69 508 ILE A C 1
ATOM 4090 O O . ILE A 1 508 ? -24.703 -20.230 21.558 1.00 92.69 508 ILE A O 1
ATOM 4094 N N . GLY A 1 509 ? -24.460 -20.275 19.335 1.00 91.88 509 GLY A N 1
ATOM 4095 C CA . GLY A 1 509 ? -25.858 -20.496 18.970 1.00 91.88 509 GLY A CA 1
ATOM 4096 C C . GLY A 1 509 ? -26.740 -19.247 19.019 1.00 91.88 509 GLY A C 1
ATOM 4097 O O . GLY A 1 509 ? -27.951 -19.368 18.842 1.00 91.88 509 GLY A O 1
ATOM 4098 N N . ARG A 1 510 ? -26.182 -18.053 19.265 1.00 92.56 510 ARG A N 1
ATOM 4099 C CA . ARG A 1 510 ? -26.975 -16.845 19.553 1.00 92.56 510 ARG A CA 1
ATOM 4100 C C . ARG A 1 510 ? -26.810 -15.737 18.519 1.00 92.56 510 ARG A C 1
ATOM 4102 O O . ARG A 1 510 ? -25.822 -15.660 17.787 1.00 92.56 510 ARG A O 1
ATOM 4109 N N . ASN A 1 511 ? -27.802 -14.848 18.506 1.00 93.69 511 ASN A N 1
ATOM 4110 C CA . ASN A 1 511 ? -27.703 -13.541 17.869 1.00 93.69 511 ASN A CA 1
ATOM 4111 C C . ASN A 1 511 ? -27.034 -12.584 18.857 1.00 93.69 511 ASN A C 1
ATOM 4113 O O . ASN A 1 511 ? -27.557 -12.370 19.949 1.00 93.69 511 ASN A O 1
ATOM 4117 N N . VAL A 1 512 ? -25.888 -12.026 18.484 1.00 94.50 512 VAL A N 1
ATOM 4118 C CA . VAL A 1 512 ? -25.107 -11.097 19.299 1.00 94.50 512 VAL A CA 1
ATOM 4119 C C . VAL A 1 512 ? -25.200 -9.704 18.688 1.00 94.50 512 VAL A C 1
ATOM 4121 O O . VAL A 1 512 ? -24.858 -9.505 17.522 1.00 94.50 512 VAL A O 1
ATOM 4124 N N . VAL A 1 513 ? -25.641 -8.729 19.476 1.00 93.00 513 VAL A N 1
ATOM 4125 C CA . VAL A 1 513 ? -25.685 -7.320 19.081 1.00 93.00 513 VAL A CA 1
ATOM 4126 C C . VAL A 1 513 ? -24.623 -6.563 19.863 1.00 93.00 513 VAL A C 1
ATOM 4128 O O . VAL A 1 513 ? -24.721 -6.407 21.078 1.00 93.00 513 VAL A O 1
ATOM 4131 N N . VAL A 1 514 ? -23.591 -6.093 19.169 1.00 91.56 514 VAL A N 1
ATOM 4132 C CA . VAL A 1 514 ? -22.472 -5.386 19.791 1.00 91.56 514 VAL A CA 1
ATOM 4133 C C . VAL A 1 514 ? -22.692 -3.882 19.701 1.00 91.56 514 VAL A C 1
ATOM 4135 O O . VAL A 1 514 ? -22.708 -3.317 18.610 1.00 91.56 514 VAL A O 1
ATOM 4138 N N . PHE A 1 515 ? -22.815 -3.221 20.845 1.00 89.94 515 PHE A N 1
ATOM 4139 C CA . PHE A 1 515 ? -22.910 -1.771 20.952 1.00 89.94 515 PHE A CA 1
ATOM 4140 C C . PHE A 1 515 ? -21.527 -1.168 21.161 1.00 89.94 515 PHE A C 1
ATOM 4142 O O . PHE A 1 515 ? -20.899 -1.349 22.205 1.00 89.94 515 PHE A O 1
ATOM 4149 N N . LEU A 1 516 ? -21.078 -0.396 20.179 1.00 86.81 516 LEU A N 1
ATOM 4150 C CA . LEU A 1 516 ? -19.869 0.412 20.261 1.00 86.81 516 LEU A CA 1
ATOM 4151 C C . LEU A 1 516 ? -20.254 1.779 20.819 1.00 86.81 516 LEU A C 1
ATOM 4153 O O . LEU A 1 516 ? -20.625 2.698 20.081 1.00 86.81 516 LEU A O 1
ATOM 4157 N N . LEU A 1 517 ? -20.232 1.878 22.147 1.00 86.06 517 LEU A N 1
ATOM 4158 C CA . LEU A 1 517 ? -20.655 3.070 22.866 1.00 86.06 517 LEU A CA 1
ATOM 4159 C C . LEU A 1 517 ? -19.720 4.235 22.541 1.00 86.06 517 LEU A C 1
ATOM 4161 O O . LEU A 1 517 ? -18.511 4.071 22.384 1.00 86.06 517 LEU A O 1
ATOM 4165 N N . THR A 1 518 ? -20.296 5.426 22.434 1.00 79.12 518 THR A N 1
ATOM 4166 C CA . THR A 1 518 ? -19.575 6.667 22.138 1.00 79.12 518 THR A CA 1
ATOM 4167 C C . THR A 1 518 ? -19.641 7.587 23.344 1.00 79.12 518 THR A C 1
ATOM 4169 O O . THR A 1 518 ? -20.661 7.639 24.023 1.00 79.12 518 THR A O 1
ATOM 4172 N N . ASP A 1 519 ? -18.574 8.345 23.595 1.00 74.62 519 ASP A N 1
ATOM 4173 C CA . ASP A 1 519 ? -18.619 9.391 24.607 1.00 74.62 519 ASP A CA 1
ATOM 4174 C C . ASP A 1 519 ? -19.059 10.734 24.001 1.00 74.62 519 ASP A C 1
ATOM 4176 O O . ASP A 1 519 ? -18.293 11.396 23.301 1.00 74.62 519 ASP A O 1
ATOM 4180 N N . PHE A 1 520 ? -20.306 11.133 24.265 1.00 76.75 520 PHE A N 1
ATOM 4181 C CA . PHE A 1 520 ? -20.882 12.407 23.812 1.00 76.75 520 PHE A CA 1
ATOM 4182 C C . PHE A 1 520 ? -20.561 13.603 24.736 1.00 76.75 520 PHE A C 1
ATOM 4184 O O . PHE A 1 520 ? -20.820 14.758 24.378 1.00 76.75 520 PHE A O 1
ATOM 4191 N N . SER A 1 521 ? -19.948 13.346 25.897 1.00 60.19 521 SER A N 1
ATOM 4192 C CA . SER A 1 521 ? -19.634 14.344 26.933 1.00 60.19 521 SER A CA 1
ATOM 4193 C C . SER A 1 521 ? -18.640 15.434 26.482 1.00 60.19 521 SER A C 1
ATOM 4195 O O . SER A 1 521 ? -18.928 16.614 26.702 1.00 60.19 521 SER A O 1
ATOM 4197 N N . PRO A 1 522 ? -17.516 15.124 25.789 1.00 52.97 522 PRO A N 1
ATOM 4198 C CA . PRO A 1 522 ? -16.490 16.113 25.428 1.00 52.97 522 PRO A CA 1
ATOM 4199 C C . PRO A 1 522 ? -16.960 17.188 24.436 1.00 52.97 522 PRO A C 1
ATOM 4201 O O . PRO A 1 522 ? -16.261 18.172 24.200 1.00 52.97 522 PRO A O 1
ATOM 4204 N N . GLY A 1 523 ? -18.120 16.997 23.802 1.00 55.31 523 GLY A N 1
ATOM 4205 C CA . GLY A 1 523 ? -18.732 17.978 22.905 1.00 55.31 523 GLY A CA 1
ATOM 4206 C C . GLY A 1 523 ? -19.936 18.707 23.471 1.00 55.31 523 GLY A C 1
ATOM 4207 O O . GLY A 1 523 ? -20.505 19.528 22.756 1.00 55.31 523 GLY A O 1
ATOM 4208 N N . ARG A 1 524 ? -20.346 18.402 24.714 1.00 63.56 524 ARG A N 1
ATOM 4209 C CA . ARG A 1 524 ? -21.658 18.805 25.245 1.00 63.56 524 ARG A CA 1
ATOM 4210 C C . ARG A 1 524 ? -22.762 18.497 24.222 1.00 63.56 524 ARG A C 1
ATOM 4212 O O . ARG A 1 524 ? -23.631 19.327 23.967 1.00 63.56 524 ARG A O 1
ATOM 4219 N N . GLU A 1 525 ? -22.682 17.339 23.564 1.00 71.31 525 GLU A N 1
ATOM 4220 C CA . GLU A 1 525 ? -23.633 16.958 22.510 1.00 71.31 525 GLU A CA 1
ATOM 4221 C C . GLU A 1 525 ? -24.945 16.443 23.106 1.00 71.31 525 GLU A C 1
ATOM 4223 O O . GLU A 1 525 ? -26.026 16.793 22.627 1.00 71.31 525 GLU A O 1
ATOM 4228 N N . LEU A 1 526 ? -24.818 15.689 24.197 1.00 80.94 526 LEU A N 1
ATOM 4229 C CA . LEU A 1 526 ? -25.880 15.094 24.998 1.00 80.94 526 LEU A CA 1
ATOM 4230 C C . LEU A 1 526 ? -25.514 15.206 26.478 1.00 80.94 526 LEU A C 1
ATOM 4232 O O . LEU A 1 526 ? -24.344 15.066 26.843 1.00 80.94 526 LEU A O 1
ATOM 4236 N N . GLN A 1 527 ? -26.515 15.422 27.328 1.00 84.19 527 GLN A N 1
ATOM 4237 C CA . GLN A 1 527 ? -26.375 15.181 28.762 1.00 84.19 527 GLN A CA 1
ATOM 4238 C C . GLN A 1 527 ? -26.436 13.675 29.033 1.00 84.19 527 GLN A C 1
ATOM 4240 O O . GLN A 1 527 ? -27.097 12.936 28.305 1.00 84.19 527 GLN A O 1
ATOM 4245 N N . LEU A 1 528 ? -25.793 13.209 30.107 1.00 85.00 528 LEU A N 1
ATOM 4246 C CA . LEU A 1 528 ? -25.728 11.776 30.422 1.00 85.00 528 LEU A CA 1
ATOM 4247 C C . LEU A 1 528 ? -27.119 11.127 30.559 1.00 85.00 528 LEU A C 1
ATOM 4249 O O . LEU A 1 528 ? -27.314 9.997 30.123 1.00 85.00 528 LEU A O 1
ATOM 4253 N N . ALA A 1 529 ? -28.089 11.833 31.147 1.00 86.50 529 ALA A N 1
ATOM 4254 C CA . ALA A 1 529 ? -29.454 11.325 31.289 1.00 86.50 529 ALA A CA 1
ATOM 4255 C C . ALA A 1 529 ? -30.140 11.118 29.926 1.00 86.50 529 ALA A C 1
ATOM 4257 O O . ALA A 1 529 ? -30.738 10.068 29.692 1.00 86.50 529 ALA A O 1
ATOM 4258 N N . ASP A 1 530 ? -29.991 12.081 29.013 1.00 89.44 530 ASP A N 1
ATOM 4259 C CA . ASP A 1 530 ? -30.537 12.006 27.655 1.00 89.44 530 ASP A CA 1
ATOM 4260 C C . ASP A 1 530 ? -29.827 10.942 26.816 1.00 89.44 530 ASP A C 1
ATOM 4262 O O . ASP A 1 530 ? -30.463 10.239 26.036 1.00 89.44 530 ASP A O 1
ATOM 4266 N N . GLU A 1 531 ? -28.517 10.773 27.004 1.00 89.44 531 GLU A N 1
ATOM 4267 C CA . GLU A 1 531 ? -27.736 9.718 26.358 1.00 89.44 531 GLU A CA 1
ATOM 4268 C C . GLU A 1 531 ? -28.218 8.323 26.783 1.00 89.44 531 GLU A C 1
ATOM 4270 O O . GLU A 1 531 ? -28.470 7.467 25.933 1.00 89.44 531 GLU A O 1
ATOM 4275 N N . ILE A 1 532 ? -28.406 8.103 28.089 1.00 89.19 532 ILE A N 1
ATOM 4276 C CA . ILE A 1 532 ? -28.955 6.853 28.631 1.00 89.19 532 ILE A CA 1
ATOM 4277 C C . ILE A 1 532 ? -30.360 6.596 28.065 1.00 89.19 532 ILE A C 1
ATOM 4279 O O . ILE A 1 532 ? -30.647 5.495 27.590 1.00 89.19 532 ILE A O 1
ATOM 4283 N N . ALA A 1 533 ? -31.224 7.614 28.055 1.00 90.50 533 ALA A N 1
ATOM 4284 C CA . ALA A 1 533 ? -32.578 7.497 27.523 1.00 90.50 533 ALA A CA 1
ATOM 4285 C C . ALA A 1 533 ? -32.593 7.189 26.013 1.00 90.50 533 ALA A C 1
ATOM 4287 O O . ALA A 1 533 ? -33.353 6.323 25.572 1.00 90.50 533 ALA A O 1
ATOM 4288 N N . ALA A 1 534 ? -31.721 7.835 25.234 1.00 91.12 534 ALA A N 1
ATOM 4289 C CA . ALA A 1 534 ? -31.572 7.589 23.803 1.00 91.12 534 ALA A CA 1
ATOM 4290 C C . ALA A 1 534 ? -31.110 6.155 23.511 1.00 91.12 534 ALA A C 1
ATOM 4292 O O . ALA A 1 534 ? -31.674 5.502 22.629 1.00 91.12 534 ALA A O 1
ATOM 4293 N N . TYR A 1 535 ? -30.131 5.633 24.262 1.00 91.06 535 TYR A N 1
ATOM 4294 C CA . TYR A 1 535 ? -29.718 4.232 24.144 1.00 91.06 535 TYR A CA 1
ATOM 4295 C C . TYR A 1 535 ? -30.858 3.269 24.485 1.00 91.06 535 TYR A C 1
ATOM 4297 O O . TYR A 1 535 ? -31.053 2.289 23.770 1.00 91.06 535 TYR A O 1
ATOM 4305 N N . GLY A 1 536 ? -31.639 3.563 25.527 1.00 89.69 536 GLY A N 1
ATOM 4306 C CA . GLY A 1 536 ? -32.796 2.758 25.915 1.00 89.69 536 GLY A CA 1
ATOM 4307 C C . GLY A 1 536 ? -33.856 2.657 24.833 1.00 89.69 536 GLY A C 1
ATOM 4308 O O . GLY A 1 536 ? -34.266 1.562 24.466 1.00 89.69 536 GLY A O 1
ATOM 4309 N N . GLU A 1 537 ? -34.279 3.798 24.290 1.00 91.62 537 GLU A N 1
ATOM 4310 C CA . GLU A 1 537 ? -35.299 3.810 23.242 1.00 91.62 537 GLU A CA 1
ATOM 4311 C C . GLU A 1 537 ? -34.783 3.177 21.940 1.00 91.62 537 GLU A C 1
ATOM 4313 O O . GLU A 1 537 ? -35.543 2.530 21.218 1.00 91.62 537 GLU A O 1
ATOM 4318 N N . PHE A 1 538 ? -33.485 3.314 21.646 1.00 91.31 538 PHE A N 1
ATOM 4319 C CA . PHE A 1 538 ? -32.863 2.601 20.534 1.00 91.31 538 PHE A CA 1
ATOM 4320 C C . PHE A 1 538 ? -32.922 1.083 20.742 1.00 91.31 538 PHE A C 1
ATOM 4322 O O . PHE A 1 538 ? -33.335 0.362 19.834 1.00 91.31 538 PHE A O 1
ATOM 4329 N N . LEU A 1 539 ? -32.545 0.608 21.932 1.00 89.44 539 LEU A N 1
ATOM 4330 C CA . LEU A 1 539 ? -32.581 -0.805 22.304 1.00 89.44 539 LEU A CA 1
ATOM 4331 C C . LEU A 1 539 ? -33.999 -1.372 22.156 1.00 89.44 539 LEU A C 1
ATOM 4333 O O . LEU A 1 539 ? -34.189 -2.350 21.438 1.00 89.44 539 LEU A O 1
ATOM 4337 N N . ASP A 1 540 ? -34.993 -0.690 22.733 1.00 88.56 540 ASP A N 1
ATOM 4338 C CA . ASP A 1 540 ? -36.402 -1.099 22.714 1.00 88.56 540 ASP A CA 1
ATOM 4339 C C . ASP A 1 540 ? -36.970 -1.186 21.278 1.00 88.56 540 ASP A C 1
ATOM 4341 O O . ASP A 1 540 ? -37.822 -2.027 20.993 1.00 88.56 540 ASP A O 1
ATOM 4345 N N . LYS A 1 541 ? -36.499 -0.333 20.354 1.00 86.81 541 LYS A N 1
ATOM 4346 C CA . LYS A 1 541 ? -37.003 -0.263 18.968 1.00 86.81 541 LYS A CA 1
ATOM 4347 C C . LYS A 1 541 ? -36.238 -1.119 17.959 1.00 86.81 541 LYS A C 1
ATOM 4349 O O . LYS A 1 541 ? -36.793 -1.429 16.903 1.00 86.81 541 LYS A O 1
ATOM 4354 N N . LYS A 1 542 ? -34.947 -1.383 18.184 1.00 86.19 542 LYS A N 1
ATOM 4355 C CA . LYS A 1 542 ? -34.034 -1.911 17.149 1.00 86.19 542 LYS A CA 1
ATOM 4356 C C . LYS A 1 542 ? -33.337 -3.213 17.519 1.00 86.19 542 LYS A C 1
ATOM 4358 O O . LYS A 1 542 ? -32.696 -3.786 16.641 1.00 86.19 542 LYS A O 1
ATOM 4363 N N . VAL A 1 543 ? -33.459 -3.681 18.759 1.00 88.31 543 VAL A N 1
ATOM 4364 C CA . VAL A 1 543 ? -32.779 -4.889 19.237 1.00 88.31 543 VAL A CA 1
ATOM 4365 C C . VAL A 1 543 ? -33.806 -5.910 19.716 1.00 88.31 543 VAL A C 1
ATOM 4367 O O . VAL A 1 543 ? -34.678 -5.601 20.522 1.00 88.31 543 VAL A O 1
ATOM 4370 N N . ASP A 1 544 ? -33.711 -7.139 19.207 1.00 87.44 544 ASP A N 1
ATOM 4371 C CA . ASP A 1 544 ? -34.541 -8.252 19.677 1.00 87.44 544 ASP A CA 1
ATOM 4372 C C . ASP A 1 544 ? -34.131 -8.632 21.107 1.00 87.44 544 ASP A C 1
ATOM 4374 O O . ASP A 1 544 ? -32.960 -8.936 21.343 1.00 87.44 544 ASP A O 1
ATOM 4378 N N . LYS A 1 545 ? -35.108 -8.681 22.025 1.00 86.25 545 LYS A N 1
ATOM 4379 C CA . LYS A 1 545 ? -34.939 -9.030 23.446 1.00 86.25 545 LYS A CA 1
ATOM 4380 C C . LYS A 1 545 ? -34.285 -10.394 23.697 1.00 86.25 545 LYS A C 1
ATOM 4382 O O . LYS A 1 545 ? -33.809 -10.639 24.802 1.00 86.25 545 LYS A O 1
ATOM 4387 N N . LYS A 1 546 ? -34.290 -11.301 22.712 1.00 89.31 546 LYS A N 1
ATOM 4388 C CA . LYS A 1 546 ? -33.620 -12.613 22.797 1.00 89.31 546 LYS A CA 1
ATOM 4389 C C . LYS A 1 546 ? -32.124 -12.559 22.472 1.00 89.31 546 LYS A C 1
ATOM 4391 O O . LYS A 1 546 ? -31.416 -13.545 22.703 1.00 89.31 546 LYS A O 1
ATOM 4396 N N . SER A 1 547 ? -31.653 -11.453 21.903 1.00 92.62 547 SER A N 1
ATOM 4397 C CA . SER A 1 547 ? -30.255 -11.284 21.507 1.00 92.62 547 SER A CA 1
ATOM 4398 C C . SER A 1 547 ? -29.350 -11.175 22.727 1.00 92.62 547 SER A C 1
ATOM 4400 O O . SER A 1 547 ? -29.760 -10.697 23.772 1.00 92.62 547 SER A O 1
ATOM 4402 N N . LEU A 1 548 ? -28.092 -11.571 22.602 1.00 93.44 548 LEU A N 1
ATOM 4403 C CA . LEU A 1 548 ? -27.075 -11.202 23.577 1.00 93.44 548 LEU A CA 1
ATOM 4404 C C . LEU A 1 548 ? -26.554 -9.803 23.234 1.00 93.44 548 LEU A C 1
ATOM 4406 O O . LEU A 1 548 ? -26.078 -9.590 22.119 1.00 93.44 548 LEU A O 1
ATOM 4410 N N . VAL A 1 549 ? -26.611 -8.860 24.172 1.00 92.94 549 VAL A N 1
ATOM 4411 C CA . VAL A 1 549 ? -26.097 -7.500 23.961 1.00 92.94 549 VAL A CA 1
ATOM 4412 C C . VAL A 1 549 ? -24.694 -7.382 24.542 1.00 92.94 549 VAL A C 1
ATOM 4414 O O . VAL A 1 549 ? -24.494 -7.577 25.738 1.00 92.94 549 VAL A O 1
ATOM 4417 N N . LEU A 1 550 ? -23.717 -7.034 23.706 1.00 91.44 550 LEU A N 1
ATOM 4418 C CA . LEU A 1 550 ? -22.326 -6.844 24.114 1.00 91.44 550 LEU A CA 1
ATOM 4419 C C . LEU A 1 550 ? -21.942 -5.367 24.033 1.00 91.44 550 LEU A C 1
ATOM 4421 O O . LEU A 1 550 ? -21.945 -4.779 22.958 1.00 91.44 550 LEU A O 1
ATOM 4425 N N . LEU A 1 551 ? -21.589 -4.758 25.158 1.00 89.69 551 LEU A N 1
ATOM 4426 C CA . LEU A 1 551 ? -21.227 -3.347 25.238 1.00 89.69 551 LEU A CA 1
ATOM 4427 C C . LEU A 1 551 ? -19.705 -3.183 25.174 1.00 89.69 551 LEU A C 1
ATOM 4429 O O . LEU A 1 551 ? -18.992 -3.689 26.038 1.00 89.69 551 LEU A O 1
ATOM 4433 N N . LYS A 1 552 ? -19.195 -2.424 24.201 1.00 87.81 552 LYS A N 1
ATOM 4434 C CA . LYS A 1 552 ? -17.811 -1.932 24.193 1.00 87.81 552 LYS A CA 1
ATOM 4435 C C . LYS A 1 552 ? -17.820 -0.449 24.533 1.00 87.81 552 LYS A C 1
ATOM 4437 O O . LYS A 1 552 ? -18.333 0.370 23.772 1.00 87.81 552 LYS A O 1
ATOM 4442 N N . VAL A 1 553 ? -17.228 -0.105 25.671 1.00 83.38 553 VAL A N 1
ATOM 4443 C CA . VAL A 1 553 ? -17.105 1.284 26.128 1.00 83.38 553 VAL A CA 1
ATOM 4444 C C . VAL A 1 553 ? -15.992 2.029 25.385 1.00 83.38 553 VAL A C 1
ATOM 4446 O O . VAL A 1 553 ? -14.962 1.448 25.017 1.00 83.38 553 VAL A O 1
ATOM 4449 N N . HIS A 1 554 ? -16.203 3.331 25.172 1.00 78.94 554 HIS A N 1
ATOM 4450 C CA . HIS A 1 554 ? -15.203 4.213 24.577 1.00 78.94 554 HIS A CA 1
ATOM 4451 C C . HIS A 1 554 ? -14.049 4.459 25.571 1.00 78.94 554 HIS A C 1
ATOM 4453 O O . HIS A 1 554 ? -14.332 4.723 26.742 1.00 78.94 554 HIS A O 1
ATOM 4459 N N . PRO A 1 555 ? -12.771 4.462 25.139 1.00 73.12 555 PRO A N 1
ATOM 4460 C CA . PRO A 1 555 ? -11.631 4.534 26.057 1.00 73.12 555 PRO A CA 1
ATOM 4461 C C . PRO A 1 555 ? -11.535 5.799 26.916 1.00 73.12 555 PRO A C 1
ATOM 4463 O O . PRO A 1 555 ? -10.868 5.807 27.944 1.00 73.12 555 PRO A O 1
ATOM 4466 N N . LYS A 1 556 ? -12.196 6.882 26.498 1.00 72.31 556 LYS A N 1
ATOM 4467 C CA . LYS A 1 556 ? -12.241 8.147 27.252 1.00 72.31 556 LYS A CA 1
ATOM 4468 C C . LYS A 1 556 ? -13.392 8.225 28.262 1.00 72.31 556 LYS A C 1
ATOM 4470 O O . LYS A 1 556 ? -13.464 9.202 28.995 1.00 72.31 556 LYS A O 1
ATOM 4475 N N . THR A 1 557 ? -14.272 7.225 28.297 1.00 76.88 557 THR A N 1
ATOM 4476 C CA . THR A 1 557 ? -15.446 7.223 29.180 1.00 76.88 557 THR A CA 1
ATOM 4477 C C . THR A 1 557 ? -15.009 7.074 30.635 1.00 76.88 557 THR A C 1
ATOM 4479 O O . THR A 1 557 ? -14.240 6.174 30.962 1.00 76.88 557 THR A O 1
ATOM 4482 N N . GLU A 1 558 ? -15.505 7.939 31.516 1.00 78.44 558 GLU A N 1
ATOM 4483 C CA . GLU A 1 558 ? -15.235 7.853 32.955 1.00 78.44 558 GLU A CA 1
ATOM 4484 C C . GLU A 1 558 ? -15.960 6.664 33.607 1.00 78.44 558 GLU A C 1
ATOM 4486 O O . GLU A 1 558 ? -17.078 6.322 33.214 1.00 78.44 558 GLU A O 1
ATOM 4491 N N . GLN A 1 559 ? -15.354 6.071 34.644 1.00 80.94 559 GLN A N 1
ATOM 4492 C CA . GLN A 1 559 ? -15.871 4.866 35.310 1.00 80.94 559 GLN A CA 1
ATOM 4493 C C . GLN A 1 559 ? -17.312 5.035 35.809 1.00 80.94 559 GLN A C 1
ATOM 4495 O O . GLN A 1 559 ? -18.164 4.197 35.542 1.00 80.94 559 GLN A O 1
ATOM 4500 N N . TYR A 1 560 ? -17.626 6.176 36.421 1.00 85.69 560 TYR A N 1
ATOM 4501 C CA . TYR A 1 560 ? -18.983 6.493 36.870 1.00 85.69 560 TYR A CA 1
ATOM 4502 C C . TYR A 1 560 ? -20.037 6.404 35.749 1.00 85.69 560 TYR A C 1
ATOM 4504 O O . TYR A 1 560 ? -21.151 5.915 35.955 1.00 85.69 560 TYR A O 1
ATOM 4512 N N . LYS A 1 561 ? -19.697 6.869 34.539 1.00 86.12 561 LYS A N 1
ATOM 4513 C CA . LYS A 1 561 ? -20.586 6.784 33.374 1.00 86.12 561 LYS A CA 1
ATOM 4514 C C . LYS A 1 561 ? -20.715 5.338 32.890 1.00 86.12 561 LYS A C 1
ATOM 4516 O O . LYS A 1 561 ? -21.816 4.924 32.528 1.00 86.12 561 LYS A O 1
ATOM 4521 N N . ILE A 1 562 ? -19.621 4.575 32.919 1.00 84.69 562 ILE A N 1
ATOM 4522 C CA . ILE A 1 562 ? -19.610 3.141 32.602 1.00 84.69 562 ILE A CA 1
ATOM 4523 C C . ILE A 1 562 ? -20.566 2.381 33.534 1.00 84.69 562 ILE A C 1
ATOM 4525 O O . ILE A 1 562 ? -21.432 1.655 33.048 1.00 84.69 562 ILE A O 1
ATOM 4529 N N . ASP A 1 563 ? -20.487 2.610 34.845 1.00 87.75 563 ASP A N 1
ATOM 4530 C CA . ASP A 1 563 ? -21.314 1.923 35.846 1.00 87.75 563 ASP A CA 1
ATOM 4531 C C . ASP A 1 563 ? -22.809 2.235 35.674 1.00 87.75 563 ASP A C 1
ATOM 4533 O O . ASP A 1 563 ? -23.664 1.344 35.745 1.00 87.75 563 ASP A O 1
ATOM 4537 N N . LYS A 1 564 ? -23.137 3.499 35.370 1.00 89.38 564 LYS A N 1
ATOM 4538 C CA . LYS A 1 564 ? -24.511 3.923 35.068 1.00 89.38 564 LYS A CA 1
ATOM 4539 C C . LYS A 1 564 ? -25.068 3.265 33.812 1.00 89.38 564 LYS A C 1
ATOM 4541 O O . LYS A 1 564 ? -26.200 2.783 33.834 1.00 89.38 564 LYS A O 1
ATOM 4546 N N . LEU A 1 565 ? -24.289 3.233 32.730 1.00 88.00 565 LEU A N 1
ATOM 4547 C CA . LEU A 1 565 ? -24.693 2.566 31.493 1.00 88.00 565 LEU A CA 1
ATOM 4548 C C . LEU A 1 565 ? -24.886 1.066 31.739 1.00 88.00 565 LEU A C 1
ATOM 4550 O O . LEU A 1 565 ? -25.934 0.531 31.392 1.00 88.00 565 LEU A O 1
ATOM 4554 N N . LYS A 1 566 ? -23.942 0.403 32.416 1.00 87.25 566 LYS A N 1
ATOM 4555 C CA . LYS A 1 566 ? -24.035 -1.024 32.762 1.00 87.25 566 LYS A CA 1
ATOM 4556 C C . LYS A 1 566 ? -25.331 -1.339 33.507 1.00 87.25 566 LYS A C 1
ATOM 4558 O O . LYS A 1 566 ? -26.099 -2.192 33.069 1.00 87.25 566 LYS A O 1
ATOM 4563 N N . THR A 1 567 ? -25.602 -0.592 34.578 1.00 90.12 567 THR A N 1
ATOM 4564 C CA . THR A 1 567 ? -26.810 -0.752 35.400 1.00 90.12 567 THR A CA 1
ATOM 4565 C C . THR A 1 567 ? -28.076 -0.580 34.563 1.00 90.12 567 THR A C 1
ATOM 4567 O O . THR A 1 567 ? -28.983 -1.406 34.625 1.00 90.12 567 THR A O 1
ATOM 4570 N N . PHE A 1 568 ? -28.119 0.461 33.731 1.00 91.31 568 PHE A N 1
ATOM 4571 C CA . PHE A 1 568 ? -29.263 0.742 32.872 1.00 91.31 568 PHE A CA 1
ATOM 4572 C C . PHE A 1 568 ? -29.531 -0.370 31.850 1.00 91.31 568 PHE A C 1
ATOM 4574 O O . PHE A 1 568 ? -30.662 -0.840 31.729 1.00 91.31 568 PHE A O 1
ATOM 4581 N N . PHE A 1 569 ? -28.501 -0.815 31.124 1.00 90.31 569 PHE A N 1
ATOM 4582 C CA . PHE A 1 569 ? -28.663 -1.864 30.119 1.00 90.31 569 PHE A CA 1
ATOM 4583 C C . PHE A 1 569 ? -29.087 -3.191 30.762 1.00 90.31 569 PHE A C 1
ATOM 4585 O O . PHE A 1 569 ? -29.983 -3.837 30.230 1.00 90.31 569 PHE A O 1
ATOM 4592 N N . MET A 1 570 ? -28.527 -3.561 31.921 1.00 89.00 570 MET A N 1
ATOM 4593 C CA . MET A 1 570 ? -28.922 -4.778 32.648 1.00 89.00 570 MET A CA 1
ATOM 4594 C C . MET A 1 570 ? -30.382 -4.746 33.127 1.00 89.00 570 MET A C 1
ATOM 4596 O O . MET A 1 570 ? -31.042 -5.779 33.147 1.00 89.00 570 MET A O 1
ATOM 4600 N N . GLN A 1 571 ? -30.914 -3.573 33.487 1.00 89.56 571 GLN A N 1
ATOM 4601 C CA . GLN A 1 571 ? -32.334 -3.424 33.837 1.00 89.56 571 GLN A CA 1
ATOM 4602 C C . GLN A 1 571 ? -33.253 -3.523 32.612 1.00 89.56 571 GLN A C 1
ATOM 4604 O O . GLN A 1 571 ? -34.386 -3.990 32.714 1.00 89.56 571 GLN A O 1
ATOM 4609 N N . LYS A 1 572 ? -32.785 -3.052 31.453 1.00 85.31 572 LYS A N 1
ATOM 4610 C CA . LYS A 1 572 ? -33.575 -2.973 30.217 1.00 85.31 572 LYS A CA 1
ATOM 4611 C C . LYS A 1 572 ? -33.536 -4.243 29.373 1.00 85.31 572 LYS A C 1
ATOM 4613 O O . LYS A 1 572 ? -34.493 -4.510 28.647 1.00 85.31 572 LYS A O 1
ATOM 4618 N N . HIS A 1 573 ? -32.451 -5.005 29.445 1.00 87.75 573 HIS A N 1
ATOM 4619 C CA . HIS A 1 573 ? -32.214 -6.158 28.593 1.00 87.75 573 HIS A CA 1
ATOM 4620 C C . HIS A 1 573 ? -31.705 -7.337 29.429 1.00 87.75 573 HIS A C 1
ATOM 4622 O O . HIS A 1 573 ? -30.737 -7.177 30.169 1.00 87.75 573 HIS A O 1
ATOM 4628 N N . PRO A 1 574 ? -32.336 -8.522 29.322 1.00 82.88 574 PRO A N 1
ATOM 4629 C CA . PRO A 1 574 ? -32.066 -9.638 30.230 1.00 82.88 574 PRO A CA 1
ATOM 4630 C C . PRO A 1 574 ? -30.652 -10.208 30.084 1.00 82.88 574 PRO A C 1
ATOM 4632 O O . PRO A 1 574 ? -30.127 -10.794 31.024 1.00 82.88 574 PRO A O 1
ATOM 4635 N N . ASP A 1 575 ? -30.044 -10.043 28.909 1.00 87.62 575 ASP A N 1
ATOM 4636 C CA . ASP A 1 575 ? -28.748 -10.634 28.589 1.00 87.62 575 ASP A CA 1
ATOM 4637 C C . ASP A 1 575 ? -27.775 -9.590 28.040 1.00 87.62 575 ASP A C 1
ATOM 4639 O O . ASP A 1 575 ? -27.760 -9.284 26.843 1.00 87.62 575 ASP A O 1
ATOM 4643 N N . VAL A 1 576 ? -27.023 -8.981 28.956 1.00 89.75 576 VAL A N 1
ATOM 4644 C CA . VAL A 1 576 ? -26.062 -7.912 28.677 1.00 89.75 576 VAL A CA 1
ATOM 4645 C C . VAL A 1 576 ? -24.702 -8.299 29.226 1.00 89.75 576 VAL A C 1
ATOM 4647 O O . VAL A 1 576 ? -24.563 -8.685 30.385 1.00 89.75 576 VAL A O 1
ATOM 4650 N N . MET A 1 577 ? -23.680 -8.128 28.399 1.00 88.19 577 MET A N 1
ATOM 4651 C CA . MET A 1 577 ? -22.279 -8.276 28.771 1.00 88.19 577 MET A CA 1
ATOM 4652 C C . MET A 1 577 ? -21.531 -7.004 28.403 1.00 88.19 577 MET A C 1
ATOM 4654 O O . MET A 1 577 ? -21.892 -6.312 27.454 1.00 88.19 577 MET A O 1
ATOM 4658 N N . MET A 1 578 ? -20.483 -6.679 29.152 1.00 86.31 578 MET A N 1
ATOM 4659 C CA . MET A 1 578 ? -19.681 -5.485 28.912 1.00 86.31 578 MET A CA 1
ATOM 4660 C C . MET A 1 578 ? -18.207 -5.858 28.809 1.00 86.31 578 MET A C 1
ATOM 4662 O O . MET A 1 578 ? -17.704 -6.629 29.617 1.00 86.31 578 MET A O 1
ATOM 4666 N N . ILE A 1 579 ? -17.529 -5.302 27.807 1.00 82.12 579 ILE A N 1
ATOM 4667 C CA . ILE A 1 579 ? -16.075 -5.346 27.663 1.00 82.12 579 ILE A CA 1
ATOM 4668 C C . ILE A 1 579 ? -15.518 -4.090 28.340 1.00 82.12 579 ILE A C 1
ATOM 4670 O O . ILE A 1 579 ? -15.303 -3.064 27.689 1.00 82.12 579 ILE A O 1
ATOM 4674 N N . ASP A 1 580 ? -15.329 -4.168 29.655 1.00 75.38 580 ASP A N 1
ATOM 4675 C CA . ASP A 1 580 ? -14.778 -3.110 30.515 1.00 75.38 580 ASP A CA 1
ATOM 4676 C C . ASP A 1 580 ? -13.376 -3.433 31.054 1.00 75.38 580 ASP A C 1
ATOM 4678 O O . ASP A 1 580 ? -12.787 -2.629 31.776 1.00 75.38 580 ASP A O 1
ATOM 4682 N N . TYR A 1 581 ? -12.795 -4.565 30.646 1.00 74.19 581 TYR A N 1
ATOM 4683 C CA . TYR A 1 581 ? -11.419 -4.922 30.974 1.00 74.19 581 TYR A CA 1
ATOM 4684 C C . TYR A 1 581 ? -10.449 -3.819 30.540 1.00 74.19 581 TYR A C 1
ATOM 4686 O O . TYR A 1 581 ? -10.319 -3.504 29.352 1.00 74.19 581 TYR A O 1
ATOM 4694 N N . ARG A 1 582 ? -9.718 -3.269 31.515 1.00 70.12 582 ARG A N 1
ATOM 4695 C CA . ARG A 1 582 ? -8.788 -2.142 31.341 1.00 70.12 582 ARG A CA 1
ATOM 4696 C C . ARG A 1 582 ? -7.781 -2.372 30.206 1.00 70.12 582 ARG A C 1
ATOM 4698 O O . ARG A 1 582 ? -7.548 -1.479 29.397 1.00 70.12 582 ARG A O 1
ATOM 4705 N N . GLN A 1 583 ? -7.289 -3.604 30.079 1.00 69.00 583 GLN A N 1
ATOM 4706 C CA . GLN A 1 583 ? -6.350 -4.050 29.043 1.00 69.00 583 GLN A CA 1
ATOM 4707 C C . GLN A 1 583 ? -6.920 -4.085 27.605 1.00 69.00 583 GLN A C 1
ATOM 4709 O O . GLN A 1 583 ? -6.150 -4.081 26.654 1.00 69.00 583 GLN A O 1
ATOM 4714 N N . PHE A 1 584 ? -8.245 -4.045 27.410 1.00 73.81 584 PHE A N 1
ATOM 4715 C CA . PHE A 1 584 ? -8.886 -3.944 26.080 1.00 73.81 584 PHE A CA 1
ATOM 4716 C C . PHE A 1 584 ? -9.618 -2.629 25.863 1.00 73.81 584 PHE A C 1
ATOM 4718 O O . PHE A 1 584 ? -10.178 -2.385 24.790 1.00 73.81 584 PHE A O 1
ATOM 4725 N N . LEU A 1 585 ? -9.636 -1.759 26.874 1.00 75.25 585 LEU A N 1
ATOM 4726 C CA . LEU A 1 585 ? -10.305 -0.475 26.778 1.00 75.25 585 LEU A CA 1
ATOM 4727 C C . LEU A 1 585 ? -9.722 0.343 25.620 1.00 75.25 585 LEU A C 1
ATOM 4729 O O . LEU A 1 585 ? -10.486 0.850 24.799 1.00 75.25 585 LEU A O 1
ATOM 4733 N N . TYR A 1 586 ? -8.392 0.373 25.523 1.00 78.44 586 TYR A N 1
ATOM 4734 C CA . TYR A 1 586 ? -7.640 1.109 24.509 1.00 78.44 586 TYR A CA 1
ATOM 4735 C C . TYR A 1 586 ? -7.324 0.296 23.256 1.00 78.44 586 TYR A C 1
ATOM 4737 O O . TYR A 1 586 ? -6.826 0.872 22.296 1.00 78.44 586 TYR A O 1
ATOM 4745 N N . MET A 1 587 ? -7.611 -1.004 23.221 1.00 83.38 587 MET A N 1
ATOM 4746 C CA . MET A 1 587 ? -7.333 -1.822 22.044 1.00 83.38 587 MET A CA 1
ATOM 4747 C C . MET A 1 587 ? -8.317 -1.488 20.905 1.00 83.38 587 MET A C 1
ATOM 4749 O O . MET A 1 587 ? -9.509 -1.302 21.179 1.00 83.38 587 MET A O 1
ATOM 4753 N N . PRO A 1 588 ? -7.859 -1.415 19.637 1.00 83.88 588 PRO A N 1
ATOM 4754 C CA . PRO A 1 588 ? -8.739 -1.282 18.487 1.00 83.88 588 PRO A CA 1
ATOM 4755 C C . PRO A 1 588 ? -9.761 -2.405 18.477 1.00 83.88 588 PRO A C 1
ATOM 4757 O O . PRO A 1 588 ? -9.425 -3.573 18.701 1.00 83.88 588 PRO A O 1
ATOM 4760 N N . PHE A 1 589 ? -11.024 -2.047 18.264 1.00 83.94 589 PHE A N 1
ATOM 4761 C CA . PHE A 1 589 ? -12.098 -3.021 18.386 1.00 83.94 589 PHE A CA 1
ATOM 4762 C C . PHE A 1 589 ? -11.991 -4.111 17.318 1.00 83.94 589 PHE A C 1
ATOM 4764 O O . PHE A 1 589 ? -12.418 -5.223 17.570 1.00 83.94 589 PHE A O 1
ATOM 4771 N N . GLU A 1 590 ? -11.359 -3.845 16.178 1.00 85.00 590 GLU A N 1
ATOM 4772 C CA . GLU A 1 590 ? -11.054 -4.826 15.137 1.00 85.00 590 GLU A CA 1
ATOM 4773 C C . GLU A 1 590 ? -10.228 -6.006 15.665 1.00 85.00 590 GLU A C 1
ATOM 4775 O O . GLU A 1 590 ? -10.503 -7.147 15.308 1.00 85.00 590 GLU A O 1
ATOM 4780 N N . ILE A 1 591 ? -9.258 -5.742 16.547 1.00 87.56 591 ILE A N 1
ATOM 4781 C CA . ILE A 1 591 ? -8.395 -6.772 17.148 1.00 87.56 591 ILE A CA 1
ATOM 4782 C C . ILE A 1 591 ? -9.183 -7.594 18.161 1.00 87.56 591 ILE A C 1
ATOM 4784 O O . ILE A 1 591 ? -9.167 -8.823 18.121 1.00 87.56 591 ILE A O 1
ATOM 4788 N N . VAL A 1 592 ? -9.953 -6.918 19.015 1.00 87.12 592 VAL A N 1
ATOM 4789 C CA . VAL A 1 592 ? -10.852 -7.586 19.965 1.00 87.12 592 VAL A CA 1
ATOM 4790 C C . VAL A 1 592 ? -11.915 -8.401 19.224 1.00 87.12 592 VAL A C 1
ATOM 4792 O O . VAL A 1 592 ? -12.248 -9.508 19.638 1.00 87.12 592 VAL A O 1
ATOM 4795 N N . PHE A 1 593 ? -12.434 -7.876 18.114 1.00 88.75 593 PHE A N 1
ATOM 4796 C CA . PHE A 1 593 ? -13.436 -8.531 17.288 1.00 88.75 593 PHE A CA 1
ATOM 4797 C C . PHE A 1 593 ? -12.863 -9.779 16.628 1.00 88.75 593 PHE A C 1
ATOM 4799 O O . PHE A 1 593 ? -13.504 -10.826 16.689 1.00 88.75 593 PHE A O 1
ATOM 4806 N N . GLN A 1 594 ? -11.657 -9.694 16.060 1.00 88.12 594 GLN A N 1
ATOM 4807 C CA . GLN A 1 594 ? -10.967 -10.853 15.501 1.00 88.12 594 GLN A CA 1
ATOM 4808 C C . GLN A 1 594 ? -10.796 -11.938 16.560 1.00 88.12 594 GLN A C 1
ATOM 4810 O O . GLN A 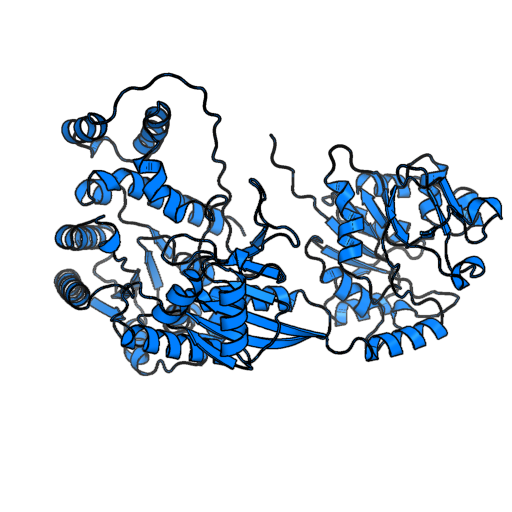1 594 ? -11.236 -13.071 16.366 1.00 88.12 594 GLN A O 1
ATOM 4815 N N . ALA A 1 595 ? -10.254 -11.571 17.723 1.00 87.19 595 ALA A N 1
ATOM 4816 C CA . ALA A 1 595 ? -10.043 -12.506 18.816 1.00 87.19 595 ALA A CA 1
ATOM 4817 C C . ALA A 1 595 ? -11.350 -13.152 19.295 1.00 87.19 595 ALA A C 1
ATOM 4819 O O . ALA A 1 595 ? -11.348 -14.331 19.634 1.00 87.19 595 ALA A O 1
ATOM 4820 N N . LEU A 1 596 ? -12.468 -12.418 19.318 1.00 87.88 596 LEU A N 1
ATOM 4821 C CA . LEU A 1 596 ? -13.754 -12.898 19.830 1.00 87.88 596 LEU A CA 1
ATOM 4822 C C . LEU A 1 596 ? -14.591 -13.693 18.829 1.00 87.88 596 LEU A C 1
ATOM 4824 O O . LEU A 1 596 ? -15.186 -14.706 19.199 1.00 87.88 596 LEU A O 1
ATOM 4828 N N . PHE A 1 597 ? -14.688 -13.207 17.596 1.00 89.81 597 PHE A N 1
ATOM 4829 C CA . PHE A 1 597 ? -15.742 -13.596 16.665 1.00 89.81 597 PHE A CA 1
ATOM 4830 C C . PHE A 1 597 ? -15.241 -14.352 15.442 1.00 89.81 597 PHE A C 1
ATOM 4832 O O . PHE A 1 597 ? -16.053 -15.053 14.845 1.00 89.81 597 PHE A O 1
ATOM 4839 N N . ALA A 1 598 ? -13.961 -14.254 15.066 1.00 86.12 598 ALA A N 1
ATOM 4840 C CA . ALA A 1 598 ? -13.468 -14.804 13.800 1.00 86.12 598 ALA A CA 1
ATOM 4841 C C . ALA A 1 598 ? -13.808 -16.293 13.628 1.00 86.12 598 ALA A C 1
ATOM 4843 O O . ALA A 1 598 ? -14.495 -16.667 12.675 1.00 86.12 598 ALA A O 1
ATOM 4844 N N . ASP A 1 599 ? -13.440 -17.123 14.607 1.00 87.31 599 ASP A N 1
ATOM 4845 C CA . ASP A 1 599 ? -13.717 -18.565 14.581 1.00 87.31 599 ASP A CA 1
ATOM 4846 C C . ASP A 1 599 ? -15.218 -18.872 14.615 1.00 87.31 599 ASP A C 1
ATOM 4848 O O . ASP A 1 599 ? -15.701 -19.775 13.929 1.00 87.31 599 ASP A O 1
ATOM 4852 N N . LEU A 1 600 ? -15.978 -18.115 15.413 1.00 91.00 600 LEU A N 1
ATOM 4853 C CA . LEU A 1 600 ? -17.417 -18.322 15.563 1.00 91.00 600 LEU A CA 1
ATOM 4854 C C . LEU A 1 600 ? -18.163 -17.984 14.270 1.00 91.00 600 LEU A C 1
ATOM 4856 O O . LEU A 1 600 ? -19.072 -18.716 13.885 1.00 91.00 600 LEU A O 1
ATOM 4860 N N . LEU A 1 601 ? -17.772 -16.910 13.585 1.00 90.56 601 LEU A N 1
ATOM 4861 C CA . LEU A 1 601 ? -18.343 -16.509 12.303 1.00 90.56 601 LEU A CA 1
ATOM 4862 C C . LEU A 1 601 ? -17.955 -17.493 11.196 1.00 90.56 601 LEU A C 1
ATOM 4864 O O . LEU A 1 601 ? -18.834 -17.933 10.452 1.00 90.56 601 LEU A O 1
ATOM 4868 N N . ALA A 1 602 ? -16.685 -17.908 11.134 1.00 87.25 602 ALA A N 1
ATOM 4869 C CA . ALA A 1 602 ? -16.205 -18.899 10.169 1.00 87.25 602 ALA A CA 1
ATOM 4870 C C . ALA A 1 602 ? -16.951 -20.239 10.300 1.00 87.25 602 ALA A C 1
ATOM 4872 O O . ALA A 1 602 ? -17.354 -20.839 9.304 1.00 87.25 602 ALA A O 1
ATOM 4873 N N . GLN A 1 603 ? -17.215 -20.672 11.536 1.00 91.19 603 GLN A N 1
ATOM 4874 C CA . GLN A 1 603 ? -17.957 -21.900 11.842 1.00 91.19 603 GLN A CA 1
ATOM 4875 C C . GLN A 1 603 ? -19.482 -21.699 11.876 1.00 91.19 603 GLN A C 1
ATOM 4877 O O . GLN A 1 603 ? -20.213 -22.632 12.203 1.00 91.19 603 GLN A O 1
ATOM 4882 N N . LYS A 1 604 ? -19.980 -20.490 11.569 1.00 90.69 604 LYS A N 1
ATOM 4883 C CA . LYS A 1 604 ? -21.405 -20.107 11.633 1.00 90.69 604 LYS A CA 1
ATOM 4884 C C . LYS A 1 604 ? -22.067 -20.411 12.987 1.00 90.69 604 LYS A C 1
ATOM 4886 O O . LYS A 1 604 ? -23.265 -20.678 13.060 1.00 90.69 604 LYS A O 1
ATOM 4891 N N . LYS A 1 605 ? -21.288 -20.353 14.069 1.00 92.69 605 LYS A N 1
ATOM 4892 C CA . LYS A 1 605 ? -21.719 -20.614 15.447 1.00 92.69 605 LYS A CA 1
ATOM 4893 C C . LYS A 1 605 ? -22.413 -19.425 16.101 1.00 92.69 605 LYS A C 1
ATOM 4895 O O . LYS A 1 605 ? -23.009 -19.611 17.149 1.00 92.69 605 LYS A O 1
ATOM 4900 N N . CYS A 1 606 ? -22.374 -18.227 15.527 1.00 92.81 606 CYS A N 1
ATOM 4901 C CA . CYS A 1 606 ? -23.180 -17.097 15.988 1.00 92.81 606 CYS A CA 1
ATOM 4902 C C . CYS A 1 606 ? -23.554 -16.179 14.819 1.00 92.81 606 CYS A C 1
ATOM 4904 O O . CYS A 1 606 ? -23.005 -16.284 13.720 1.00 92.81 606 CYS A O 1
ATOM 4906 N N . ARG A 1 607 ? -24.502 -15.269 15.056 1.00 92.50 607 ARG A N 1
ATOM 4907 C CA . ARG A 1 607 ? -24.788 -14.145 14.154 1.00 92.50 607 ARG A CA 1
ATOM 4908 C C . ARG A 1 607 ? -24.447 -12.852 14.866 1.00 92.50 607 ARG A C 1
ATOM 4910 O O . ARG A 1 607 ? -24.791 -12.707 16.033 1.00 92.50 607 ARG A O 1
ATOM 4917 N N . VAL A 1 608 ? -23.813 -11.917 14.166 1.00 92.50 608 VAL A N 1
ATOM 4918 C CA . VAL A 1 608 ? -23.365 -10.654 14.762 1.00 92.50 608 VAL A CA 1
ATOM 4919 C C . VAL A 1 608 ? -23.973 -9.459 14.034 1.00 92.50 608 VAL A C 1
ATOM 4921 O O . VAL A 1 608 ? -23.966 -9.382 12.802 1.00 92.50 608 VAL A O 1
ATOM 4924 N N . GLN A 1 609 ? -24.477 -8.510 14.819 1.00 90.56 609 GLN A N 1
ATOM 4925 C CA . GLN A 1 609 ? -24.867 -7.179 14.372 1.00 90.56 609 GLN A CA 1
ATOM 4926 C C . GLN A 1 609 ? -24.071 -6.132 15.151 1.00 90.56 609 GLN A C 1
ATOM 4928 O O . GLN A 1 609 ? -24.073 -6.125 16.379 1.00 90.56 609 GLN A O 1
ATOM 4933 N N . LEU A 1 610 ? -23.406 -5.226 14.440 1.00 89.12 610 LEU A N 1
ATOM 4934 C CA . LEU A 1 610 ? -22.697 -4.095 15.034 1.00 89.12 610 LEU A CA 1
ATOM 4935 C C . LEU A 1 610 ? -23.617 -2.875 15.117 1.00 89.12 610 LEU A C 1
ATOM 4937 O O . LEU A 1 610 ? -24.259 -2.505 14.140 1.00 89.12 610 LEU A O 1
ATOM 4941 N N . VAL A 1 611 ? -23.639 -2.194 16.254 1.00 88.25 611 VAL A N 1
ATOM 4942 C CA . VAL A 1 611 ? -24.306 -0.902 16.423 1.00 88.25 611 VAL A CA 1
ATOM 4943 C C . VAL A 1 611 ? -23.240 0.128 16.759 1.00 88.25 611 VAL A C 1
ATOM 4945 O O . VAL A 1 611 ? -22.641 0.086 17.832 1.00 88.25 611 VAL A O 1
ATOM 4948 N N . ALA A 1 612 ? -22.991 1.047 15.831 1.00 83.69 612 ALA A N 1
ATOM 4949 C CA . ALA A 1 612 ? -21.991 2.094 15.981 1.00 83.69 612 ALA A CA 1
ATOM 4950 C C . ALA A 1 612 ? -22.647 3.469 15.899 1.00 83.69 612 ALA A C 1
ATOM 4952 O O . ALA A 1 612 ? -23.434 3.751 14.998 1.00 83.69 612 ALA A O 1
ATOM 4953 N N . PHE A 1 613 ? -22.292 4.360 16.820 1.00 81.38 613 PHE A N 1
ATOM 4954 C CA . PHE A 1 613 ? -22.851 5.711 16.852 1.00 81.38 613 PHE A CA 1
ATOM 4955 C C . PHE A 1 613 ? -21.925 6.757 16.216 1.00 81.38 613 PHE A C 1
ATOM 4957 O O . PHE A 1 613 ? -22.334 7.9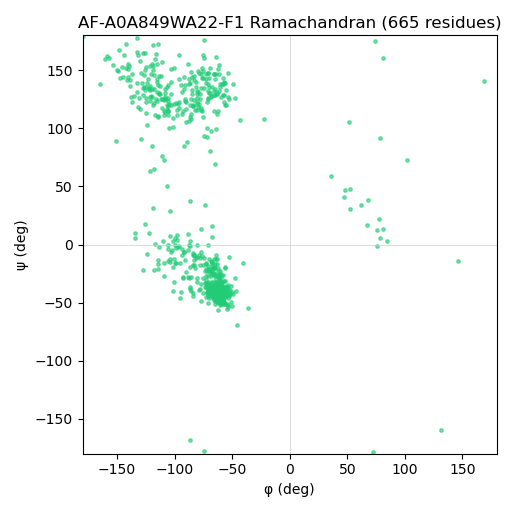07 16.094 1.00 81.38 613 PHE A O 1
ATOM 4964 N N . ARG A 1 614 ? -20.722 6.383 15.765 1.00 74.25 614 ARG A N 1
ATOM 4965 C CA . ARG A 1 614 ? -19.795 7.228 14.987 1.00 74.25 614 ARG A CA 1
ATOM 4966 C C . ARG A 1 614 ? -19.070 6.413 13.912 1.00 74.25 614 ARG A C 1
ATOM 4968 O O . ARG A 1 614 ? -19.205 5.194 13.851 1.00 74.25 614 ARG A O 1
ATOM 4975 N N . THR A 1 615 ? -18.323 7.103 13.052 1.00 63.91 615 THR A N 1
ATOM 4976 C CA . THR A 1 615 ? -17.658 6.559 11.852 1.00 63.91 615 THR A CA 1
ATOM 4977 C C . THR A 1 615 ? -16.481 5.623 12.135 1.00 63.91 615 THR A C 1
ATOM 4979 O O . THR A 1 615 ? -16.157 4.793 11.287 1.00 63.91 615 THR A O 1
ATOM 4982 N N . SER A 1 616 ? -15.848 5.738 13.307 1.00 56.75 616 SER A N 1
ATOM 4983 C CA . SER A 1 616 ? -14.507 5.206 13.595 1.00 56.75 616 SER A CA 1
ATOM 4984 C C . SER A 1 616 ? -14.394 3.682 13.701 1.00 56.75 616 SER A C 1
ATOM 4986 O O . SER A 1 616 ? -13.303 3.188 13.941 1.00 56.75 616 SER A O 1
ATOM 4988 N N . THR A 1 617 ? -15.486 2.934 13.541 1.00 57.91 617 THR A N 1
ATOM 4989 C CA . THR A 1 617 ? -15.505 1.469 13.727 1.00 57.91 617 THR A CA 1
ATOM 4990 C C . THR A 1 617 ? -16.239 0.716 12.618 1.00 57.91 617 THR A C 1
ATOM 4992 O O . THR A 1 617 ? -16.480 -0.487 12.708 1.00 57.91 617 THR A O 1
ATOM 4995 N N . LEU A 1 618 ? -16.593 1.404 11.529 1.00 62.44 618 LEU A N 1
ATOM 4996 C CA . LEU A 1 618 ? -17.335 0.799 10.417 1.00 62.44 618 LEU A CA 1
ATOM 4997 C C . LEU A 1 618 ? -16.462 -0.049 9.491 1.00 62.44 618 LEU A C 1
ATOM 4999 O O . LEU A 1 618 ? -16.998 -0.836 8.709 1.00 62.44 618 LEU A O 1
ATOM 5003 N N . GLY A 1 619 ? -15.135 0.047 9.635 1.00 66.12 619 GLY A N 1
ATOM 5004 C CA . GLY A 1 619 ? -14.179 -0.903 9.069 1.00 66.12 619 GLY A CA 1
ATOM 5005 C C . GLY A 1 619 ? -14.501 -2.347 9.413 1.00 66.12 619 GLY A C 1
ATOM 5006 O O . GLY A 1 619 ? -14.502 -3.200 8.528 1.00 66.12 619 GLY A O 1
ATOM 5007 N N . VAL A 1 620 ? -14.883 -2.594 10.665 1.00 74.94 620 VAL A N 1
ATOM 5008 C CA . VAL A 1 620 ? -15.175 -3.926 11.208 1.00 74.94 620 VAL A CA 1
ATOM 5009 C C . VAL A 1 620 ? -16.272 -4.626 10.399 1.00 74.94 620 VAL A C 1
ATOM 5011 O O . VAL A 1 620 ? -16.114 -5.779 10.008 1.00 74.94 620 VAL A O 1
ATOM 5014 N N . ALA A 1 621 ? -17.364 -3.917 10.084 1.00 74.81 621 ALA A N 1
ATOM 5015 C CA . ALA A 1 621 ? -18.490 -4.484 9.340 1.00 74.81 621 ALA A CA 1
ATOM 5016 C C . ALA A 1 621 ? -18.076 -4.971 7.945 1.00 74.81 621 ALA A C 1
ATOM 5018 O O . ALA A 1 621 ? -18.488 -6.050 7.523 1.00 74.81 621 ALA A O 1
ATOM 5019 N N . LYS A 1 622 ? -17.225 -4.199 7.255 1.00 74.38 622 LYS A N 1
ATOM 5020 C CA . LYS A 1 622 ? -16.694 -4.573 5.940 1.00 74.38 622 LYS A CA 1
ATOM 5021 C C . LYS A 1 622 ? -15.692 -5.721 6.042 1.00 74.38 622 LYS A C 1
ATOM 5023 O O . LYS A 1 622 ? -15.817 -6.684 5.297 1.00 74.38 622 LYS A O 1
ATOM 5028 N N . ILE A 1 623 ? -14.710 -5.604 6.938 1.00 73.81 623 ILE A N 1
ATOM 5029 C CA . ILE A 1 623 ? -13.608 -6.568 7.079 1.00 73.81 623 ILE A CA 1
ATOM 5030 C C . ILE A 1 623 ? -14.146 -7.957 7.427 1.00 73.81 623 ILE A C 1
ATOM 5032 O O . ILE A 1 623 ? -13.719 -8.942 6.834 1.00 73.81 623 ILE A O 1
ATOM 5036 N N . PHE A 1 624 ? -15.115 -8.030 8.341 1.00 78.31 624 PHE A N 1
ATOM 5037 C CA . PHE A 1 624 ? -15.654 -9.300 8.832 1.00 78.31 624 PHE A CA 1
ATOM 5038 C C . PHE A 1 624 ? -17.003 -9.688 8.218 1.00 78.31 624 PHE A C 1
ATOM 5040 O O . PHE A 1 624 ? -17.585 -10.697 8.607 1.00 78.31 624 PHE A O 1
ATOM 5047 N N . GLY A 1 625 ? -17.523 -8.898 7.273 1.00 79.12 625 GLY A N 1
ATOM 5048 C CA . GLY A 1 625 ? -18.769 -9.201 6.565 1.00 79.12 625 GLY A CA 1
ATOM 5049 C C . GLY A 1 625 ? -20.007 -9.275 7.466 1.00 79.12 625 GLY A C 1
ATOM 5050 O O . GLY A 1 625 ? -20.902 -10.082 7.214 1.00 79.12 625 GLY A O 1
ATOM 5051 N N . VAL A 1 626 ? -20.073 -8.458 8.522 1.00 84.69 626 VAL A N 1
ATOM 5052 C CA . VAL A 1 626 ? -21.190 -8.459 9.482 1.00 84.69 626 VAL A CA 1
ATOM 5053 C C . VAL A 1 626 ? -22.143 -7.287 9.270 1.00 84.69 626 VAL A C 1
ATOM 5055 O O . VAL A 1 626 ? -21.761 -6.207 8.815 1.00 84.69 626 VAL A O 1
ATOM 5058 N N . SER A 1 627 ? -23.413 -7.491 9.623 1.00 85.12 627 SER A N 1
ATOM 5059 C CA . SER A 1 627 ? -24.429 -6.437 9.534 1.00 85.12 627 SER A CA 1
ATOM 5060 C C . SER A 1 627 ? -24.131 -5.294 10.510 1.00 85.12 627 SER A C 1
ATOM 5062 O O . SER A 1 627 ? -23.606 -5.527 11.601 1.00 85.12 627 SER A O 1
ATOM 5064 N N . SER A 1 628 ? -24.472 -4.054 10.143 1.00 84.38 628 SER A N 1
ATOM 5065 C CA . SER A 1 628 ? -24.310 -2.910 11.043 1.00 84.38 628 SER A CA 1
ATOM 5066 C C . SER A 1 628 ? -25.461 -1.904 10.992 1.00 84.38 628 SER A C 1
ATOM 5068 O O . SER A 1 628 ? -26.131 -1.737 9.974 1.00 84.38 628 SER A O 1
ATOM 5070 N N . ALA A 1 629 ? -25.691 -1.233 12.120 1.00 83.62 629 ALA A N 1
ATOM 5071 C CA . ALA A 1 629 ? -26.587 -0.097 12.273 1.00 83.62 629 ALA A CA 1
ATOM 5072 C C . ALA A 1 629 ? -25.779 1.134 12.700 1.00 83.62 629 ALA A C 1
ATOM 5074 O O . ALA A 1 629 ? -24.949 1.059 13.606 1.00 83.62 629 ALA A O 1
ATOM 5075 N N . ILE A 1 630 ? -26.034 2.268 12.040 1.00 80.62 630 ILE A N 1
ATOM 5076 C CA . ILE A 1 630 ? -25.314 3.521 12.283 1.00 80.62 630 ILE A CA 1
ATOM 5077 C C . ILE A 1 630 ? -26.232 4.554 12.924 1.00 80.62 630 ILE A C 1
ATOM 5079 O O . ILE A 1 630 ? -27.258 4.934 12.342 1.00 80.62 630 ILE A O 1
ATOM 5083 N N . GLY A 1 631 ? -25.779 5.071 14.061 1.00 85.44 631 GLY A N 1
ATOM 5084 C CA . GLY A 1 631 ? -26.382 6.200 14.744 1.00 85.44 631 GLY A CA 1
ATOM 5085 C C . GLY A 1 631 ? -27.714 5.886 15.418 1.00 85.44 631 GLY A C 1
ATOM 5086 O O . GLY A 1 631 ? -28.207 4.761 15.388 1.00 85.44 631 GLY A O 1
ATOM 5087 N N . PHE A 1 632 ? -28.306 6.910 16.024 1.00 87.38 632 PHE A N 1
ATOM 5088 C CA . PHE A 1 632 ? -29.585 6.799 16.722 1.00 87.38 632 PHE A CA 1
ATOM 5089 C C . PHE A 1 632 ? -30.783 6.888 15.766 1.00 87.38 632 PHE A C 1
ATOM 5091 O O . PHE A 1 632 ? -31.880 6.432 16.089 1.00 87.38 632 PHE A O 1
ATOM 5098 N N . GLY A 1 633 ? -30.589 7.454 14.572 1.00 86.69 633 GLY A N 1
ATOM 5099 C CA . GLY A 1 633 ? -31.677 7.783 13.664 1.00 86.69 633 GLY A CA 1
ATOM 5100 C C . GLY A 1 633 ? -32.358 9.102 14.027 1.00 86.69 633 GLY A C 1
ATOM 5101 O O . GLY A 1 633 ? -32.257 9.616 15.141 1.00 86.69 633 GLY A O 1
ATOM 5102 N N . SER A 1 634 ? -33.073 9.667 13.054 1.00 83.38 634 SER A N 1
ATOM 5103 C CA . SER A 1 634 ? -33.543 11.052 13.120 1.00 83.38 634 SER A CA 1
ATOM 5104 C C . SER A 1 634 ? -34.474 11.345 14.294 1.00 83.38 634 SER A C 1
ATOM 5106 O O . SER A 1 634 ? -34.338 12.389 14.925 1.00 83.38 634 SER A O 1
ATOM 5108 N N . GLN A 1 635 ? -35.369 10.411 14.620 1.00 85.75 635 GLN A N 1
ATOM 5109 C CA . GLN A 1 635 ? -36.330 10.552 15.718 1.00 85.75 635 GLN A CA 1
ATOM 5110 C C . GLN A 1 635 ? -35.638 10.774 17.067 1.00 85.75 635 GLN A C 1
ATOM 5112 O O . GLN A 1 635 ? -35.940 11.727 17.779 1.00 85.75 635 GLN A O 1
ATOM 5117 N N . LEU A 1 636 ? -34.682 9.907 17.402 1.00 89.69 636 LEU A N 1
ATOM 5118 C CA . LEU A 1 636 ? -33.974 9.958 18.678 1.00 89.69 636 LEU A CA 1
ATOM 5119 C C . LEU A 1 636 ? -33.013 11.146 18.736 1.00 89.69 636 LEU A C 1
ATOM 5121 O O . LEU A 1 636 ? -32.910 11.792 19.776 1.00 89.69 636 LEU A O 1
ATOM 5125 N N . VAL A 1 637 ? -32.372 11.487 17.611 1.00 87.00 637 VAL A N 1
ATOM 5126 C CA . VAL A 1 637 ? -31.520 12.682 17.529 1.00 87.00 637 VAL A CA 1
ATOM 5127 C C . VAL A 1 637 ? -32.328 13.946 17.825 1.00 87.00 637 VAL A C 1
ATOM 5129 O O . VAL A 1 637 ? -31.929 14.742 18.666 1.00 87.00 637 VAL A O 1
ATOM 5132 N N . LEU A 1 638 ? -33.498 14.113 17.202 1.00 84.12 638 LEU A N 1
ATOM 5133 C CA . LEU A 1 638 ? -34.380 15.263 17.443 1.00 84.12 638 LEU A CA 1
ATOM 5134 C C . LEU A 1 638 ? -34.935 15.318 18.871 1.00 84.12 638 LEU A C 1
ATOM 5136 O O . LEU A 1 638 ? -35.247 16.396 19.383 1.00 84.12 638 LEU A O 1
ATOM 5140 N N . LYS A 1 639 ? -35.110 14.155 19.498 1.00 87.06 639 LYS A N 1
ATOM 5141 C CA . LYS A 1 639 ? -35.677 14.045 20.838 1.00 87.06 639 LYS A CA 1
ATOM 5142 C C . LYS A 1 639 ? -34.664 14.417 21.920 1.00 87.06 639 LYS A C 1
ATOM 5144 O O . LYS A 1 639 ? -35.011 15.218 22.784 1.00 87.06 639 LYS A O 1
ATOM 5149 N N . TYR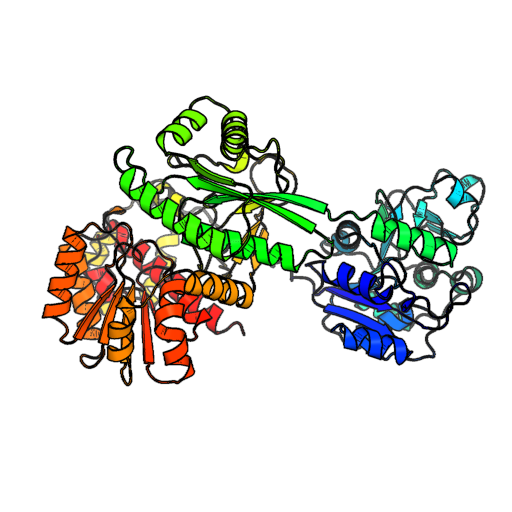 A 1 640 ? -33.452 13.865 21.841 1.00 89.50 640 TYR A N 1
ATOM 5150 C CA . TYR A 1 640 ? -32.492 13.865 22.948 1.00 89.50 640 TYR A CA 1
ATOM 5151 C C . TYR A 1 640 ? -31.279 14.783 22.756 1.00 89.50 640 TYR A C 1
ATOM 5153 O O . TYR A 1 640 ? -30.717 15.240 23.745 1.00 89.50 640 TYR A O 1
ATOM 5161 N N . PHE A 1 641 ? -30.841 15.075 21.525 1.00 86.12 641 PHE A N 1
ATOM 5162 C CA . PHE A 1 641 ? -29.626 15.877 21.335 1.00 86.12 641 PHE A CA 1
ATOM 5163 C C . PHE A 1 641 ? -29.867 17.362 21.615 1.00 86.12 641 PHE A C 1
ATOM 5165 O O . PHE A 1 641 ? -30.931 17.916 21.326 1.00 86.12 641 PHE A O 1
ATOM 5172 N N . ASN A 1 642 ? -28.820 18.037 22.096 1.00 80.00 642 ASN A N 1
ATOM 5173 C CA . ASN A 1 642 ? -28.838 19.482 22.294 1.00 80.00 642 ASN A CA 1
ATOM 5174 C C . ASN A 1 642 ? -29.153 20.211 20.979 1.00 80.00 642 ASN A C 1
ATOM 5176 O O . ASN A 1 642 ? -28.608 19.868 19.928 1.00 80.00 642 ASN A O 1
ATOM 5180 N N . LYS A 1 643 ? -29.996 21.254 21.039 1.00 74.19 643 LYS A N 1
ATOM 5181 C CA . LYS A 1 643 ? -30.509 21.974 19.852 1.00 74.19 643 LYS A CA 1
ATOM 5182 C C . LYS A 1 643 ? -29.409 22.403 18.874 1.00 74.19 643 LYS A C 1
ATOM 5184 O O . LYS A 1 643 ? -29.580 22.251 17.668 1.00 74.19 643 LYS A O 1
ATOM 5189 N N . SER A 1 644 ? -28.276 22.883 19.388 1.00 71.94 644 SER A N 1
ATOM 5190 C CA . SER A 1 644 ? -27.118 23.306 18.588 1.00 71.94 644 SER A CA 1
ATOM 5191 C C . SER A 1 644 ? -26.431 22.163 17.826 1.00 71.94 644 SER A C 1
ATOM 5193 O O . SER A 1 644 ? -25.748 22.421 16.839 1.00 71.94 644 SER A O 1
ATOM 5195 N N . ASN A 1 645 ? -26.628 20.909 18.244 1.00 72.94 645 ASN A N 1
ATOM 5196 C CA . ASN A 1 645 ? -25.931 19.730 17.724 1.00 72.94 645 ASN A CA 1
ATOM 5197 C C . ASN A 1 645 ? -26.818 18.801 16.879 1.00 72.94 645 ASN A C 1
ATOM 5199 O O . ASN A 1 645 ? -26.283 17.988 16.128 1.00 72.94 645 ASN A O 1
ATOM 5203 N N . ILE A 1 646 ? -28.152 18.933 16.936 1.00 77.69 646 ILE A N 1
ATOM 5204 C CA . ILE A 1 646 ? -29.109 18.098 16.177 1.00 77.69 646 ILE A CA 1
ATOM 5205 C C . ILE A 1 646 ? -28.743 18.036 14.690 1.00 77.69 646 ILE A C 1
ATOM 5207 O O . ILE A 1 646 ? -28.616 16.959 14.113 1.00 77.69 646 ILE A O 1
ATOM 5211 N N . LEU A 1 647 ? -28.570 19.195 14.053 1.00 68.06 647 LEU A N 1
ATOM 5212 C CA . LEU A 1 647 ? -28.358 19.267 12.606 1.00 68.06 647 LEU A CA 1
ATOM 5213 C C . LEU A 1 647 ? -27.008 18.680 12.194 1.00 68.06 647 LEU A C 1
ATOM 5215 O O . LEU A 1 647 ? -26.937 17.938 11.214 1.00 68.06 647 LEU A O 1
ATOM 5219 N N . HIS A 1 648 ? -25.962 18.970 12.970 1.00 70.88 648 HIS A N 1
ATOM 5220 C CA . HIS A 1 648 ? -24.642 18.378 12.777 1.00 70.88 648 HIS A CA 1
ATOM 5221 C C . HIS A 1 648 ? -24.715 16.852 12.870 1.00 70.88 648 HIS A C 1
ATOM 5223 O O . HIS A 1 648 ? -24.230 16.149 11.988 1.00 70.88 648 HIS A O 1
ATOM 5229 N N . ARG A 1 649 ? -25.413 16.347 13.889 1.00 79.62 649 ARG A N 1
ATOM 5230 C CA . ARG A 1 649 ? -25.554 14.919 14.134 1.00 79.62 649 ARG A CA 1
ATOM 5231 C C . ARG A 1 649 ? -26.328 14.193 13.034 1.00 79.62 649 ARG A C 1
ATOM 5233 O O . ARG A 1 649 ? -25.894 13.143 12.569 1.00 79.62 649 ARG A O 1
ATOM 5240 N N . LEU A 1 650 ? -27.462 14.742 12.595 1.00 77.25 650 LEU A N 1
ATOM 5241 C CA . LEU A 1 650 ? -28.246 14.171 11.490 1.00 77.25 650 LEU A CA 1
ATOM 5242 C C . LEU A 1 650 ? -27.428 14.106 10.197 1.00 77.25 650 LEU A C 1
ATOM 5244 O O . LEU A 1 650 ? -27.519 13.135 9.444 1.00 77.25 650 LEU A O 1
ATOM 5248 N N . TRP A 1 651 ? -26.634 15.147 9.947 1.00 70.94 651 TRP A N 1
ATOM 5249 C CA . TRP A 1 651 ? -25.747 15.215 8.796 1.00 70.94 651 TRP A CA 1
ATOM 5250 C C . TRP A 1 651 ? -24.637 14.163 8.865 1.00 70.94 651 TRP A C 1
ATOM 5252 O O . TRP A 1 651 ? -24.441 13.440 7.888 1.00 70.94 651 TRP A O 1
ATOM 5262 N N . GLU A 1 652 ? -23.970 14.036 10.016 1.00 73.25 652 GLU A N 1
ATOM 5263 C CA . GLU A 1 652 ? -22.957 13.007 10.275 1.00 73.25 652 GLU A CA 1
ATOM 5264 C C . GLU A 1 652 ? -23.534 11.610 10.000 1.00 73.25 652 GLU A C 1
ATOM 5266 O O . GLU A 1 652 ? -23.041 10.909 9.120 1.00 73.25 652 GLU A O 1
ATOM 5271 N N . GLU A 1 653 ? -24.656 11.243 10.634 1.00 79.25 653 GLU A N 1
ATOM 5272 C CA . GLU A 1 653 ? -25.270 9.919 10.451 1.00 79.25 653 GLU A CA 1
ATOM 5273 C C . GLU A 1 653 ? -25.667 9.630 8.995 1.00 79.25 653 GLU A C 1
ATOM 5275 O O . GLU A 1 653 ? -25.511 8.500 8.520 1.00 79.25 653 GLU A O 1
ATOM 5280 N N . HIS A 1 654 ? -26.178 10.630 8.268 1.00 74.25 654 HIS A N 1
ATOM 5281 C CA . HIS A 1 654 ? -26.533 10.479 6.856 1.00 74.25 654 HIS A CA 1
ATOM 5282 C C . HIS A 1 654 ? -25.302 10.213 5.987 1.00 74.25 654 HIS A C 1
ATOM 5284 O O . HIS A 1 654 ? -25.293 9.285 5.170 1.00 74.25 654 HIS A O 1
ATOM 5290 N N . LEU A 1 655 ? -24.262 11.027 6.168 1.00 70.00 655 LEU A N 1
ATOM 5291 C CA . LEU A 1 655 ? -23.009 10.896 5.443 1.00 70.00 655 LEU A CA 1
ATOM 5292 C C . LEU A 1 655 ? -22.377 9.528 5.678 1.00 70.00 655 LEU A C 1
ATOM 5294 O O . LEU A 1 655 ? -22.014 8.855 4.715 1.00 70.00 655 LEU A O 1
ATOM 5298 N N . THR A 1 656 ? -22.332 9.088 6.933 1.00 71.50 656 THR A N 1
ATOM 5299 C CA . THR A 1 656 ? -21.773 7.795 7.313 1.00 71.50 656 THR A CA 1
ATOM 5300 C C . THR A 1 656 ? -22.539 6.624 6.690 1.00 71.50 656 THR A C 1
ATOM 5302 O O . THR A 1 656 ? -21.923 5.712 6.140 1.00 71.50 656 THR A O 1
ATOM 5305 N N . LYS A 1 657 ? -23.880 6.656 6.700 1.00 75.25 657 LYS A N 1
ATOM 5306 C CA . LYS A 1 657 ? -24.714 5.615 6.067 1.00 75.25 657 LYS A CA 1
ATOM 5307 C C . LYS A 1 657 ? -24.463 5.512 4.567 1.00 75.25 657 LYS A C 1
ATOM 5309 O O . LYS A 1 657 ? -24.289 4.416 4.040 1.00 75.25 657 LYS A O 1
ATOM 5314 N N . LYS A 1 658 ? -24.400 6.656 3.883 1.00 72.25 658 LYS A N 1
ATOM 5315 C CA . LYS A 1 658 ? -24.126 6.712 2.443 1.00 72.25 658 LYS A CA 1
ATOM 5316 C C . LYS A 1 658 ? -22.728 6.192 2.106 1.00 72.25 658 LYS A C 1
ATOM 5318 O O . LYS A 1 658 ? -22.548 5.525 1.089 1.00 72.25 658 LYS A O 1
ATOM 5323 N N . ALA A 1 659 ? -21.753 6.502 2.956 1.00 69.12 659 ALA A N 1
ATOM 5324 C CA . ALA A 1 659 ? -20.386 6.027 2.829 1.00 69.12 659 ALA A CA 1
ATOM 5325 C C . ALA A 1 659 ? -20.320 4.499 2.914 1.00 69.12 659 ALA A C 1
ATOM 5327 O O . ALA A 1 659 ? -19.777 3.853 2.020 1.00 69.12 659 ALA A O 1
ATOM 5328 N N . LEU A 1 660 ? -20.944 3.930 3.951 1.00 70.06 660 LEU A N 1
ATOM 5329 C CA . LEU A 1 660 ? -20.998 2.489 4.156 1.00 70.06 660 LEU A CA 1
ATOM 5330 C C . LEU A 1 660 ? -21.676 1.786 2.975 1.00 70.06 660 LEU A C 1
ATOM 5332 O O . LEU A 1 660 ? -21.119 0.830 2.449 1.00 70.06 660 LEU A O 1
ATOM 5336 N N . GLN A 1 661 ? -22.826 2.289 2.513 1.00 72.00 661 GLN A N 1
ATOM 5337 C CA . GLN A 1 661 ? -23.536 1.711 1.369 1.00 72.00 661 GLN A CA 1
ATOM 5338 C C . GLN A 1 661 ? -22.641 1.644 0.123 1.00 72.00 661 GLN A C 1
ATOM 5340 O O . GLN A 1 661 ? -22.472 0.577 -0.459 1.00 72.00 661 GLN A O 1
ATOM 5345 N N . LYS A 1 662 ? -22.008 2.764 -0.244 1.00 66.25 662 LYS A N 1
ATOM 5346 C CA . LYS A 1 662 ? -21.134 2.831 -1.421 1.00 66.25 662 LYS A CA 1
ATOM 5347 C C . LYS A 1 662 ? -19.962 1.851 -1.328 1.00 66.25 662 LYS A C 1
ATOM 5349 O O . LYS A 1 662 ? -19.526 1.307 -2.336 1.00 66.25 662 LYS A O 1
ATOM 5354 N N . ILE A 1 663 ? -19.444 1.641 -0.122 1.00 62.22 663 ILE A N 1
ATOM 5355 C CA . ILE A 1 663 ? -18.317 0.742 0.097 1.00 62.22 663 ILE A CA 1
ATOM 5356 C C . ILE A 1 663 ? -18.731 -0.732 0.059 1.00 62.22 663 ILE A C 1
ATOM 5358 O O . ILE A 1 663 ? -17.957 -1.570 -0.398 1.00 62.22 663 ILE A O 1
ATOM 5362 N N . MET A 1 664 ? -19.937 -1.051 0.525 1.00 65.56 664 MET A N 1
ATOM 5363 C CA . MET A 1 664 ? -20.503 -2.391 0.375 1.00 65.56 664 MET A CA 1
ATOM 5364 C C . MET A 1 664 ? -20.830 -2.707 -1.097 1.00 65.56 664 MET A C 1
ATOM 5366 O O . MET A 1 664 ? -20.812 -3.870 -1.488 1.00 65.56 664 MET A O 1
ATOM 5370 N N . GLU A 1 665 ? -21.104 -1.685 -1.916 1.00 65.50 665 GLU A N 1
ATOM 5371 C CA . GLU A 1 665 ? -21.360 -1.806 -3.361 1.00 65.50 665 GLU A CA 1
ATOM 5372 C C . GLU A 1 665 ? -20.075 -1.917 -4.208 1.00 65.50 665 GLU A C 1
ATOM 5374 O O . GLU A 1 665 ? -20.100 -2.536 -5.272 1.00 65.50 665 GLU A O 1
ATOM 5379 N N . SER A 1 666 ? -18.951 -1.339 -3.762 1.00 56.47 666 SER A N 1
ATOM 5380 C CA . SER A 1 666 ? -17.651 -1.475 -4.433 1.00 56.47 666 SER A CA 1
ATOM 5381 C C . SER A 1 666 ? -17.072 -2.874 -4.185 1.00 56.47 666 SER A C 1
ATOM 5383 O O . SER A 1 666 ? -16.437 -3.098 -3.150 1.00 56.47 666 SER A O 1
ATOM 5385 N N . ARG A 1 667 ? -17.346 -3.804 -5.104 1.00 38.53 667 ARG A N 1
ATOM 5386 C CA . ARG A 1 667 ? -16.706 -5.125 -5.172 1.00 38.53 667 ARG A CA 1
ATOM 5387 C C . ARG A 1 667 ? -15.272 -5.023 -5.660 1.00 38.53 667 ARG A C 1
ATOM 5389 O O . ARG A 1 667 ? -15.065 -4.320 -6.675 1.00 38.53 667 ARG A O 1
#

Solvent-accessible surface area (backbone atoms only — not comparable to full-atom values): 37521 Å² total; per-residue (Å²): 132,81,78,78,74,82,73,40,27,35,36,30,27,34,44,58,50,86,36,96,68,34,71,40,47,41,66,41,67,39,78,88,36,36,29,38,54,40,26,49,46,42,57,61,35,36,82,73,47,79,43,56,34,37,33,24,61,38,66,72,59,48,53,54,39,48,71,76,72,45,51,64,44,84,46,72,80,83,53,89,46,58,65,57,41,38,38,57,56,47,67,77,45,76,80,40,48,30,39,29,43,42,54,42,40,34,45,62,57,56,63,68,56,54,52,62,43,49,55,54,62,78,43,98,79,46,63,51,29,26,28,37,27,14,71,64,54,85,70,45,69,79,30,64,87,42,40,32,30,31,52,49,101,84,27,34,59,75,47,76,38,44,72,78,57,84,89,44,65,91,59,44,24,30,47,38,85,44,35,31,26,28,38,71,42,43,56,51,54,77,74,55,74,84,46,70,69,22,70,77,66,73,39,78,69,41,46,41,51,79,72,71,44,68,40,36,41,42,80,46,85,68,76,65,64,61,47,65,38,70,67,35,44,50,53,44,30,53,44,53,66,65,58,52,58,45,73,41,33,32,39,42,36,23,48,45,44,27,20,44,54,45,49,51,40,51,50,52,52,53,55,75,40,55,70,67,59,65,41,75,47,29,31,40,41,34,41,46,68,61,95,53,90,86,48,59,73,58,36,48,55,52,46,54,50,40,50,53,46,49,59,45,74,48,80,62,81,27,77,34,78,44,50,55,65,62,53,49,58,34,62,72,67,78,39,41,60,52,46,43,52,49,56,26,59,68,51,74,41,96,71,55,56,35,36,33,35,38,53,56,46,52,97,85,69,49,59,52,62,68,31,50,80,85,35,55,43,36,38,42,63,84,30,61,34,74,43,53,78,64,52,94,67,35,82,61,43,61,64,54,47,56,76,74,70,71,67,55,76,64,51,65,58,53,48,54,55,48,52,73,73,38,72,58,90,76,51,55,68,69,62,53,51,64,73,58,71,85,62,74,92,50,80,98,71,95,75,79,90,79,85,84,81,51,72,47,55,57,44,34,34,54,71,85,85,77,86,90,68,96,82,81,78,70,44,76,41,75,60,61,67,68,54,49,53,52,50,36,50,41,36,39,68,68,53,91,58,72,89,47,48,64,58,44,61,73,40,57,82,34,47,35,39,36,37,44,48,72,73,44,61,94,69,66,36,34,55,71,69,40,47,54,50,43,53,48,56,43,42,75,74,73,50,66,82,85,34,39,36,37,38,37,58,38,70,85,55,52,67,72,59,51,54,53,50,52,56,52,46,51,75,75,36,90,44,62,49,71,56,72,53,73,89,54,33,64,47,46,63,59,31,56,42,48,69,61,40,48,68,37,51,76,68,64,33,38,46,59,36,41,37,32,65,62,61,65,59,55,40,47,33,66,77,71,71,40,52,71,47,70,43,79,49,63,70,47,37,71,70,43,35,38,81,91,39,32,66,60,50,53,49,50,45,50,52,49,53,54,47,52,52,56,53,73,67,61,122

Secondary structure (DSSP, 8-state):
-PPPPPPPEEEEEEE-S--SSSTTGGG-EETTEEHHHHHHHHHHH-TT-SEEEEEES-HHHHHHHHHTT--EEE--TT--SHHHHHHHHHHH-TT-SEEEE--TT-TT--HHHHHHHHGGGGSSS--SEEEEEEPPPGGGTT-TTSPEEEE-TTSBEEEEESS--GGGTTTEEEEEEEEEEEHHHHHHHTTSPP-HHHHHHT-TTHHHHHTT--EEEEE-S-------SHHHHHHHHHHHHHS--EEEEEEEEESSHHHHHHHHHHHHHHHHH--S-EEEEEEEEEE-S-S-TT-HHHHHHHHHHHHHHHHTTS--SEEEEE-HHHHHHHHHSS-HHHHHHHHHHHHT-S--SEEEEESSB-TTS-BGGGT-TTSEEEEE-SSS-EEETTHHHHHHHHHHHHHHH--STTHHHHHHHHHTTS-GGGS-HHHHHHHHTTS---------------EEEEEEEPPSS----S-PPPEEEE--HHHHHHHHHHHHHTS--GGGHHHHHHHTTSEEEEEE----GGGT-S-HHHHHHHHHHHHHHHS-TTSEEEEE--TT--HHHHHHHHHHHHHH-SSEEEE--HHHHSS-HHHHHHHHHHHHHHTT--EEEEEESSGGGTHHHHHTT-EEEESS-HHHHHHHS-HHHHHHHHHHHHHHHHHHHHHHH--

Radius of gyration: 30.21 Å; Cα contacts (8 Å, |Δi|>4): 1073; chains: 1; bounding box: 77×60×82 Å

Mean predicted aligned error: 15.89 Å

pLDDT: mean 77.88, std 18.68, range [27.12, 98.5]

Sequence (667 aa):
MKLKKKLKIIAVIPARYQSSRLPGKPLALIDGKPMIQWVYERTKAFIDFEDVIVATDDRRIFDTVSAFGGKVEMTSPGHLTGTDRVAEVAARHPDADVVVNVQGDHPFVDNSLFERLIAPYFMYNPPAVVTLASPLVLSDFTNDNVVKIVCDNRGRAISLTRTLISTDQYRASRHIGLYAFRAKSLRIYTTLKQKPLELERHIEILRFLEYGYPVLAIRVEDAGLAVDTPHDLIAANDFAKQVKTKTIKRIICCQSTHGLLAALAAAKFIESKTTDRVEYVNYLVVYGLTWRLDLDARDQEVFLMIKQMAQAVMPWAAVAYLSNRTFTEALTKDSTVNLTQLIYSIVGTESANEVYLCRNRDFFGSRLLQAYNSATKVCYGDGLGIYHDQDVVTHEYYRESIMQSLVTFRWWRLLKLLIRWVDVSLIDRERFQNLTSGYPILNKAKIRPYYRYAFDFGCYLFPDGMGFGSGDTIRKYQLSPDIFVKLIDMIAQSFDYSFLADLKNKMIGRNVVVFLLTDFSPGRELQLADEIAAYGEFLDKKVDKKSLVLLKVHPKTEQYKIDKLKTFFMQKHPDVMMIDYRQFLYMPFEIVFQALFADLLAQKKCRVQLVAFRTSTLGVAKIFGVSSAIGFGSQLVLKYFNKSNILHRLWEEHLTKKALQKIMESR

Nearest PDB structures (foldseek):
  1gq9-assembly1_B  TM=9.243E-01  e=7.303E-22  Escherichia coli
  3pol-assembly1_A  TM=8.794E-01  e=1.522E-22  Acinetobacter baumannii ATCC 17978
  2y6p-assembly2_C-2  TM=9.049E-01  e=2.338E-19  Aquifex aeolicus
  6ifd-assembly2_C  TM=7.193E-01  e=1.003E-09  Vibrio cholerae
  6ckj-assembly1_A  TM=6.900E-01  e=5.089E-09  Neisseria meningitidis